Protein AF-J4C8A9-F1 (afdb_monomer_lite)

Structure (mmCIF, N/CA/C/O backbone):
data_AF-J4C8A9-F1
#
_entry.id   AF-J4C8A9-F1
#
loop_
_atom_site.group_PDB
_atom_site.id
_atom_site.type_symbol
_atom_site.label_atom_id
_atom_site.label_alt_id
_atom_site.label_comp_id
_atom_site.label_asym_id
_atom_site.label_entity_id
_atom_site.label_seq_id
_atom_site.pdbx_PDB_ins_code
_atom_site.Cartn_x
_atom_site.Cartn_y
_atom_site.Cartn_z
_atom_site.occupancy
_atom_site.B_iso_or_equiv
_atom_site.auth_seq_id
_atom_site.auth_comp_id
_atom_site.auth_asym_id
_atom_site.auth_atom_id
_atom_site.pdbx_PDB_model_num
ATOM 1 N N . MET A 1 1 ? -42.794 -13.639 44.313 1.00 69.44 1 MET A N 1
ATOM 2 C CA . MET A 1 1 ? -42.493 -12.357 43.623 1.00 69.44 1 MET A CA 1
ATOM 3 C C . MET A 1 1 ? -41.017 -11.990 43.747 1.00 69.44 1 MET A C 1
ATOM 5 O O . MET A 1 1 ? -40.504 -11.858 44.857 1.00 69.44 1 MET A O 1
ATOM 9 N N . VAL A 1 2 ? -40.326 -11.856 42.613 1.00 76.56 2 VAL A N 1
ATOM 10 C CA . VAL A 1 2 ? -38.876 -11.596 42.534 1.00 76.56 2 VAL A CA 1
ATOM 11 C C . VAL A 1 2 ? -38.625 -10.086 42.538 1.00 76.56 2 VAL A C 1
ATOM 13 O O . VAL A 1 2 ? -39.189 -9.392 41.708 1.00 76.56 2 VAL A O 1
ATOM 16 N N . LYS A 1 3 ? -37.784 -9.552 43.432 1.00 82.88 3 LYS A N 1
ATOM 17 C CA . LYS A 1 3 ? -37.405 -8.119 43.435 1.00 82.88 3 LYS A CA 1
ATOM 18 C C . LYS A 1 3 ? -35.959 -7.930 42.999 1.00 82.88 3 LYS A C 1
ATOM 20 O O . LYS A 1 3 ? -35.091 -8.510 43.645 1.00 82.88 3 LYS A O 1
ATOM 25 N N . ILE A 1 4 ? -35.691 -7.169 41.944 1.00 84.62 4 ILE A N 1
ATOM 26 C CA . ILE A 1 4 ? -34.349 -6.832 41.437 1.00 84.62 4 ILE A CA 1
ATOM 27 C C . ILE A 1 4 ? -34.073 -5.358 41.739 1.00 84.62 4 ILE A C 1
ATOM 29 O O . ILE A 1 4 ? -34.963 -4.528 41.574 1.00 84.62 4 ILE A O 1
ATOM 33 N N . TYR A 1 5 ? -32.855 -5.034 42.169 1.00 84.88 5 TYR A N 1
ATOM 34 C CA . TYR A 1 5 ? -32.436 -3.662 42.461 1.00 84.88 5 TYR A CA 1
ATOM 35 C C . TYR A 1 5 ? -31.320 -3.253 41.503 1.00 84.88 5 TYR A C 1
ATOM 37 O O . TYR A 1 5 ? -30.302 -3.931 41.436 1.00 84.88 5 TYR A O 1
ATOM 45 N N . LEU A 1 6 ? -31.515 -2.154 40.775 1.00 84.50 6 LEU A N 1
ATOM 46 C CA . LEU A 1 6 ? -30.564 -1.671 39.773 1.00 84.50 6 LEU A CA 1
ATOM 47 C C . LEU A 1 6 ? -29.413 -0.855 40.372 1.00 84.50 6 LEU A C 1
ATOM 49 O O . LEU A 1 6 ? -28.403 -0.670 39.708 1.00 84.50 6 LEU A O 1
ATOM 53 N N . ALA A 1 7 ? -29.557 -0.330 41.590 1.00 74.44 7 ALA A N 1
ATOM 54 C CA . ALA A 1 7 ? -28.542 0.517 42.202 1.00 74.44 7 ALA A CA 1
ATOM 55 C C . ALA A 1 7 ? -27.252 -0.255 42.514 1.00 74.44 7 ALA A C 1
ATOM 57 O O . ALA A 1 7 ? -27.268 -1.314 43.150 1.00 74.44 7 ALA A O 1
ATOM 58 N N . SER A 1 8 ? -26.131 0.347 42.127 1.00 71.06 8 SER A N 1
ATOM 59 C CA . SER A 1 8 ? -24.795 -0.035 42.566 1.00 71.06 8 SER A CA 1
ATOM 60 C C . SER A 1 8 ? -24.481 0.534 43.954 1.00 71.06 8 SER A C 1
ATOM 62 O O . SER A 1 8 ? -25.064 1.532 44.384 1.00 71.06 8 SER A O 1
ATOM 64 N N . THR A 1 9 ? -23.507 -0.072 44.638 1.00 74.69 9 THR A N 1
ATOM 65 C CA . THR A 1 9 ? -22.776 0.582 45.735 1.00 74.69 9 THR A CA 1
ATOM 66 C C . THR A 1 9 ? -21.400 0.980 45.192 1.00 74.69 9 THR A C 1
ATOM 68 O O . THR A 1 9 ? -20.518 0.117 45.138 1.00 74.69 9 THR A O 1
ATOM 71 N N . PRO A 1 10 ? -21.203 2.237 44.735 1.00 71.31 10 PRO A N 1
ATOM 72 C CA . PRO A 1 10 ? -19.979 2.640 44.047 1.00 71.31 10 PRO A CA 1
ATOM 73 C C . PRO A 1 10 ? -18.722 2.298 44.849 1.00 71.31 10 PRO A C 1
ATOM 75 O O . PRO A 1 10 ? -18.642 2.575 46.046 1.00 71.31 10 PRO A O 1
ATOM 78 N N . GLY A 1 11 ? -17.740 1.682 44.191 1.00 69.44 11 GLY A N 1
ATOM 79 C CA . GLY A 1 11 ? -16.479 1.269 44.820 1.00 69.44 11 GLY A CA 1
ATOM 80 C C . GLY A 1 11 ? -16.517 -0.026 45.648 1.00 69.44 11 GLY A C 1
ATOM 81 O O . GLY A 1 11 ? -15.453 -0.499 46.045 1.00 69.44 11 GLY A O 1
ATOM 82 N N . ALA A 1 12 ? -17.680 -0.649 45.872 1.00 78.38 12 ALA A N 1
ATOM 83 C CA . ALA A 1 12 ? -17.761 -1.951 46.538 1.00 78.38 12 ALA A CA 1
ATOM 84 C C . ALA A 1 12 ? -17.505 -3.108 45.552 1.00 78.38 12 ALA A C 1
ATOM 86 O O . ALA A 1 12 ? -18.106 -3.164 44.473 1.00 78.38 12 ALA A O 1
ATOM 87 N N . SER A 1 13 ? -16.634 -4.051 45.931 1.00 81.50 13 SER A N 1
ATOM 88 C CA . SER A 1 13 ? -16.395 -5.303 45.191 1.00 81.50 13 SER A CA 1
ATOM 89 C C . SER A 1 13 ? -17.484 -6.349 45.438 1.00 81.50 13 SER A C 1
ATOM 91 O O . SER A 1 13 ? -17.756 -7.173 44.569 1.00 81.50 13 SER A O 1
ATOM 93 N N . SER A 1 14 ? -18.134 -6.295 46.600 1.00 85.38 14 SER A N 1
ATOM 94 C CA . SER A 1 14 ? -19.357 -7.034 46.900 1.00 85.38 14 SER A CA 1
ATOM 95 C C . SER A 1 14 ? -20.173 -6.318 47.973 1.00 85.38 14 SER A C 1
ATOM 97 O O . SER A 1 14 ? -19.628 -5.521 48.741 1.00 85.38 14 SER A O 1
ATOM 99 N N . TYR A 1 15 ? -21.479 -6.564 48.007 1.00 82.06 15 TYR A N 1
ATOM 100 C CA . TYR A 1 15 ? -22.372 -6.066 49.052 1.00 82.06 15 TYR A CA 1
ATOM 101 C C . TYR A 1 15 ? -23.654 -6.901 49.123 1.00 82.06 15 TYR A C 1
ATOM 103 O O . TYR A 1 15 ? -23.969 -7.667 48.215 1.00 82.06 15 TYR A O 1
ATOM 111 N N . ILE A 1 16 ? -24.405 -6.752 50.216 1.00 81.19 16 ILE A N 1
ATOM 112 C CA . ILE A 1 16 ? -25.657 -7.481 50.443 1.00 81.19 16 ILE A CA 1
ATOM 113 C C . ILE A 1 16 ? -26.828 -6.497 50.409 1.00 81.19 16 ILE A C 1
ATOM 115 O O . ILE A 1 16 ? -26.814 -5.493 51.120 1.00 81.19 16 ILE A O 1
ATOM 119 N N . ILE A 1 17 ? -27.859 -6.799 49.614 1.00 74.75 17 ILE A N 1
ATOM 120 C CA . ILE A 1 17 ? -29.152 -6.095 49.643 1.00 74.75 17 ILE A CA 1
ATOM 121 C C . ILE A 1 17 ? -30.265 -7.121 49.853 1.00 74.75 17 ILE A C 1
ATOM 123 O O . ILE A 1 17 ? -30.515 -7.976 49.003 1.00 74.75 17 ILE A O 1
ATOM 127 N N . GLY A 1 18 ? -30.962 -7.030 50.989 1.00 75.44 18 GLY A N 1
ATOM 128 C CA . GLY A 1 18 ? -31.960 -8.028 51.377 1.00 75.44 18 GLY A CA 1
ATOM 129 C C . GLY A 1 18 ? -31.333 -9.425 51.467 1.00 75.44 18 GLY A C 1
ATOM 130 O O . GLY A 1 18 ? -30.379 -9.619 52.212 1.00 75.44 18 GLY A O 1
ATOM 131 N N . ASN A 1 19 ? -31.839 -10.373 50.671 1.00 72.19 19 ASN A N 1
ATOM 132 C CA . ASN A 1 19 ? -31.337 -11.757 50.597 1.00 72.19 19 ASN A CA 1
ATOM 133 C C . ASN A 1 19 ? -30.425 -12.003 49.375 1.00 72.19 19 ASN A C 1
ATOM 135 O O . ASN A 1 19 ? -30.317 -13.132 48.895 1.00 72.19 19 ASN A O 1
ATOM 139 N N . GLN A 1 20 ? -29.834 -10.949 48.807 1.00 75.56 20 GLN A N 1
ATOM 140 C CA . GLN A 1 20 ? -28.970 -11.036 47.627 1.00 75.56 20 GLN A CA 1
ATOM 141 C C . GLN A 1 20 ? -27.527 -10.751 48.015 1.00 75.56 20 GLN A C 1
ATOM 143 O O . GLN A 1 20 ? -27.256 -9.705 48.604 1.00 75.56 20 GLN A O 1
ATOM 148 N N . ASN A 1 21 ? -26.618 -11.650 47.645 1.00 83.75 21 ASN A N 1
ATOM 149 C CA . ASN A 1 21 ? -25.189 -11.369 47.616 1.00 83.75 21 ASN A CA 1
ATOM 150 C C . ASN A 1 21 ? -24.837 -10.831 46.226 1.00 83.75 21 ASN A C 1
ATOM 152 O O . ASN A 1 21 ? -25.094 -11.500 45.227 1.00 83.75 21 ASN A O 1
ATOM 156 N N . ILE A 1 22 ? -24.298 -9.621 46.161 1.00 86.31 22 ILE A N 1
ATOM 157 C CA . ILE A 1 22 ? -24.012 -8.927 44.911 1.00 86.31 22 ILE A CA 1
ATOM 158 C C . ILE A 1 22 ? -22.501 -8.823 44.752 1.00 86.31 22 ILE A C 1
ATOM 160 O O . ILE A 1 22 ? -21.831 -8.278 45.624 1.00 86.31 22 ILE A O 1
ATOM 164 N N . GLU A 1 23 ? -21.969 -9.318 43.637 1.00 89.94 23 GLU A N 1
ATOM 165 C CA . GLU A 1 23 ? -20.529 -9.381 43.363 1.00 89.94 23 GLU A CA 1
ATOM 166 C C . GLU A 1 23 ? -20.177 -8.623 42.082 1.00 89.94 23 GLU A C 1
ATOM 168 O O . GLU A 1 23 ? -20.818 -8.796 41.045 1.00 89.94 23 GLU A O 1
ATOM 173 N N . LYS A 1 24 ? -19.146 -7.776 42.143 1.00 91.31 24 LYS A N 1
ATOM 174 C CA . LYS A 1 24 ? -18.639 -7.028 40.988 1.00 91.31 24 LYS A CA 1
ATOM 175 C C . LYS A 1 24 ? -17.738 -7.920 40.141 1.00 91.31 24 LYS A C 1
ATOM 177 O O . LYS A 1 24 ? -16.798 -8.515 40.659 1.00 91.31 24 LYS A O 1
ATOM 182 N N . GLN A 1 25 ? -17.977 -7.954 38.837 1.00 92.56 25 GLN A N 1
ATOM 183 C CA . GLN A 1 25 ? -17.158 -8.690 37.877 1.00 92.56 25 GLN A CA 1
ATOM 184 C C . GLN A 1 25 ? -16.892 -7.840 36.638 1.00 92.56 25 GLN A C 1
ATOM 186 O O . GLN A 1 25 ? -17.783 -7.142 36.150 1.00 92.56 25 GLN A O 1
ATOM 191 N N . ASP A 1 26 ? -15.675 -7.921 36.109 1.00 91.75 26 ASP A N 1
ATOM 192 C CA . ASP A 1 26 ? -15.346 -7.313 34.823 1.00 91.75 26 ASP A CA 1
ATOM 193 C C . ASP A 1 26 ? -16.110 -7.992 33.684 1.00 91.75 26 ASP A C 1
ATOM 195 O O . ASP A 1 26 ? -16.385 -9.195 33.719 1.00 91.75 26 ASP A O 1
ATOM 199 N N . PHE A 1 27 ? -16.461 -7.214 32.662 1.00 92.00 27 PHE A N 1
ATOM 200 C CA . PHE A 1 27 ? -17.050 -7.775 31.457 1.00 92.00 27 PHE A CA 1
ATOM 201 C C . PHE A 1 27 ? -15.941 -8.378 30.573 1.00 92.00 27 PHE A C 1
ATOM 203 O O . PHE A 1 27 ? -14.988 -7.670 30.247 1.00 92.00 27 PHE A O 1
ATOM 210 N N . PRO A 1 28 ? -16.021 -9.665 30.181 1.00 86.62 28 PRO A N 1
ATOM 211 C CA . PRO A 1 28 ? -14.880 -10.380 29.605 1.00 86.62 28 PRO A CA 1
ATOM 212 C C . PRO A 1 28 ? -14.406 -9.842 28.252 1.00 86.62 28 PRO A C 1
ATOM 214 O O . PRO A 1 28 ? -13.224 -9.954 27.947 1.00 86.62 28 PRO A O 1
ATOM 217 N N . ILE A 1 29 ? -15.300 -9.259 27.448 1.00 89.12 29 ILE A N 1
ATOM 218 C CA . ILE A 1 29 ? -14.974 -8.843 26.074 1.00 89.12 29 ILE A CA 1
ATOM 219 C C . ILE A 1 29 ? -14.781 -7.328 25.905 1.00 89.12 29 ILE A C 1
ATOM 221 O O . ILE A 1 29 ? -14.380 -6.875 24.836 1.00 89.12 29 ILE A O 1
ATOM 225 N N . SER A 1 30 ? -15.037 -6.529 26.948 1.00 92.75 30 SER A N 1
ATOM 226 C CA . SER A 1 30 ? -14.724 -5.097 26.946 1.00 92.75 30 SER A CA 1
ATOM 227 C C . SER A 1 30 ? -14.330 -4.615 28.333 1.00 92.75 30 SER A C 1
ATOM 229 O O . SER A 1 30 ? -15.095 -4.698 29.293 1.00 92.75 30 SER A O 1
ATOM 231 N N . ASN A 1 31 ? -13.147 -4.013 28.417 1.00 92.12 31 ASN A N 1
ATOM 232 C CA . ASN A 1 31 ? -12.633 -3.418 29.646 1.00 92.12 31 ASN A CA 1
ATOM 233 C C . ASN A 1 31 ? -13.334 -2.092 30.028 1.00 92.12 31 ASN A C 1
ATOM 235 O O . ASN A 1 31 ? -12.994 -1.548 31.077 1.00 92.12 31 ASN A O 1
ATOM 239 N N . LEU A 1 32 ? -14.293 -1.588 29.232 1.00 93.44 32 LEU A N 1
ATOM 240 C CA . LEU A 1 32 ? -15.094 -0.387 29.523 1.00 93.44 32 LEU A CA 1
ATOM 241 C C . LEU A 1 32 ? -16.226 -0.659 30.523 1.00 93.44 32 LEU A C 1
ATOM 243 O O . LEU A 1 32 ? -16.618 0.231 31.286 1.00 93.44 32 LEU A O 1
ATOM 247 N N . PHE A 1 33 ? -16.739 -1.888 30.528 1.00 94.75 33 PHE A N 1
ATOM 248 C CA . PHE A 1 33 ? -17.919 -2.267 31.290 1.00 94.75 33 PHE A CA 1
ATOM 249 C C . PHE A 1 33 ? -17.581 -3.235 32.416 1.00 94.75 33 PHE A C 1
ATOM 251 O O . PHE A 1 33 ? -16.585 -3.961 32.397 1.00 94.75 33 PHE A O 1
ATOM 258 N N . PHE A 1 34 ? -18.447 -3.250 33.415 1.00 93.94 34 PHE A N 1
ATOM 259 C CA . PHE A 1 34 ? -18.472 -4.276 34.443 1.00 93.94 34 PHE A CA 1
ATOM 260 C C . PHE A 1 34 ? -19.927 -4.626 34.745 1.00 93.94 34 PHE A C 1
ATOM 262 O O . PHE A 1 34 ? -20.850 -3.911 34.341 1.00 93.94 34 PHE A O 1
ATOM 269 N N . ARG A 1 35 ? -20.134 -5.720 35.467 1.00 92.50 35 ARG A N 1
ATOM 270 C CA . ARG A 1 35 ? -21.447 -6.129 35.954 1.00 92.50 35 ARG A CA 1
ATOM 271 C C . ARG A 1 35 ? -21.439 -6.345 37.455 1.00 92.50 35 ARG A C 1
ATOM 273 O O . ARG A 1 35 ? -20.428 -6.751 38.025 1.00 92.50 35 ARG A O 1
ATOM 280 N N . TYR A 1 36 ? -22.588 -6.132 38.068 1.00 91.19 36 TYR A N 1
ATOM 281 C CA . TYR A 1 36 ? -22.921 -6.712 39.356 1.00 91.19 36 TYR A CA 1
ATOM 282 C C . TYR A 1 36 ? -23.723 -7.985 39.113 1.00 91.19 36 TYR A C 1
ATOM 284 O O . TYR A 1 36 ? -24.762 -7.944 38.456 1.00 91.19 36 TYR A O 1
ATOM 292 N N . GLN A 1 37 ? -23.221 -9.117 39.604 1.00 90.56 37 GLN A N 1
ATOM 293 C CA . GLN A 1 37 ? -23.933 -10.386 39.612 1.00 90.56 37 GLN A CA 1
ATOM 294 C C . GLN A 1 37 ? -24.684 -10.530 40.928 1.00 90.56 37 GLN A C 1
ATOM 296 O O . GLN A 1 37 ? -24.079 -10.524 41.996 1.00 90.56 37 GLN A O 1
ATOM 301 N N . HIS A 1 38 ? -26.000 -10.676 40.843 1.00 86.81 38 HIS A N 1
ATOM 302 C CA . HIS A 1 38 ? -26.870 -10.829 41.998 1.00 86.81 38 HIS A CA 1
ATOM 303 C C . HIS A 1 38 ? -27.128 -12.319 42.221 1.00 86.81 38 HIS A C 1
ATOM 305 O O . HIS A 1 38 ? -27.877 -12.966 41.486 1.00 86.81 38 HIS A O 1
ATOM 311 N N . ASN A 1 39 ? -26.490 -12.868 43.249 1.00 79.94 39 ASN A N 1
ATOM 312 C CA . ASN A 1 39 ? -26.642 -14.248 43.682 1.00 79.94 39 ASN A CA 1
ATOM 313 C C . ASN A 1 39 ? -27.683 -14.316 44.800 1.00 79.94 39 ASN A C 1
ATOM 315 O O . ASN A 1 39 ? -27.548 -13.677 45.846 1.00 79.94 39 ASN A O 1
ATOM 319 N N . ARG A 1 40 ? -28.737 -15.103 44.592 1.00 73.50 40 ARG A N 1
ATOM 320 C CA . ARG A 1 40 ? -29.840 -15.234 45.549 1.00 73.50 40 ARG A CA 1
ATOM 321 C C . ARG A 1 40 ? -29.714 -16.495 46.383 1.00 73.50 40 ARG A C 1
ATOM 323 O O . ARG A 1 40 ? -29.344 -17.551 45.877 1.00 73.50 40 ARG A O 1
ATOM 330 N N . THR A 1 41 ? -30.110 -16.399 47.648 1.00 58.59 41 THR A N 1
ATOM 331 C CA . THR A 1 41 ? -30.292 -17.555 48.527 1.00 58.59 41 THR A CA 1
ATOM 332 C C . THR A 1 41 ? -31.778 -17.949 48.570 1.00 58.59 41 THR A C 1
ATOM 334 O O . THR A 1 41 ? -32.602 -17.257 49.162 1.00 58.59 41 THR A O 1
ATOM 337 N N . GLY A 1 42 ? -32.139 -19.062 47.914 1.00 56.50 42 GLY A N 1
ATOM 338 C CA . GLY A 1 42 ? -33.482 -19.671 47.971 1.00 56.50 42 GLY A CA 1
ATOM 339 C C . GLY A 1 42 ? -34.212 -19.808 46.625 1.00 56.50 42 GLY A C 1
ATOM 340 O O . GLY A 1 42 ? -33.848 -19.179 45.635 1.00 56.50 42 GLY A O 1
ATOM 341 N N . TRP A 1 43 ? -35.250 -20.652 46.592 1.00 51.78 43 TRP A N 1
ATOM 342 C CA . TRP A 1 43 ? -36.109 -20.868 45.419 1.00 51.78 43 TRP A CA 1
ATOM 343 C C . TRP A 1 43 ? -37.051 -19.676 45.207 1.00 51.78 43 TRP A C 1
ATOM 345 O O . TRP A 1 43 ? -37.728 -19.247 46.142 1.00 51.78 43 TRP A O 1
ATOM 355 N N . LEU A 1 44 ? -37.115 -19.149 43.983 1.00 55.31 44 LEU A N 1
ATOM 356 C CA . LEU A 1 44 ? -38.030 -18.067 43.617 1.00 55.31 44 LEU A CA 1
ATOM 357 C C . LEU A 1 44 ? -39.302 -18.629 42.973 1.00 55.31 44 LEU A C 1
ATOM 359 O O . LEU A 1 44 ? -39.226 -19.442 42.055 1.00 55.31 44 LEU A O 1
ATOM 363 N N . SER A 1 45 ? -40.458 -18.184 43.473 1.00 56.00 45 SER A N 1
ATOM 364 C CA . SER A 1 45 ? -41.785 -18.551 42.962 1.00 56.00 45 SER A CA 1
ATOM 365 C C . SER A 1 45 ? -42.018 -18.073 41.523 1.00 56.00 45 SER A C 1
ATOM 367 O O . SER A 1 45 ? -41.384 -17.113 41.083 1.00 56.00 45 SER A O 1
ATOM 369 N N . ASN A 1 46 ? -42.979 -18.709 40.842 1.00 56.94 46 ASN A N 1
ATOM 370 C CA . ASN A 1 46 ? -43.436 -18.473 39.460 1.00 56.94 46 ASN A CA 1
ATOM 371 C C . ASN A 1 46 ? -44.102 -17.093 39.221 1.00 56.94 46 ASN A C 1
ATOM 373 O O . ASN A 1 46 ? -44.990 -16.974 38.385 1.00 56.94 46 ASN A O 1
ATOM 377 N N . ASP A 1 47 ? -43.735 -16.053 39.971 1.00 65.94 47 ASP A N 1
ATOM 378 C CA . ASP A 1 47 ? -44.417 -14.755 39.931 1.00 65.94 47 ASP A CA 1
ATOM 379 C C . ASP A 1 47 ? -43.603 -13.684 39.194 1.00 65.94 47 ASP A C 1
ATOM 381 O O . ASP A 1 47 ? -42.375 -13.746 39.129 1.00 65.94 47 ASP A O 1
ATOM 385 N N . ASN A 1 48 ? -44.300 -12.625 38.768 1.00 80.50 48 ASN A N 1
ATOM 386 C CA . ASN A 1 48 ? -43.746 -11.395 38.197 1.00 80.50 48 ASN A CA 1
ATOM 387 C C . ASN A 1 48 ? -42.474 -10.892 38.909 1.00 80.50 48 ASN A C 1
ATOM 389 O O . ASN A 1 48 ? -42.347 -10.935 40.142 1.00 80.50 48 ASN A O 1
ATOM 393 N N . ILE A 1 49 ? -41.562 -10.340 38.111 1.00 86.75 49 ILE A N 1
ATOM 394 C CA . ILE A 1 49 ? -40.323 -9.710 38.558 1.00 86.75 49 ILE A CA 1
ATOM 395 C C . ILE A 1 49 ? -40.574 -8.209 38.710 1.00 86.75 49 ILE A C 1
ATOM 397 O O . ILE A 1 49 ? -41.033 -7.550 37.787 1.00 86.75 49 ILE A O 1
ATOM 401 N N . GLN A 1 50 ? -40.256 -7.646 39.866 1.00 88.75 50 GLN A N 1
ATOM 402 C CA . GLN A 1 50 ? -40.294 -6.210 40.115 1.00 88.75 50 GLN A CA 1
ATOM 403 C C . GLN A 1 50 ? -38.876 -5.651 40.047 1.00 88.75 50 GLN A C 1
ATOM 405 O O . GLN A 1 50 ? -38.020 -6.032 40.848 1.00 88.75 50 GLN A O 1
ATOM 410 N N . VAL A 1 51 ? -38.627 -4.747 39.105 1.00 89.44 51 VAL A N 1
ATOM 411 C CA . VAL A 1 51 ? -37.337 -4.076 38.931 1.00 89.44 51 VAL A CA 1
ATOM 412 C C . VAL A 1 51 ? -37.412 -2.689 39.560 1.00 89.44 51 VAL A C 1
ATOM 414 O O . VAL A 1 51 ? -38.188 -1.837 39.126 1.00 89.44 51 VAL A O 1
ATOM 417 N N . TYR A 1 52 ? -36.605 -2.472 40.592 1.00 86.94 52 TYR A N 1
ATOM 418 C CA . TYR A 1 52 ? -36.508 -1.229 41.348 1.00 86.94 52 TYR A CA 1
ATOM 419 C C . TYR A 1 52 ? -35.225 -0.486 40.992 1.00 86.94 52 TYR A C 1
ATOM 421 O O . TYR A 1 52 ? -34.159 -1.090 40.899 1.00 86.94 52 TYR A O 1
ATOM 429 N N . GLU A 1 53 ? -35.297 0.841 40.900 1.00 81.50 53 GLU A N 1
ATOM 430 C CA . GLU A 1 53 ? -34.109 1.684 40.705 1.00 81.50 53 GLU A CA 1
ATOM 431 C C . GLU A 1 53 ? -33.124 1.542 41.874 1.00 81.50 53 GLU A C 1
ATOM 433 O O . GLU A 1 53 ? -31.931 1.346 41.677 1.00 81.50 53 GLU A O 1
ATOM 438 N N . LYS A 1 54 ? -33.633 1.586 43.109 1.00 77.50 54 LYS A N 1
ATOM 439 C CA . LYS A 1 54 ? -32.859 1.470 44.351 1.00 77.50 54 LYS A CA 1
ATOM 440 C C . LYS A 1 54 ? -33.670 0.774 45.434 1.00 77.50 54 LYS A C 1
ATOM 442 O O . LYS A 1 54 ? -34.897 0.703 45.349 1.00 77.50 54 LYS A O 1
ATOM 447 N N . TYR A 1 55 ? -32.996 0.293 46.476 1.00 73.00 55 TYR A N 1
ATOM 448 C CA . TYR A 1 55 ? -33.679 -0.285 47.630 1.00 73.00 55 TYR A CA 1
ATOM 449 C C . TYR A 1 55 ? -34.554 0.772 48.320 1.00 73.00 55 TYR A C 1
ATOM 451 O O . TYR A 1 55 ? -34.055 1.767 48.844 1.00 73.00 55 TYR A O 1
ATOM 459 N N . SER A 1 56 ? -35.871 0.573 48.292 1.00 67.62 56 SER A N 1
ATOM 460 C CA . SER A 1 56 ? -36.847 1.429 48.963 1.00 67.62 56 SER A CA 1
ATOM 461 C C . SER A 1 56 ? -38.072 0.615 49.366 1.00 67.62 56 SER A C 1
ATOM 463 O O . SER A 1 56 ? -38.512 -0.266 48.628 1.00 67.62 56 SER A O 1
ATOM 465 N N . TRP A 1 57 ? -38.642 0.943 50.524 1.00 58.06 57 TRP A N 1
ATOM 466 C CA . TRP A 1 57 ? -39.869 0.332 51.040 1.00 58.06 57 TRP A CA 1
ATOM 467 C C . TRP A 1 57 ? -41.135 0.798 50.295 1.00 58.06 57 TRP A C 1
ATOM 469 O O . TRP A 1 57 ? -42.165 0.139 50.391 1.00 58.06 57 TRP A O 1
ATOM 479 N N . SER A 1 58 ? -41.056 1.895 49.531 1.00 64.12 58 SER A N 1
ATOM 480 C CA . SER A 1 58 ? -42.181 2.520 48.808 1.00 64.12 58 SER A CA 1
ATOM 481 C C . SER A 1 58 ? -41.820 2.992 47.389 1.00 64.12 58 SER A C 1
ATOM 483 O O . SER A 1 58 ? -42.473 3.874 46.836 1.00 64.12 58 SER A O 1
ATOM 485 N N . GLY A 1 59 ? -40.747 2.452 46.800 1.00 69.44 59 GLY A N 1
ATOM 486 C CA . GLY A 1 59 ? -40.265 2.881 45.483 1.00 69.44 59 GLY A CA 1
ATOM 487 C C . GLY A 1 59 ? -41.149 2.409 44.325 1.00 69.44 59 GLY A C 1
ATOM 488 O O . GLY A 1 59 ? -41.658 1.290 44.355 1.00 69.44 59 GLY A O 1
ATOM 489 N N . SER A 1 60 ? -41.277 3.241 43.288 1.00 79.75 60 SER A N 1
ATOM 490 C CA . SER A 1 60 ? -41.838 2.842 41.993 1.00 79.75 60 SER A CA 1
ATOM 491 C C . SER A 1 60 ? -40.966 1.764 41.338 1.00 79.75 60 SER A C 1
ATOM 493 O O . SER A 1 60 ? -39.740 1.783 41.469 1.00 79.75 60 SER A O 1
ATOM 495 N N . PHE A 1 61 ? -41.598 0.827 40.636 1.00 88.88 61 PHE A N 1
ATOM 496 C CA . PHE A 1 61 ? -40.934 -0.297 39.976 1.00 88.88 61 PHE A CA 1
ATOM 497 C C . PHE A 1 61 ? -41.544 -0.569 38.603 1.00 88.88 61 PHE A C 1
ATOM 499 O O . PHE A 1 61 ? -42.680 -0.181 38.326 1.00 88.88 61 PHE A O 1
ATOM 506 N N . VAL A 1 62 ? -40.780 -1.263 37.766 1.00 90.69 62 VAL A N 1
ATOM 507 C CA . VAL A 1 62 ? -41.276 -1.890 36.535 1.00 90.69 62 VAL A CA 1
ATOM 508 C C . VAL A 1 62 ? -41.656 -3.328 36.862 1.00 90.69 62 VAL A C 1
ATOM 510 O O . VAL A 1 62 ? -40.896 -4.024 37.539 1.00 90.69 62 VAL A O 1
ATOM 513 N N . THR A 1 63 ? -42.820 -3.781 36.401 1.00 90.94 63 THR A N 1
ATOM 514 C CA . THR A 1 63 ? -43.222 -5.188 36.542 1.00 90.94 63 THR A CA 1
ATOM 515 C C . THR A 1 63 ? -42.901 -5.936 35.256 1.00 90.94 63 THR A C 1
ATOM 517 O O . THR A 1 63 ? -43.504 -5.658 34.228 1.00 90.94 63 THR A O 1
ATOM 520 N N . LEU A 1 64 ? -41.985 -6.900 35.302 1.00 90.38 64 LEU A N 1
ATOM 521 C CA . LEU A 1 64 ? -41.763 -7.849 34.215 1.00 90.38 64 LEU A CA 1
ATOM 522 C C . LEU A 1 64 ? -42.604 -9.096 34.480 1.00 90.38 64 LEU A C 1
ATOM 524 O O . LEU A 1 64 ? -42.392 -9.816 35.462 1.00 90.38 64 LEU A O 1
ATOM 528 N N . LYS A 1 65 ? -43.600 -9.322 33.634 1.00 89.00 65 LYS A N 1
ATOM 529 C CA . LYS A 1 65 ? -44.546 -10.422 33.751 1.00 89.00 65 LYS A CA 1
ATOM 530 C C . LYS A 1 65 ? -43.999 -11.645 33.024 1.00 89.00 65 LYS A C 1
ATOM 532 O O . LYS A 1 65 ? -43.621 -11.570 31.856 1.00 89.00 65 LYS A O 1
ATOM 537 N N . ALA A 1 66 ? -43.955 -12.772 33.726 1.00 83.75 66 ALA A N 1
ATOM 538 C CA . ALA A 1 66 ? -43.667 -14.057 33.109 1.00 83.75 66 ALA A CA 1
ATOM 539 C C . ALA A 1 66 ? -44.924 -14.518 32.359 1.00 83.75 66 ALA A C 1
ATOM 541 O O . ALA A 1 66 ? -45.934 -14.851 32.977 1.00 83.75 66 ALA A O 1
ATOM 542 N N . THR A 1 67 ? -44.886 -14.454 31.031 1.00 79.56 67 THR A N 1
ATOM 543 C CA . THR A 1 67 ? -45.968 -14.885 30.137 1.00 79.56 67 THR A CA 1
ATOM 544 C C . THR A 1 67 ? -45.443 -15.899 29.122 1.00 79.56 67 THR A C 1
ATOM 546 O O . THR A 1 67 ? -44.231 -16.071 28.967 1.00 79.56 67 THR A O 1
ATOM 549 N N . GLY A 1 68 ? -46.365 -16.614 28.472 1.00 82.44 68 GLY A N 1
ATOM 550 C CA . GLY A 1 68 ? -46.060 -17.555 27.394 1.00 82.44 68 GLY A CA 1
ATOM 551 C C . GLY A 1 68 ? -45.053 -18.637 27.795 1.00 82.44 68 GLY A C 1
ATOM 552 O O . GLY A 1 68 ? -45.264 -19.340 28.782 1.00 82.44 68 GLY A O 1
ATOM 553 N N . VAL A 1 69 ? -43.960 -18.788 27.043 1.00 83.81 69 VAL A N 1
ATOM 554 C CA . VAL A 1 69 ? -42.930 -19.817 27.287 1.00 83.81 69 VAL A CA 1
ATOM 555 C C . VAL A 1 69 ? -42.122 -19.576 28.563 1.00 83.81 69 VAL A C 1
ATOM 557 O O . VAL A 1 69 ? -41.417 -20.479 29.007 1.00 83.81 69 VAL A O 1
ATOM 560 N N . TYR A 1 70 ? -42.217 -18.381 29.152 1.00 84.25 70 TYR A N 1
ATOM 561 C CA . TYR A 1 70 ? -41.579 -18.034 30.422 1.00 84.25 70 TYR A CA 1
ATOM 562 C C . TYR A 1 70 ? -42.499 -18.266 31.627 1.00 84.25 70 TYR A C 1
ATOM 564 O O . TYR A 1 70 ? -42.036 -18.155 32.765 1.00 84.25 70 TYR A O 1
ATOM 572 N N . ASP A 1 71 ? -43.772 -18.616 31.409 1.00 80.88 71 ASP A N 1
ATOM 573 C CA . ASP A 1 71 ? -44.670 -19.013 32.493 1.00 80.88 71 ASP A CA 1
ATOM 574 C C . ASP A 1 71 ? -44.137 -20.281 33.188 1.00 80.88 71 ASP A C 1
ATOM 576 O O . ASP A 1 71 ? -43.769 -21.271 32.553 1.00 80.88 71 ASP A O 1
ATOM 580 N N . GLY A 1 72 ? -44.033 -20.235 34.516 1.00 75.56 72 GLY A N 1
ATOM 581 C CA . GLY A 1 72 ? -43.477 -21.324 35.322 1.00 75.56 72 GLY A CA 1
ATOM 582 C C . GLY A 1 72 ? -41.947 -21.469 35.320 1.00 75.56 72 GLY A C 1
ATOM 583 O O . GLY A 1 72 ? -41.445 -22.425 35.917 1.00 75.56 72 GLY A O 1
ATOM 584 N N . TYR A 1 73 ? -41.194 -20.553 34.697 1.00 78.69 73 TYR A N 1
ATOM 585 C CA . TYR A 1 73 ? -39.729 -20.509 34.808 1.00 78.69 73 TYR A CA 1
ATOM 586 C C . TYR A 1 73 ? -39.260 -19.709 36.025 1.00 78.69 73 TYR A C 1
ATOM 588 O O . TYR A 1 73 ? -39.854 -18.701 36.404 1.00 78.69 73 TYR A O 1
ATOM 596 N N . SER A 1 74 ? -38.141 -20.134 36.616 1.00 80.06 74 SER A N 1
ATOM 597 C CA . SER A 1 74 ? -37.515 -19.435 37.741 1.00 80.06 74 SER A CA 1
ATOM 598 C C . SER A 1 74 ? -36.325 -18.597 37.279 1.00 80.06 74 SER A C 1
ATOM 600 O O . SER A 1 74 ? -35.576 -18.993 36.386 1.00 80.06 74 SER A O 1
ATOM 602 N N . VAL A 1 75 ? -36.104 -17.455 37.932 1.00 83.62 75 VAL A N 1
ATOM 603 C CA . VAL A 1 75 ? -34.873 -16.668 37.767 1.00 83.62 75 VAL A CA 1
ATOM 604 C C . VAL A 1 75 ? -33.739 -17.349 38.536 1.00 83.62 75 VAL A C 1
ATOM 606 O O . VAL A 1 75 ? -33.846 -17.570 39.741 1.00 83.62 75 VAL A O 1
ATOM 609 N N . LYS A 1 76 ? -32.649 -17.673 37.837 1.00 84.19 76 LYS A N 1
ATOM 610 C CA . LYS A 1 76 ? -31.427 -18.270 38.391 1.00 84.19 76 LYS A CA 1
ATOM 611 C C . LYS A 1 76 ? -30.560 -17.226 39.089 1.00 84.19 76 LYS A C 1
ATOM 613 O O . LYS A 1 76 ? -30.120 -17.439 40.212 1.00 84.19 76 LYS A O 1
ATOM 618 N N . HIS A 1 77 ? -30.259 -16.154 38.367 1.00 86.50 77 HIS A N 1
ATOM 619 C CA . HIS A 1 77 ? -29.474 -15.000 38.799 1.00 86.50 77 HIS A CA 1
ATOM 620 C C . HIS A 1 77 ? -29.692 -13.866 37.795 1.00 86.50 77 HIS A C 1
ATOM 622 O O . HIS A 1 77 ? -30.259 -14.069 36.714 1.00 86.50 77 HIS A O 1
ATOM 628 N N . GLU A 1 78 ? -29.206 -12.682 38.137 1.00 89.75 78 GLU A N 1
ATOM 629 C CA . GLU A 1 78 ? -29.313 -11.507 37.290 1.00 89.75 78 GLU A CA 1
ATOM 630 C C . GLU A 1 78 ? -28.012 -10.705 37.278 1.00 89.75 78 GLU A C 1
ATOM 632 O O . GLU A 1 78 ? -27.258 -10.688 38.255 1.00 89.75 78 GLU A O 1
ATOM 637 N N . HIS A 1 79 ? -27.743 -10.055 36.148 1.00 92.12 79 HIS A N 1
ATOM 638 C CA . HIS A 1 79 ? -26.599 -9.171 35.968 1.00 92.12 79 HIS A CA 1
ATOM 639 C C . HIS A 1 79 ? -27.079 -7.754 35.683 1.00 92.12 79 HIS A C 1
ATOM 641 O O . HIS A 1 79 ? -27.874 -7.550 34.768 1.00 92.12 79 HIS A O 1
ATOM 647 N N . VAL A 1 80 ? -26.549 -6.769 36.402 1.00 92.44 80 VAL A N 1
ATOM 648 C CA . VAL A 1 80 ? -26.748 -5.351 36.078 1.00 92.44 80 VAL A CA 1
ATOM 649 C C . VAL A 1 80 ? -25.422 -4.781 35.603 1.00 92.44 80 VAL A C 1
ATOM 651 O O . VAL A 1 80 ? -24.421 -4.859 36.313 1.00 92.44 80 VAL A O 1
ATOM 654 N N . TYR A 1 81 ? -25.404 -4.248 34.388 1.00 93.94 81 TYR A N 1
ATOM 655 C CA . TYR A 1 81 ? -24.195 -3.768 33.733 1.00 93.94 81 TYR A CA 1
ATOM 656 C C . TYR A 1 81 ? -24.049 -2.255 33.837 1.00 93.94 81 TYR A C 1
ATOM 658 O O . TYR A 1 81 ? -25.030 -1.517 33.764 1.00 93.94 81 TYR A O 1
ATOM 666 N N . PHE A 1 82 ? -22.805 -1.800 33.956 1.00 92.94 82 PHE A N 1
ATOM 667 C CA . PHE A 1 82 ? -22.447 -0.401 34.161 1.00 92.94 82 PHE A CA 1
ATOM 668 C C . PHE A 1 82 ? -21.194 -0.040 33.372 1.00 92.94 82 PHE A C 1
ATOM 670 O O . PHE A 1 82 ? -20.334 -0.885 33.106 1.00 92.94 82 PHE A O 1
ATOM 677 N N . ASN A 1 83 ? -21.044 1.251 33.080 1.00 92.75 83 ASN A N 1
ATOM 678 C CA . ASN A 1 83 ? -19.766 1.813 32.661 1.00 92.75 83 ASN A CA 1
ATOM 679 C C . ASN A 1 83 ? -18.839 1.967 33.884 1.00 92.75 83 ASN A C 1
ATOM 681 O O . ASN A 1 83 ? -19.247 2.534 34.901 1.00 92.75 83 ASN A O 1
ATOM 685 N N . LYS A 1 84 ? -17.576 1.526 33.786 1.00 90.31 84 LYS A N 1
ATOM 686 C CA . LYS A 1 84 ? -16.582 1.605 34.881 1.00 90.31 84 LYS A CA 1
ATOM 687 C C . LYS A 1 84 ? -16.318 3.016 35.407 1.00 90.31 84 LYS A C 1
ATOM 689 O O . LYS A 1 84 ? -15.902 3.175 36.549 1.00 90.31 84 LYS A O 1
ATOM 694 N N . TYR A 1 85 ? -16.543 4.038 34.592 1.00 88.38 85 TYR A N 1
ATOM 695 C CA . TYR A 1 85 ? -16.312 5.438 34.944 1.00 88.38 85 TYR A CA 1
ATOM 696 C C . TYR A 1 85 ? -17.602 6.204 35.230 1.00 88.38 85 TYR A C 1
ATOM 698 O O . TYR A 1 85 ? -17.537 7.391 35.551 1.00 88.38 85 TYR A O 1
ATOM 706 N N . ASN A 1 86 ? -18.755 5.530 35.169 1.00 86.50 86 ASN A N 1
ATOM 707 C CA . ASN A 1 86 ? -20.047 6.068 35.575 1.00 86.50 86 ASN A CA 1
ATOM 708 C C . ASN A 1 86 ? -20.907 4.997 36.272 1.00 86.50 86 ASN A C 1
ATOM 710 O O . ASN A 1 86 ? -21.970 4.613 35.790 1.00 86.50 86 ASN A O 1
ATOM 714 N N . GLU A 1 87 ? -20.444 4.522 37.433 1.00 81.88 87 GLU A N 1
ATOM 715 C CA . GLU A 1 87 ? -21.087 3.422 38.175 1.00 81.88 87 GLU A CA 1
ATOM 716 C C . GLU A 1 87 ? -22.498 3.763 38.687 1.00 81.88 87 GLU A C 1
ATOM 718 O O . GLU A 1 87 ? -23.230 2.869 39.096 1.00 81.88 87 GLU A O 1
ATOM 723 N N . GLY A 1 88 ? -22.888 5.042 38.686 1.00 80.62 88 GLY A N 1
ATOM 724 C CA . GLY A 1 88 ? -24.194 5.495 39.171 1.00 80.62 88 GLY A CA 1
ATOM 725 C C . GLY A 1 88 ? -25.346 5.309 38.181 1.00 80.62 88 GLY A C 1
ATOM 726 O O . GLY A 1 88 ? -26.498 5.461 38.581 1.00 80.62 88 GLY A O 1
ATOM 727 N N . VAL A 1 89 ? -25.061 4.999 36.910 1.00 86.62 89 VAL A N 1
ATOM 728 C CA . VAL A 1 89 ? -26.085 4.830 35.869 1.00 86.62 89 VAL A CA 1
ATOM 729 C C . VAL A 1 89 ? -26.025 3.400 35.329 1.00 86.62 89 VAL A C 1
ATOM 731 O O . VAL A 1 89 ? -25.069 3.060 34.628 1.00 86.62 89 VAL A O 1
ATOM 734 N N . PRO A 1 90 ? -27.011 2.548 35.655 1.00 90.62 90 PRO A N 1
ATOM 735 C CA . PRO A 1 90 ? -27.073 1.200 35.115 1.00 90.62 90 PRO A CA 1
ATOM 736 C C . PRO A 1 90 ? -27.471 1.258 33.633 1.00 90.62 90 PRO A C 1
ATOM 738 O O . PRO A 1 90 ? -28.294 2.078 33.229 1.00 90.62 90 PRO A O 1
ATOM 741 N N . LEU A 1 91 ? -26.878 0.384 32.825 1.00 93.50 91 LEU A N 1
ATOM 742 C CA . LEU A 1 91 ? -27.060 0.345 31.371 1.00 93.50 91 LEU A CA 1
ATOM 743 C C . LEU A 1 91 ? -28.093 -0.703 30.961 1.00 93.50 91 LEU A C 1
ATOM 745 O O . LEU A 1 91 ? -29.068 -0.412 30.275 1.00 93.50 91 LEU A O 1
ATOM 749 N N . VAL A 1 92 ? -27.875 -1.943 31.397 1.00 94.88 92 VAL A N 1
ATOM 750 C CA . VAL A 1 92 ? -28.678 -3.096 30.990 1.00 94.88 92 VAL A CA 1
ATOM 751 C C . VAL A 1 92 ? -28.826 -4.061 32.163 1.00 94.88 92 VAL A C 1
ATOM 753 O O . VAL A 1 92 ? -27.865 -4.314 32.893 1.00 94.88 92 VAL A O 1
ATOM 756 N N . LEU A 1 93 ? -30.025 -4.622 32.317 1.00 94.00 93 LEU A N 1
ATOM 757 C CA . LEU A 1 93 ? -30.328 -5.740 33.211 1.00 94.00 93 LEU A CA 1
ATOM 758 C C . LEU A 1 93 ? -30.453 -7.029 32.389 1.00 94.00 93 LEU A C 1
ATOM 760 O O . LEU A 1 93 ? -31.285 -7.087 31.492 1.00 94.00 93 LEU A O 1
ATOM 764 N N . VAL A 1 94 ? -29.691 -8.070 32.720 1.00 93.81 94 VAL A N 1
ATOM 765 C CA . VAL A 1 94 ? -29.807 -9.4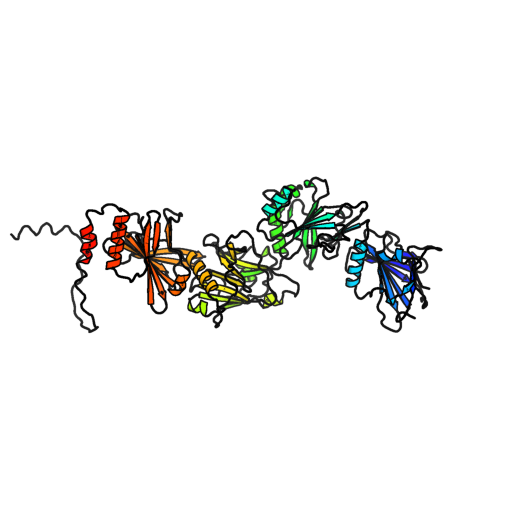12 32.125 1.00 93.81 94 VAL A CA 1
ATOM 766 C C . VAL A 1 94 ? -30.388 -10.377 33.148 1.00 93.81 94 VAL A C 1
ATOM 768 O O . VAL A 1 94 ? -29.935 -10.426 34.292 1.00 93.81 94 VAL A O 1
ATOM 771 N N . ILE A 1 95 ? -31.373 -11.164 32.725 1.00 90.88 95 ILE A N 1
ATOM 772 C CA . ILE A 1 95 ? -32.100 -12.121 33.554 1.00 90.88 95 ILE A CA 1
ATOM 773 C C . ILE A 1 95 ? -31.820 -13.525 33.027 1.00 90.88 95 ILE A C 1
ATOM 775 O O . ILE A 1 95 ? -32.114 -13.839 31.869 1.00 90.88 95 ILE A O 1
ATOM 779 N N . PHE A 1 96 ? -31.258 -14.369 33.893 1.00 89.50 96 PHE A N 1
ATOM 780 C CA . PHE A 1 96 ? -30.958 -15.758 33.575 1.00 89.50 96 PHE A CA 1
ATOM 781 C C . PHE A 1 96 ? -32.034 -16.671 34.144 1.00 89.50 96 PHE A C 1
ATOM 783 O O . PHE A 1 96 ? -32.356 -16.577 35.329 1.00 89.50 96 PHE A O 1
ATOM 790 N N . PHE A 1 97 ? -32.554 -17.586 33.330 1.00 86.94 97 PHE A N 1
ATOM 791 C CA . PHE A 1 97 ? -33.649 -18.478 33.723 1.00 86.94 97 PHE A CA 1
ATOM 792 C C . PHE A 1 97 ? -33.179 -19.925 33.939 1.00 86.94 97 PHE A C 1
ATOM 794 O O . PHE A 1 97 ? -32.196 -20.378 33.352 1.00 86.94 97 PHE A O 1
ATOM 801 N N . THR A 1 98 ? -33.896 -20.667 34.786 1.00 81.50 98 THR A N 1
ATOM 802 C CA . THR A 1 98 ? -33.762 -22.121 34.992 1.00 81.50 98 THR A CA 1
ATOM 803 C C . THR A 1 98 ? -35.131 -22.800 34.949 1.00 81.50 98 THR A C 1
ATOM 805 O O . THR A 1 98 ? -36.122 -22.240 35.413 1.00 81.50 98 THR A O 1
ATOM 808 N N . GLY A 1 99 ? -35.202 -24.022 34.404 1.00 72.62 99 GLY A N 1
ATOM 809 C CA . GLY A 1 99 ? -36.459 -24.772 34.284 1.00 72.62 99 GLY A CA 1
ATOM 810 C C . GLY A 1 99 ? -36.354 -26.029 33.411 1.00 72.62 99 GLY A C 1
ATOM 811 O O . GLY A 1 99 ? -35.263 -26.409 32.993 1.00 72.62 99 GLY A O 1
ATOM 812 N N . ARG A 1 100 ? -37.494 -26.690 33.142 1.00 60.78 100 ARG A N 1
ATOM 813 C CA . ARG A 1 100 ? -37.587 -27.989 32.427 1.00 60.78 100 ARG A CA 1
ATOM 814 C C . ARG A 1 100 ? -37.420 -27.912 30.893 1.00 60.78 100 ARG A C 1
ATOM 816 O O . ARG A 1 100 ? -37.605 -28.921 30.221 1.00 60.78 100 ARG A O 1
ATOM 823 N N . GLY A 1 101 ? -37.032 -26.765 30.337 1.00 66.62 101 GLY A N 1
ATOM 824 C CA . GLY A 1 101 ? -36.765 -26.579 28.903 1.00 66.62 101 GLY A CA 1
ATOM 825 C C . GLY A 1 101 ? -35.794 -25.423 28.629 1.00 66.62 101 GLY A C 1
ATOM 826 O O . GLY A 1 101 ? -35.506 -24.642 29.534 1.00 66.62 101 GLY A O 1
ATOM 827 N N . ASN A 1 102 ? -35.320 -25.288 27.388 1.00 73.75 102 ASN A N 1
ATOM 828 C CA . ASN A 1 102 ? -34.348 -24.264 26.982 1.00 73.75 102 ASN A CA 1
ATOM 829 C C . ASN A 1 102 ? -35.036 -22.952 26.564 1.00 73.75 102 ASN A C 1
ATOM 831 O O . ASN A 1 102 ? -35.193 -22.690 25.372 1.00 73.75 102 ASN A O 1
ATOM 835 N N . VAL A 1 103 ? -35.436 -22.120 27.529 1.00 85.31 103 VAL A N 1
ATOM 836 C CA . VAL A 1 103 ? -35.771 -20.714 27.229 1.00 85.31 103 VAL A CA 1
ATOM 837 C C . VAL A 1 103 ? -34.496 -19.891 27.111 1.00 85.31 103 VAL A C 1
ATOM 839 O O . VAL A 1 103 ? -33.487 -20.184 27.757 1.00 85.31 103 VAL A O 1
ATOM 842 N N . LYS A 1 104 ? -34.534 -18.849 26.283 1.00 90.44 104 LYS A N 1
ATOM 843 C CA . LYS A 1 104 ? -33.412 -17.920 26.157 1.00 90.44 104 LYS A CA 1
ATOM 844 C C . LYS A 1 104 ? -33.384 -16.972 27.349 1.00 90.44 104 LYS A C 1
ATOM 846 O O . LYS A 1 104 ? -34.433 -16.543 27.829 1.00 90.44 104 LYS A O 1
ATOM 851 N N . ASN A 1 105 ? -32.185 -16.616 27.793 1.00 92.38 105 ASN A N 1
ATOM 852 C CA . ASN A 1 105 ? -32.013 -15.509 28.728 1.00 92.38 105 ASN A CA 1
ATOM 853 C C . ASN A 1 105 ? -32.430 -14.207 28.041 1.00 92.38 105 ASN A C 1
ATOM 855 O O . ASN A 1 105 ? -32.371 -14.103 26.815 1.00 92.38 105 ASN A O 1
ATOM 859 N N . LYS A 1 106 ? -32.859 -13.227 28.827 1.00 93.06 106 LYS A N 1
ATOM 860 C CA . LYS A 1 106 ? -33.386 -11.962 28.311 1.00 93.06 106 LYS A CA 1
ATOM 861 C C . LYS A 1 106 ? -32.612 -10.796 28.891 1.00 93.06 106 LYS A C 1
ATOM 863 O O . LYS A 1 106 ? -32.141 -10.884 30.027 1.00 93.06 106 LYS A O 1
ATOM 868 N N . PHE A 1 107 ? -32.513 -9.701 28.152 1.00 93.94 107 PHE A N 1
ATOM 869 C CA . PHE A 1 107 ? -32.000 -8.453 28.692 1.00 93.94 107 PHE A CA 1
ATOM 870 C C . PHE A 1 107 ? -32.935 -7.276 28.432 1.00 93.94 107 PHE A C 1
ATOM 872 O O . PHE A 1 107 ? -33.743 -7.265 27.508 1.00 93.94 107 PHE A O 1
ATOM 879 N N . TYR A 1 108 ? -32.824 -6.288 29.309 1.00 92.50 108 TYR A N 1
ATOM 880 C CA . TYR A 1 108 ? -33.676 -5.118 29.371 1.00 92.50 108 TYR A CA 1
ATOM 881 C C . TYR A 1 108 ? -32.820 -3.852 29.420 1.00 92.50 108 TYR A C 1
ATOM 883 O O . TYR A 1 108 ? -32.002 -3.676 30.329 1.00 92.50 108 TYR A O 1
ATOM 891 N N . ARG A 1 109 ? -33.012 -2.980 28.426 1.00 92.94 109 ARG A N 1
ATOM 892 C CA . ARG A 1 109 ? -32.323 -1.690 28.281 1.00 92.94 109 ARG A CA 1
ATOM 893 C C . ARG A 1 109 ? -32.898 -0.654 29.235 1.00 92.94 109 ARG A C 1
ATOM 895 O O . ARG A 1 109 ? -34.111 -0.452 29.286 1.00 92.94 109 ARG A O 1
ATOM 902 N N . LEU A 1 110 ? -32.035 0.023 29.983 1.00 90.06 110 LEU A N 1
ATOM 903 C CA . LEU A 1 110 ? -32.462 0.878 31.089 1.00 90.06 110 LEU A CA 1
ATOM 904 C C . LEU A 1 110 ? -32.749 2.325 30.681 1.00 90.06 110 LEU A C 1
ATOM 906 O O . LEU A 1 110 ? -33.383 3.049 31.446 1.00 90.06 110 LEU A O 1
ATOM 910 N N . ALA A 1 111 ? -32.429 2.729 29.453 1.00 86.00 111 ALA A N 1
ATOM 911 C CA . ALA A 1 111 ? -32.886 3.988 28.870 1.00 86.00 111 ALA A CA 1
ATOM 912 C C . ALA A 1 111 ? -34.421 4.085 28.808 1.00 86.00 111 ALA A C 1
ATOM 914 O O . ALA A 1 111 ? -34.952 5.190 28.893 1.00 86.00 111 ALA A O 1
ATOM 915 N N . GLY A 1 112 ? -35.121 2.946 28.691 1.00 82.06 112 GLY A N 1
ATOM 916 C CA . GLY A 1 112 ? -36.588 2.848 28.731 1.00 82.06 112 GLY A CA 1
ATOM 917 C C . GLY A 1 112 ? -37.185 2.780 30.144 1.00 82.06 112 GLY A C 1
ATOM 918 O O . GLY A 1 112 ? -38.395 2.912 30.322 1.00 82.06 112 GLY A O 1
ATOM 919 N N . PHE A 1 113 ? -36.348 2.600 31.174 1.00 87.81 113 PHE A N 1
ATOM 920 C CA . PHE A 1 113 ? -36.812 2.298 32.529 1.00 87.81 113 PHE A CA 1
ATOM 921 C C . PHE A 1 113 ? -37.738 3.367 33.096 1.00 87.81 113 PHE A C 1
ATOM 923 O O . PHE A 1 113 ? -38.750 3.032 33.705 1.00 87.81 113 PHE A O 1
ATOM 930 N N . LYS A 1 114 ? -37.424 4.648 32.875 1.00 86.38 114 LYS A N 1
ATOM 931 C CA . LYS A 1 114 ? -38.240 5.751 33.395 1.00 86.38 114 LYS A CA 1
ATOM 932 C C . LYS A 1 114 ? -39.625 5.809 32.750 1.00 86.38 114 LYS A C 1
ATOM 934 O O . LYS A 1 114 ? -40.576 6.147 33.446 1.00 86.38 114 LYS A O 1
ATOM 939 N N . GLN A 1 115 ? -39.742 5.488 31.461 1.00 88.25 115 GLN A N 1
ATOM 940 C CA . GLN A 1 115 ? -41.027 5.428 30.758 1.00 88.25 115 GLN A CA 1
ATOM 941 C C . GLN A 1 115 ? -41.863 4.223 31.212 1.00 88.25 115 GLN A C 1
ATOM 943 O O . GLN A 1 115 ? -43.089 4.295 31.250 1.00 88.25 115 GLN A O 1
ATOM 948 N N . ASP A 1 116 ? -41.200 3.134 31.598 1.00 89.38 116 ASP A N 1
ATOM 949 C CA . ASP A 1 116 ? -41.852 1.891 32.012 1.00 89.38 116 ASP A CA 1
ATOM 950 C C . ASP A 1 116 ? -42.243 1.867 33.503 1.00 89.38 116 ASP A C 1
ATOM 952 O O . ASP A 1 116 ? -42.903 0.929 33.956 1.00 89.38 116 ASP A O 1
ATOM 956 N N . LEU A 1 117 ? -41.858 2.876 34.295 1.00 88.88 117 LEU A N 1
ATOM 957 C CA . LEU A 1 117 ? -42.181 2.949 35.724 1.00 88.88 117 LEU A CA 1
ATOM 958 C C . LEU A 1 117 ? -43.695 2.890 35.969 1.00 88.88 117 LEU A C 1
ATOM 960 O O . LEU A 1 117 ? -44.459 3.692 35.439 1.00 88.88 117 LEU A O 1
ATOM 964 N N . GLY A 1 118 ? -44.125 1.960 36.827 1.00 85.38 118 GLY A N 1
ATOM 965 C CA . GLY A 1 118 ? -45.541 1.727 37.126 1.00 85.38 118 GLY A CA 1
ATOM 966 C C . GLY A 1 118 ? -46.284 0.905 36.065 1.00 85.38 118 GLY A C 1
ATOM 967 O O . GLY A 1 118 ? -47.418 0.499 36.314 1.00 85.38 118 GLY A O 1
ATOM 968 N N . ASN A 1 119 ? -45.644 0.604 34.932 1.00 87.69 119 ASN A N 1
ATOM 969 C CA . ASN A 1 119 ? -46.193 -0.234 33.873 1.00 87.69 119 ASN A CA 1
ATOM 970 C C . ASN A 1 119 ? -45.746 -1.699 34.016 1.00 87.69 119 ASN A C 1
ATOM 972 O O . ASN A 1 119 ? -44.848 -2.053 34.793 1.00 87.69 119 ASN A O 1
ATOM 976 N N . THR A 1 120 ? -46.418 -2.567 33.259 1.00 89.12 120 THR A N 1
ATOM 977 C CA . THR A 1 120 ? -46.075 -3.987 33.126 1.00 89.12 120 THR A CA 1
ATOM 978 C C . THR A 1 120 ? -45.538 -4.255 31.724 1.00 89.12 120 THR A C 1
ATOM 980 O O . THR A 1 120 ? -46.129 -3.781 30.758 1.00 89.12 120 THR A O 1
ATOM 983 N N . LYS A 1 121 ? -44.445 -5.014 31.625 1.00 90.75 121 LYS A N 1
ATOM 984 C CA . LYS A 1 121 ? -43.870 -5.520 30.373 1.00 90.75 121 LYS A CA 1
ATOM 985 C C . LYS A 1 121 ? -43.806 -7.034 30.391 1.00 90.75 121 LYS A C 1
ATOM 987 O O . LYS A 1 121 ? -43.487 -7.619 31.427 1.00 90.75 121 LYS A O 1
ATOM 992 N N . ASP A 1 122 ? -44.058 -7.657 29.253 1.00 90.75 122 ASP A N 1
ATOM 993 C CA . ASP A 1 122 ? -43.951 -9.104 29.128 1.00 90.75 122 ASP A CA 1
ATOM 994 C C . ASP A 1 122 ? -42.490 -9.504 28.875 1.00 90.75 122 ASP A C 1
ATOM 996 O O . ASP A 1 122 ? -41.779 -8.883 28.086 1.00 90.75 122 ASP A O 1
ATOM 1000 N N . ILE A 1 123 ? -42.011 -10.547 29.563 1.00 90.00 123 ILE A N 1
ATOM 1001 C CA . ILE A 1 123 ? -40.616 -11.014 29.435 1.00 90.00 123 ILE A CA 1
ATOM 1002 C C . ILE A 1 123 ? -40.301 -11.466 28.000 1.00 90.00 123 ILE A C 1
ATOM 1004 O O . ILE A 1 123 ? -39.167 -11.319 27.545 1.00 90.00 123 ILE A O 1
ATOM 1008 N N . GLU A 1 124 ? -41.289 -11.992 27.273 1.00 89.00 124 GLU A N 1
ATOM 1009 C CA . GLU A 1 124 ? -41.128 -12.408 25.876 1.00 89.00 124 GLU A CA 1
ATOM 1010 C C . GLU A 1 124 ? -40.744 -11.254 24.944 1.00 89.00 124 GLU A C 1
ATOM 1012 O O . GLU A 1 124 ? -39.987 -11.478 23.999 1.00 89.00 124 GLU A O 1
ATOM 1017 N N . GLU A 1 125 ? -41.203 -10.035 25.250 1.00 90.06 125 GLU A N 1
ATOM 1018 C CA . GLU A 1 125 ? -40.948 -8.814 24.475 1.00 90.06 125 GLU A CA 1
ATOM 1019 C C . GLU A 1 125 ? -39.544 -8.238 24.706 1.00 90.06 125 GLU A C 1
ATOM 1021 O O . GLU A 1 125 ? -39.113 -7.332 23.992 1.00 90.06 125 GLU A O 1
ATOM 1026 N N . LEU A 1 126 ? -38.818 -8.744 25.708 1.00 91.69 126 LEU A N 1
ATOM 1027 C CA . LEU A 1 126 ? -37.439 -8.350 25.971 1.00 91.69 126 LEU A CA 1
ATOM 1028 C C . LEU A 1 126 ? -36.483 -8.932 24.923 1.00 91.69 126 LEU A C 1
ATOM 1030 O O . LEU A 1 126 ? -36.746 -9.974 24.315 1.00 91.69 126 LEU A O 1
ATOM 1034 N N . GLU A 1 127 ? -35.327 -8.295 24.754 1.00 92.94 127 GLU A N 1
ATOM 1035 C CA . GLU A 1 127 ? -34.303 -8.755 23.818 1.00 92.94 127 GLU A CA 1
ATOM 1036 C C . GLU A 1 127 ? -33.648 -10.057 24.305 1.00 92.94 127 GLU A C 1
ATOM 1038 O O . GLU A 1 127 ? -33.441 -10.276 25.502 1.00 92.94 127 GLU A O 1
ATOM 1043 N N . ASP A 1 128 ? -33.331 -10.945 23.363 1.00 93.12 128 ASP A N 1
ATOM 1044 C CA . ASP A 1 128 ? -32.669 -12.215 23.655 1.00 93.12 128 ASP A CA 1
ATOM 1045 C C . ASP A 1 128 ? -31.194 -11.989 24.000 1.00 93.12 128 ASP A C 1
ATOM 1047 O O . ASP A 1 128 ? -30.432 -11.461 23.196 1.00 93.12 128 ASP A O 1
ATOM 1051 N N . TYR A 1 129 ? -30.752 -12.497 25.149 1.00 91.44 129 TYR A N 1
ATOM 1052 C CA . TYR A 1 129 ? -29.331 -12.644 25.438 1.00 91.44 129 TYR A CA 1
ATOM 1053 C C . TYR A 1 129 ? -28.829 -13.958 24.825 1.00 91.44 129 TYR A C 1
ATOM 1055 O O . TYR A 1 129 ? -29.079 -15.048 25.352 1.00 91.44 129 TYR A O 1
ATOM 1063 N N . THR A 1 130 ? -28.131 -13.853 23.693 1.00 87.00 130 THR A N 1
ATOM 1064 C CA . THR A 1 130 ? -27.570 -15.007 22.970 1.00 87.00 130 THR A CA 1
ATOM 1065 C C . THR A 1 130 ? -26.068 -15.165 23.173 1.00 87.00 130 THR A C 1
ATOM 1067 O O . THR A 1 130 ? -25.589 -16.285 23.331 1.00 87.00 130 THR A O 1
ATOM 1070 N N . THR A 1 131 ? -25.325 -14.056 23.152 1.00 88.00 131 THR A N 1
ATOM 1071 C CA . THR A 1 131 ? -23.860 -14.008 23.247 1.00 88.00 131 THR A CA 1
ATOM 1072 C C . THR A 1 131 ? -23.420 -12.714 23.931 1.00 88.00 131 THR A C 1
ATOM 1074 O O . THR A 1 131 ? -24.158 -11.725 23.939 1.00 88.00 131 THR A O 1
ATOM 1077 N N . ASP A 1 132 ? -22.194 -12.688 24.460 1.00 88.75 132 ASP A N 1
ATOM 1078 C CA . ASP A 1 132 ? -21.614 -11.452 24.997 1.00 88.75 132 ASP A CA 1
ATOM 1079 C C . ASP A 1 132 ? -21.465 -10.365 23.914 1.00 88.75 132 ASP A C 1
ATOM 1081 O O . ASP A 1 132 ? -21.613 -9.188 24.217 1.00 88.75 132 ASP A O 1
ATOM 1085 N N . GLU A 1 133 ? -21.256 -10.725 22.643 1.00 88.25 133 GLU A N 1
ATOM 1086 C CA . GLU A 1 133 ? -21.160 -9.764 21.527 1.00 88.25 133 GLU A CA 1
ATOM 1087 C C . GLU A 1 133 ? -22.471 -9.002 21.280 1.00 88.25 133 GLU A C 1
ATOM 1089 O O . GLU A 1 133 ? -22.468 -7.778 21.116 1.00 88.25 133 GLU A O 1
ATOM 1094 N N . ASN A 1 134 ? -23.606 -9.713 21.298 1.00 88.00 134 ASN A N 1
ATOM 1095 C CA . ASN A 1 134 ? -24.924 -9.087 21.202 1.00 88.00 134 ASN A CA 1
ATOM 1096 C C . ASN A 1 134 ? -25.138 -8.109 22.373 1.00 88.00 134 ASN A C 1
ATOM 1098 O O . ASN A 1 134 ? -25.566 -6.971 22.176 1.00 88.00 134 ASN A O 1
ATOM 1102 N N . MET A 1 135 ? -24.724 -8.522 23.571 1.00 90.88 135 MET A N 1
ATOM 1103 C CA . MET A 1 135 ? -24.787 -7.698 24.772 1.00 90.88 135 MET A CA 1
ATOM 1104 C C . MET A 1 135 ? -23.884 -6.457 24.690 1.00 90.88 135 MET A C 1
ATOM 1106 O O . MET A 1 135 ? -24.297 -5.375 25.097 1.00 90.88 135 MET A O 1
ATOM 1110 N N . LEU A 1 136 ? -22.664 -6.572 24.156 1.00 92.94 136 LEU A N 1
ATOM 1111 C CA . LEU A 1 136 ? -21.734 -5.444 24.027 1.00 92.94 136 LEU A CA 1
ATOM 1112 C C . LEU A 1 136 ? -22.293 -4.340 23.128 1.00 92.94 136 LEU A C 1
ATOM 1114 O O . LEU A 1 136 ? -22.157 -3.163 23.456 1.00 92.94 136 LEU A O 1
ATOM 1118 N N . THR A 1 137 ? -22.977 -4.717 22.047 1.00 91.12 137 THR A N 1
ATOM 1119 C CA . THR A 1 137 ? -23.664 -3.755 21.174 1.00 91.12 137 THR A CA 1
ATOM 1120 C C . THR A 1 137 ? -24.715 -2.972 21.963 1.00 91.12 137 THR A C 1
ATOM 1122 O O . THR A 1 137 ? -24.694 -1.741 21.967 1.00 91.12 137 THR A O 1
ATOM 1125 N N . ALA A 1 138 ? -25.563 -3.670 22.728 1.00 92.56 138 ALA A N 1
ATOM 1126 C CA . ALA A 1 138 ? -26.571 -3.026 23.564 1.00 92.56 138 ALA A CA 1
ATOM 1127 C C . ALA A 1 138 ? -25.959 -2.119 24.647 1.00 92.56 138 ALA A C 1
ATOM 1129 O O . ALA A 1 138 ? -26.462 -1.024 24.902 1.00 92.56 138 ALA A O 1
ATOM 1130 N N . LEU A 1 139 ? -24.851 -2.545 25.262 1.00 94.88 139 LEU A N 1
ATOM 1131 C CA . LEU A 1 139 ? -24.130 -1.757 26.264 1.00 94.88 139 LEU A CA 1
ATOM 1132 C C . LEU A 1 139 ? -23.551 -0.466 25.690 1.00 94.88 139 LEU A C 1
ATOM 1134 O O . LEU A 1 139 ? -23.659 0.572 26.340 1.00 94.88 139 LEU A O 1
ATOM 1138 N N . LEU A 1 140 ? -22.951 -0.514 24.498 1.00 93.25 140 LEU A N 1
ATOM 1139 C CA . LEU A 1 140 ? -22.415 0.670 23.823 1.00 93.25 140 LEU A CA 1
ATOM 1140 C C . LEU A 1 140 ? -23.536 1.652 23.461 1.00 93.25 140 LEU A C 1
ATOM 1142 O O . LEU A 1 140 ? -23.425 2.835 23.766 1.00 93.25 140 LEU A O 1
ATOM 1146 N N . GLU A 1 141 ? -24.649 1.167 22.910 1.00 91.75 141 GLU A N 1
ATOM 1147 C CA . GLU A 1 141 ? -25.803 2.009 22.566 1.00 91.75 141 GLU A CA 1
ATOM 1148 C C . GLU A 1 141 ? -26.427 2.692 23.793 1.00 91.75 141 GLU A C 1
ATOM 1150 O O . GLU A 1 141 ? -26.783 3.869 23.740 1.00 91.75 141 GLU A O 1
ATOM 1155 N N . GLU A 1 142 ? -26.564 1.975 24.912 1.00 93.19 142 GLU A N 1
ATOM 1156 C CA . GLU A 1 142 ? -27.062 2.553 26.166 1.00 93.19 142 GLU A CA 1
ATOM 1157 C C . GLU A 1 142 ? -26.053 3.531 26.779 1.00 93.19 142 GLU A C 1
ATOM 1159 O O . GLU A 1 142 ? -26.431 4.584 27.294 1.00 93.19 142 GLU A O 1
ATOM 1164 N N . ASN A 1 143 ? -24.760 3.222 26.686 1.00 93.75 143 ASN A N 1
ATOM 1165 C CA . ASN A 1 143 ? -23.683 4.087 27.152 1.00 93.75 143 ASN A CA 1
ATOM 1166 C C . ASN A 1 143 ? -23.638 5.415 26.388 1.00 93.75 143 ASN A C 1
ATOM 1168 O O . ASN A 1 143 ? -23.473 6.475 26.993 1.00 93.75 143 ASN A O 1
ATOM 1172 N N . ASP A 1 144 ? -23.853 5.375 25.077 1.00 91.56 144 ASP A N 1
ATOM 1173 C CA . ASP A 1 144 ? -23.852 6.555 24.218 1.00 91.56 144 ASP A CA 1
ATOM 1174 C C . ASP A 1 144 ? -24.997 7.524 24.555 1.00 91.56 144 ASP A C 1
ATOM 1176 O O . ASP A 1 144 ? -24.888 8.719 24.275 1.00 91.56 144 ASP A O 1
ATOM 1180 N N . LYS A 1 145 ? -26.058 7.064 25.234 1.00 89.31 145 LYS A N 1
ATOM 1181 C CA . LYS A 1 145 ? -27.166 7.909 25.721 1.00 89.31 145 LYS A CA 1
ATOM 1182 C C . LYS A 1 145 ? -26.838 8.664 27.011 1.00 89.31 145 LYS A C 1
ATOM 1184 O O . LYS A 1 145 ? -27.531 9.619 27.349 1.00 89.31 145 LYS A O 1
ATOM 1189 N N . ILE A 1 146 ? -25.788 8.284 27.739 1.00 88.06 146 ILE A N 1
ATOM 1190 C CA . ILE A 1 146 ? -25.430 8.927 29.009 1.00 88.06 146 ILE A CA 1
ATOM 1191 C C . ILE A 1 146 ? -24.861 10.332 28.754 1.00 88.06 146 ILE A C 1
ATOM 1193 O O . ILE A 1 146 ? -23.886 10.500 28.028 1.00 88.06 146 ILE A O 1
ATOM 1197 N N . GLU A 1 147 ? -25.423 11.360 29.390 1.00 85.81 147 GLU A N 1
ATOM 1198 C CA . GLU A 1 147 ? -24.996 12.761 29.203 1.00 85.81 147 GLU A CA 1
ATOM 1199 C C . GLU A 1 147 ? -23.679 13.119 29.914 1.00 85.81 147 GLU A C 1
ATOM 1201 O O . GLU A 1 147 ? -22.938 13.992 29.463 1.00 85.81 147 GLU A O 1
ATOM 1206 N N . THR A 1 148 ? -23.371 12.449 31.027 1.00 87.31 148 THR A N 1
ATOM 1207 C CA . THR A 1 148 ? -22.201 12.747 31.871 1.00 87.31 148 THR A CA 1
ATOM 1208 C C . THR A 1 148 ? -20.895 12.133 31.361 1.00 87.31 148 THR A C 1
ATOM 1210 O O . THR A 1 148 ? -19.822 12.484 31.859 1.00 87.31 148 THR A O 1
ATOM 1213 N N . ILE A 1 149 ? -20.963 11.251 30.357 1.00 89.31 149 ILE A N 1
ATOM 1214 C CA . ILE A 1 149 ? -19.811 10.566 29.766 1.00 89.31 149 ILE A CA 1
ATOM 1215 C C . ILE A 1 149 ? -19.784 10.711 28.243 1.00 89.31 149 ILE A C 1
ATOM 1217 O O . ILE A 1 149 ? -20.808 10.660 27.558 1.00 89.31 149 ILE A O 1
ATOM 1221 N N . LEU A 1 150 ? -18.578 10.868 27.708 1.00 92.12 150 LEU A N 1
ATOM 1222 C CA . LEU A 1 150 ? -18.296 10.768 26.283 1.00 92.12 150 LEU A CA 1
ATOM 1223 C C . LEU A 1 150 ? -17.344 9.621 26.005 1.00 92.12 150 LEU A C 1
ATOM 1225 O O . LEU A 1 150 ? -16.321 9.488 26.678 1.00 92.12 150 LEU A O 1
ATOM 1229 N N . THR A 1 151 ? -17.663 8.840 24.977 1.00 93.81 151 THR A N 1
ATOM 1230 C CA . THR A 1 151 ? -16.844 7.712 24.541 1.00 93.81 151 THR A CA 1
ATOM 1231 C C . THR A 1 151 ? -16.356 7.979 23.127 1.00 93.81 151 THR A C 1
ATOM 1233 O O . THR A 1 151 ? -17.121 7.918 22.171 1.00 93.81 151 THR A O 1
ATOM 1236 N N . TYR A 1 152 ? -15.076 8.309 22.993 1.00 94.81 152 TYR A N 1
ATOM 1237 C CA . TYR A 1 152 ? -14.410 8.503 21.713 1.00 94.81 152 TYR A CA 1
ATOM 1238 C C . TYR A 1 152 ? -13.975 7.154 21.152 1.00 94.81 152 TYR A C 1
ATOM 1240 O O . TYR A 1 152 ? -13.154 6.480 21.769 1.00 94.81 152 TYR A O 1
ATOM 1248 N N . ASN A 1 153 ? -14.474 6.771 19.979 1.00 95.06 153 ASN A N 1
ATOM 1249 C CA . ASN A 1 153 ? -14.003 5.588 19.270 1.00 95.06 153 ASN A CA 1
ATOM 1250 C C . ASN A 1 153 ? -12.996 6.012 18.200 1.00 95.06 153 ASN A C 1
ATOM 1252 O O . ASN A 1 153 ? -13.371 6.525 17.146 1.00 95.06 153 ASN A O 1
ATOM 1256 N N . ILE A 1 154 ? -11.714 5.807 18.491 1.00 95.44 154 ILE A N 1
ATOM 1257 C CA . ILE A 1 154 ? -10.609 6.266 17.639 1.00 95.44 154 ILE A CA 1
ATOM 1258 C C . ILE A 1 154 ? -10.413 5.401 16.393 1.00 95.44 154 ILE A C 1
ATOM 1260 O O . ILE A 1 154 ? -9.634 5.761 15.524 1.00 95.44 154 ILE A O 1
ATOM 1264 N N . GLY A 1 155 ? -11.076 4.244 16.312 1.00 93.81 155 GLY A N 1
ATOM 1265 C CA . GLY A 1 155 ? -11.010 3.364 15.144 1.00 93.81 155 GLY A CA 1
ATOM 1266 C C . GLY A 1 155 ? -11.999 3.736 14.038 1.00 93.81 155 GLY A C 1
ATOM 1267 O O . GLY A 1 155 ? -11.999 3.091 12.993 1.00 93.81 155 GLY A O 1
ATOM 1268 N N . LEU A 1 156 ? -12.869 4.728 14.263 1.00 93.06 156 LEU A N 1
ATOM 1269 C CA . LEU A 1 156 ? -13.885 5.124 13.291 1.00 93.06 156 LEU A CA 1
ATOM 1270 C C . LEU A 1 156 ? -13.293 5.987 12.175 1.00 93.06 156 LEU A C 1
ATOM 1272 O O . LEU A 1 156 ? -12.584 6.955 12.429 1.00 93.06 156 LEU A O 1
ATOM 1276 N N . THR A 1 157 ? -13.662 5.652 10.939 1.00 90.12 157 THR A N 1
ATOM 1277 C CA . THR A 1 157 ? -13.388 6.445 9.726 1.00 90.12 157 THR A CA 1
ATOM 1278 C C . THR A 1 157 ? -14.673 6.965 9.065 1.00 90.12 157 THR A C 1
ATOM 1280 O O . THR A 1 157 ? -14.615 7.776 8.146 1.00 90.12 157 THR A O 1
ATOM 1283 N N . GLU A 1 158 ? -15.833 6.547 9.576 1.00 87.94 158 GLU A N 1
ATOM 1284 C CA . GLU A 1 158 ? -17.176 7.020 9.233 1.00 87.94 158 GLU A CA 1
ATOM 1285 C C . GLU A 1 158 ? -18.001 7.043 10.534 1.00 87.94 158 GLU A C 1
ATOM 1287 O O . GLU A 1 158 ? -17.779 6.227 11.436 1.00 87.94 158 GLU A O 1
ATOM 1292 N N . GLY A 1 159 ? -18.891 8.023 10.676 1.00 81.56 159 GLY A N 1
ATOM 1293 C CA . GLY A 1 159 ? -19.774 8.169 11.830 1.00 81.56 159 GLY A CA 1
ATOM 1294 C C . GLY A 1 159 ? -20.955 7.196 11.794 1.00 81.56 159 GLY A C 1
ATOM 1295 O O . GLY A 1 159 ? -21.257 6.584 10.773 1.00 81.56 159 GLY A O 1
ATOM 1296 N N . THR A 1 160 ? -21.643 7.070 12.928 1.00 80.06 160 THR A N 1
ATOM 1297 C CA . THR A 1 160 ? -22.833 6.218 13.103 1.00 80.06 160 THR A CA 1
ATOM 1298 C C . THR A 1 160 ? -24.140 7.009 13.214 1.00 80.06 160 THR A C 1
ATOM 1300 O O . THR A 1 160 ? -25.209 6.413 13.312 1.00 80.06 160 THR A O 1
ATOM 1303 N N . GLY A 1 161 ? -24.066 8.342 13.233 1.00 73.38 161 GLY A N 1
ATOM 1304 C CA . GLY A 1 161 ? -25.221 9.237 13.202 1.00 73.38 161 GLY A CA 1
ATOM 1305 C C . GLY A 1 161 ? -25.886 9.304 11.825 1.00 73.38 161 GLY A C 1
ATOM 1306 O O . GLY A 1 161 ? -25.389 8.735 10.855 1.00 73.38 161 GLY A O 1
ATOM 1307 N N . GLU A 1 162 ? -26.998 10.036 11.740 1.00 74.94 162 GLU A N 1
ATOM 1308 C CA . GLU A 1 162 ? -27.806 10.169 10.514 1.00 74.94 162 GLU A CA 1
ATOM 1309 C C . GLU A 1 162 ? -26.987 10.712 9.336 1.00 74.94 162 GLU A C 1
ATOM 1311 O O . GLU A 1 162 ? -27.011 10.138 8.248 1.00 74.94 162 GLU A O 1
ATOM 1316 N N . ASP A 1 163 ? -26.175 11.739 9.591 1.00 77.75 163 ASP A N 1
ATOM 1317 C CA . ASP A 1 163 ? -25.299 12.366 8.595 1.00 77.75 163 ASP A CA 1
ATOM 1318 C C . ASP A 1 163 ? -23.965 11.624 8.401 1.00 77.75 163 ASP A C 1
ATOM 1320 O O . ASP A 1 163 ? -23.119 12.039 7.609 1.00 77.75 163 ASP A O 1
ATOM 1324 N N . LYS A 1 164 ? -23.753 10.518 9.130 1.00 85.00 164 LYS A N 1
ATOM 1325 C CA . LYS A 1 164 ? -22.528 9.701 9.117 1.00 85.00 164 LYS A CA 1
ATOM 1326 C C . LYS A 1 164 ? -21.216 10.453 9.378 1.00 85.00 164 LYS A C 1
ATOM 1328 O O . LYS A 1 164 ? -20.130 9.933 9.126 1.00 85.00 164 LYS A O 1
ATOM 1333 N N . ASP A 1 165 ? -21.287 11.646 9.947 1.00 89.62 165 ASP A N 1
ATOM 1334 C CA . ASP A 1 165 ? -20.143 12.443 10.395 1.00 89.62 165 ASP A CA 1
ATOM 1335 C C . ASP A 1 165 ? -20.151 12.644 11.920 1.00 89.62 165 ASP A C 1
ATOM 1337 O O . ASP A 1 165 ? -19.317 13.357 12.472 1.00 89.62 165 ASP A O 1
ATOM 1341 N N . THR A 1 166 ? -21.075 11.996 12.631 1.00 92.69 166 THR A N 1
ATOM 1342 C CA . THR A 1 166 ? -21.159 12.023 14.093 1.00 92.69 166 THR A CA 1
ATOM 1343 C C . THR A 1 166 ? -21.324 10.626 14.680 1.00 92.69 166 THR A C 1
ATOM 1345 O O . THR A 1 166 ? -21.716 9.688 13.991 1.00 92.69 166 THR A O 1
ATOM 1348 N N . TYR A 1 167 ? -20.999 10.457 15.960 1.00 93.31 167 TYR A N 1
ATOM 1349 C CA . TYR A 1 167 ? -21.213 9.215 16.714 1.00 93.31 167 TYR A CA 1
ATOM 1350 C C . TYR A 1 167 ? -21.393 9.512 18.212 1.00 93.31 167 TYR A C 1
ATOM 1352 O O . TYR A 1 167 ? -21.416 10.680 18.622 1.00 93.31 167 TYR A O 1
ATOM 1360 N N . ASN A 1 168 ? -21.550 8.463 19.035 1.00 91.56 168 ASN A N 1
ATOM 1361 C CA . ASN A 1 168 ? -21.807 8.572 20.475 1.00 91.56 168 ASN A CA 1
ATOM 1362 C C . ASN A 1 168 ? -23.060 9.431 20.736 1.00 91.56 168 ASN A C 1
ATOM 1364 O O . ASN A 1 168 ? -23.003 10.458 21.409 1.00 91.56 168 ASN A O 1
ATOM 1368 N N . GLY A 1 169 ? -24.177 9.063 20.094 1.00 87.06 169 GLY A N 1
ATOM 1369 C CA . GLY A 1 169 ? -25.449 9.793 20.175 1.00 87.06 169 GLY A CA 1
ATOM 1370 C C . GLY A 1 169 ? -25.392 11.213 19.600 1.00 87.06 169 GLY A C 1
ATOM 1371 O O . GLY A 1 169 ? -25.910 12.132 20.221 1.00 87.06 169 GLY A O 1
ATOM 1372 N N . GLN A 1 170 ? -24.710 11.403 18.463 1.00 89.50 170 GLN A N 1
ATOM 1373 C CA . GLN A 1 170 ? -24.479 12.706 17.811 1.00 89.50 170 GLN A CA 1
ATOM 1374 C C . GLN A 1 170 ? -23.670 13.719 18.650 1.00 89.50 170 GLN A C 1
ATOM 1376 O O . GLN A 1 170 ? -23.597 14.898 18.316 1.00 89.50 170 GLN A O 1
ATOM 1381 N N . LYS A 1 171 ? -23.023 13.283 19.740 1.00 91.06 171 LYS A N 1
ATOM 1382 C CA . LYS A 1 171 ? -22.263 14.173 20.638 1.00 91.06 171 LYS A CA 1
ATOM 1383 C C . LYS A 1 171 ? -20.821 14.409 20.191 1.00 91.06 171 LYS A C 1
ATOM 1385 O O . LYS A 1 171 ? -20.172 15.326 20.698 1.00 91.06 171 LYS A O 1
ATOM 1390 N N . ILE A 1 172 ? -20.292 13.581 19.291 1.00 92.81 172 ILE A N 1
ATOM 1391 C CA . ILE A 1 172 ? -18.924 13.707 18.782 1.00 92.81 172 ILE A CA 1
ATOM 1392 C C . ILE A 1 172 ? -18.964 13.789 17.263 1.00 92.81 172 ILE A C 1
ATOM 1394 O O . ILE A 1 172 ? -19.511 12.899 16.618 1.00 92.81 172 ILE A O 1
ATOM 1398 N N . LYS A 1 173 ? -18.350 14.837 16.711 1.00 93.44 173 LYS A N 1
ATOM 1399 C CA . LYS A 1 173 ? -18.137 15.015 15.277 1.00 93.44 173 LYS A CA 1
ATOM 1400 C C . LYS A 1 173 ? -16.842 14.338 14.847 1.00 93.44 173 LYS A C 1
ATOM 1402 O O . LYS A 1 173 ? -15.799 14.550 15.464 1.00 93.44 173 LYS A O 1
ATOM 1407 N N . LEU A 1 174 ? -16.929 13.555 13.783 1.00 94.12 174 LEU A N 1
ATOM 1408 C CA . LEU A 1 174 ? -15.842 12.939 13.046 1.00 94.12 174 LEU A CA 1
ATOM 1409 C C . LEU A 1 174 ? -15.656 13.714 11.741 1.00 94.12 174 LEU A C 1
ATOM 1411 O O . LEU A 1 174 ? -16.580 13.834 10.946 1.00 94.12 174 LEU A O 1
ATOM 1415 N N . THR A 1 175 ? -14.470 14.261 11.508 1.00 91.50 175 THR A N 1
ATOM 1416 C CA . THR A 1 175 ? -14.169 14.988 10.268 1.00 91.50 175 THR A CA 1
ATOM 1417 C C . THR A 1 175 ? -12.948 14.378 9.608 1.00 91.50 175 THR A C 1
ATOM 1419 O O . THR A 1 175 ? -11.866 14.359 10.196 1.00 91.50 175 THR A O 1
ATOM 1422 N N . LYS A 1 176 ? -13.113 13.887 8.378 1.00 91.00 176 LYS A N 1
ATOM 1423 C CA . LYS A 1 176 ? -11.983 13.509 7.532 1.00 91.00 176 LYS A CA 1
ATOM 1424 C C . LYS A 1 176 ? -11.264 14.777 7.097 1.00 91.00 176 LYS A C 1
ATOM 1426 O O . LYS A 1 176 ? -11.886 15.656 6.507 1.00 91.00 176 LYS A O 1
ATOM 1431 N N . LEU A 1 177 ? -9.968 14.861 7.364 1.00 86.69 177 LEU A N 1
ATOM 1432 C CA . LEU A 1 177 ? -9.165 15.959 6.856 1.00 86.69 177 LEU A CA 1
ATOM 1433 C C . LEU A 1 177 ? -8.933 15.725 5.357 1.00 86.69 177 LEU A C 1
ATOM 1435 O O . LEU A 1 177 ? -8.301 14.745 4.958 1.00 86.69 177 LEU A O 1
ATOM 1439 N N . THR A 1 178 ? -9.511 16.583 4.524 1.00 79.06 178 THR A N 1
ATOM 1440 C CA . THR A 1 178 ? -9.372 16.555 3.061 1.00 79.06 178 THR A CA 1
ATOM 1441 C C . THR A 1 178 ? -8.672 17.815 2.579 1.00 79.06 178 THR A C 1
ATOM 1443 O O . THR A 1 178 ? -8.618 18.805 3.303 1.00 79.06 178 THR A O 1
ATOM 1446 N N . SER A 1 179 ? -8.170 17.800 1.343 1.00 61.56 179 SER A N 1
ATOM 1447 C CA . SER A 1 179 ? -7.631 18.988 0.678 1.00 61.56 179 SER A CA 1
ATOM 1448 C C . SER A 1 179 ? -8.589 20.176 0.845 1.00 61.56 179 SER A C 1
ATOM 1450 O O . SER A 1 179 ? -9.747 20.067 0.440 1.00 61.56 179 SER A O 1
ATOM 1452 N N . ASN A 1 180 ? -8.079 21.286 1.392 1.00 56.12 180 ASN A N 1
ATOM 1453 C CA . ASN A 1 180 ? -8.741 22.588 1.573 1.00 56.12 180 ASN A CA 1
ATOM 1454 C C . ASN A 1 180 ? -9.563 22.807 2.877 1.00 56.12 180 ASN A C 1
ATOM 1456 O O . ASN A 1 180 ? -10.785 22.938 2.825 1.00 56.12 180 ASN A O 1
ATOM 1460 N N . PRO A 1 181 ? -8.916 22.922 4.055 1.00 61.47 181 PRO A N 1
ATOM 1461 C CA . PRO A 1 181 ? -9.531 23.531 5.230 1.00 61.47 181 PRO A CA 1
ATOM 1462 C C . PRO A 1 181 ? -9.560 25.054 5.046 1.00 61.47 181 PRO A C 1
ATOM 1464 O O . PRO A 1 181 ? -8.515 25.675 4.842 1.00 61.47 181 PRO A O 1
ATOM 1467 N N . GLU A 1 182 ? -10.747 25.661 5.098 1.00 57.75 182 GLU A N 1
ATOM 1468 C CA . GLU A 1 182 ? -10.921 27.092 4.801 1.00 57.75 182 GLU A CA 1
ATOM 1469 C C . GLU A 1 182 ? -10.198 28.004 5.823 1.00 57.75 182 GLU A C 1
ATOM 1471 O O . GLU A 1 182 ? -9.679 29.047 5.426 1.00 57.75 182 GLU A O 1
ATOM 1476 N N . ASP A 1 183 ? -9.998 27.553 7.076 1.00 61.94 183 ASP A N 1
ATOM 1477 C CA . ASP A 1 183 ? -9.646 28.445 8.200 1.00 61.94 183 ASP A CA 1
ATOM 1478 C C . ASP A 1 183 ? -8.472 28.008 9.124 1.00 61.94 183 ASP A C 1
ATOM 1480 O O . ASP A 1 183 ? -8.272 28.623 10.171 1.00 61.94 183 ASP A O 1
ATOM 1484 N N . ASP A 1 184 ? -7.671 26.980 8.795 1.00 74.75 184 ASP A N 1
ATOM 1485 C CA . ASP A 1 184 ? -6.564 26.507 9.666 1.00 74.75 184 ASP A CA 1
ATOM 1486 C C . ASP A 1 184 ? -5.242 26.305 8.889 1.00 74.75 184 ASP A C 1
ATOM 1488 O O . ASP A 1 184 ? -5.072 25.327 8.158 1.00 74.75 184 ASP A O 1
ATOM 1492 N N . GLU A 1 185 ? -4.297 27.245 9.038 1.00 76.81 185 GLU A N 1
ATOM 1493 C CA . GLU A 1 185 ? -2.980 27.223 8.369 1.00 76.81 185 GLU A CA 1
ATOM 1494 C C . GLU A 1 185 ? -2.104 26.023 8.768 1.00 76.81 185 GLU A C 1
ATOM 1496 O O . GLU A 1 185 ? -1.360 25.497 7.933 1.00 76.81 185 GLU A O 1
ATOM 1501 N N . ASP A 1 186 ? -2.220 25.528 10.003 1.00 76.25 186 ASP A N 1
ATOM 1502 C CA . ASP A 1 186 ? -1.469 24.344 10.429 1.00 76.25 186 ASP A CA 1
ATOM 1503 C C . ASP A 1 186 ? -2.020 23.095 9.732 1.00 76.25 186 ASP A C 1
ATOM 1505 O O . ASP A 1 186 ? -1.246 22.262 9.257 1.00 76.25 186 ASP A O 1
ATOM 1509 N N . GLN A 1 187 ? -3.347 22.990 9.590 1.00 81.25 187 GLN A N 1
ATOM 1510 C CA . GLN A 1 187 ? -3.977 21.909 8.822 1.00 81.25 187 GLN A CA 1
ATOM 1511 C C . GLN A 1 187 ? -3.656 21.990 7.329 1.00 81.25 187 GLN A C 1
ATOM 1513 O O . GLN A 1 187 ? -3.458 20.951 6.701 1.00 81.25 187 GLN A O 1
ATOM 1518 N N . LYS A 1 188 ? -3.572 23.195 6.747 1.00 83.06 188 LYS A N 1
ATOM 1519 C CA . LYS A 1 188 ? -3.119 23.370 5.356 1.00 83.06 188 LYS A CA 1
ATOM 1520 C C . LYS A 1 188 ? -1.685 22.881 5.180 1.00 83.06 188 LYS A C 1
ATOM 1522 O O . LYS A 1 188 ? -1.409 22.142 4.237 1.00 83.06 188 LYS A O 1
ATOM 1527 N N . SER A 1 189 ? -0.796 23.253 6.100 1.00 85.50 189 SER A N 1
ATOM 1528 C CA . SER A 1 189 ? 0.608 22.829 6.086 1.00 85.50 189 SER A CA 1
ATOM 1529 C C . SER A 1 189 ? 0.736 21.313 6.248 1.00 85.50 189 SER A C 1
ATOM 1531 O O . SER A 1 189 ? 1.475 20.679 5.498 1.00 85.50 189 SER A O 1
ATOM 1533 N N . LEU A 1 190 ? -0.050 20.720 7.153 1.00 86.81 190 LEU A N 1
ATOM 1534 C CA . LEU A 1 190 ? -0.139 19.272 7.331 1.00 86.81 190 LEU A CA 1
ATOM 1535 C C . LEU A 1 190 ? -0.622 18.585 6.047 1.00 86.81 190 LEU A C 1
ATOM 1537 O O . LEU A 1 190 ? 0.023 17.673 5.553 1.00 86.81 190 LEU A O 1
ATOM 1541 N N . LEU A 1 191 ? -1.723 19.037 5.449 1.00 86.62 191 LEU A N 1
ATOM 1542 C CA . LEU A 1 191 ? -2.245 18.435 4.218 1.00 86.62 191 LEU A CA 1
ATOM 1543 C C . LEU A 1 191 ? -1.280 18.549 3.040 1.00 86.62 191 LEU A C 1
ATOM 1545 O O . LEU A 1 191 ? -1.203 17.625 2.239 1.00 86.62 191 LEU A O 1
ATOM 1549 N N . LYS A 1 192 ? -0.547 19.661 2.946 1.00 87.75 192 LYS A N 1
ATOM 1550 C CA . LYS A 1 192 ? 0.484 19.860 1.927 1.00 87.75 192 LYS A CA 1
ATOM 1551 C C . LYS A 1 192 ? 1.659 18.902 2.124 1.00 87.75 192 LYS A C 1
ATOM 1553 O O . LYS A 1 192 ? 2.121 18.315 1.155 1.00 87.75 192 LYS A O 1
ATOM 1558 N N . ALA A 1 193 ? 2.123 18.721 3.361 1.00 87.12 193 ALA A N 1
ATOM 1559 C CA . ALA A 1 193 ? 3.194 17.774 3.669 1.00 87.12 193 ALA A CA 1
ATOM 1560 C C . ALA A 1 193 ? 2.804 16.325 3.333 1.00 87.12 193 ALA A C 1
ATOM 1562 O O . ALA A 1 193 ? 3.645 15.535 2.924 1.00 87.12 193 ALA A O 1
ATOM 1563 N N . PHE A 1 194 ? 1.519 15.994 3.463 1.00 87.44 194 PHE A N 1
ATOM 1564 C CA . PHE A 1 194 ? 0.967 14.667 3.198 1.00 87.44 194 PHE A CA 1
ATOM 1565 C C . PHE A 1 194 ? 0.396 14.530 1.775 1.00 87.44 194 PHE A C 1
ATOM 1567 O O . PHE A 1 194 ? -0.230 13.515 1.450 1.00 87.44 194 PHE A O 1
ATOM 1574 N N . GLU A 1 195 ? 0.565 15.543 0.919 1.00 85.62 195 GLU A N 1
ATOM 1575 C CA . GLU A 1 195 ? 0.058 15.517 -0.449 1.00 85.62 195 GLU A CA 1
ATOM 1576 C C . GLU A 1 195 ? 0.751 14.397 -1.233 1.00 85.62 195 GLU A C 1
ATOM 1578 O O . GLU A 1 195 ? 1.972 14.361 -1.367 1.00 85.62 195 GLU A O 1
ATOM 1583 N N . GLY A 1 196 ? -0.045 13.464 -1.756 1.00 81.56 196 GLY A N 1
ATOM 1584 C CA . GLY A 1 196 ? 0.467 12.325 -2.512 1.00 81.56 196 GLY A CA 1
ATOM 1585 C C . GLY A 1 196 ? 0.874 11.110 -1.677 1.00 81.56 196 GLY A C 1
ATOM 1586 O O . GLY A 1 196 ? 1.160 10.065 -2.261 1.00 81.56 196 GLY A O 1
ATOM 1587 N N . ASP A 1 197 ? 0.847 11.194 -0.345 1.00 86.75 197 ASP A N 1
ATOM 1588 C CA . ASP A 1 197 ? 1.018 10.038 0.536 1.00 86.75 197 ASP A CA 1
ATOM 1589 C C . ASP A 1 197 ? -0.282 9.222 0.675 1.00 86.75 197 ASP A C 1
ATOM 1591 O O . ASP A 1 197 ? -1.373 9.598 0.238 1.00 86.75 197 ASP A O 1
ATOM 1595 N N . VAL A 1 198 ? -0.157 8.052 1.299 1.00 86.00 198 VAL A N 1
ATOM 1596 C CA . VAL A 1 198 ? -1.240 7.065 1.414 1.00 86.00 198 VAL A CA 1
ATOM 1597 C C . VAL A 1 198 ? -2.034 7.147 2.729 1.00 86.00 198 VAL A C 1
ATOM 1599 O O . VAL A 1 198 ? -2.988 6.391 2.937 1.00 86.00 198 VAL A O 1
ATOM 1602 N N . PHE A 1 199 ? -1.635 8.047 3.630 1.00 91.25 199 PHE A N 1
ATOM 1603 C CA . PHE A 1 199 ? -2.208 8.178 4.969 1.00 91.25 199 PHE A CA 1
ATOM 1604 C C . PHE A 1 199 ? -3.551 8.908 4.959 1.00 91.25 199 PHE A C 1
ATOM 1606 O O . PHE A 1 199 ? -3.811 9.785 4.137 1.00 91.25 199 PHE A O 1
ATOM 1613 N N . ARG A 1 200 ? -4.419 8.556 5.911 1.00 91.25 200 ARG A N 1
ATOM 1614 C CA . ARG A 1 200 ? -5.721 9.212 6.104 1.00 91.25 200 ARG A CA 1
ATOM 1615 C C . ARG A 1 200 ? -5.771 9.821 7.493 1.00 91.25 200 ARG A C 1
ATOM 1617 O O . ARG A 1 200 ? -5.374 9.174 8.454 1.00 91.25 200 ARG A O 1
ATOM 1624 N N . ILE A 1 201 ? -6.278 11.041 7.601 1.00 93.19 201 ILE A N 1
ATOM 1625 C CA . ILE A 1 201 ? -6.297 11.780 8.862 1.00 93.19 201 ILE A CA 1
ATOM 1626 C C . ILE A 1 201 ? -7.749 12.086 9.218 1.00 93.19 201 ILE A C 1
ATOM 1628 O O . ILE A 1 201 ? -8.498 12.611 8.392 1.00 93.19 201 ILE A O 1
ATOM 1632 N N . TYR A 1 202 ? -8.146 11.747 10.441 1.00 93.44 202 TYR A N 1
ATOM 1633 C CA . TYR A 1 202 ? -9.482 12.021 10.962 1.00 93.44 202 TYR A CA 1
ATOM 1634 C C . TYR A 1 202 ? -9.388 12.786 12.270 1.00 93.44 202 TYR A C 1
ATOM 1636 O O . TYR A 1 202 ? -8.550 12.487 13.119 1.00 93.44 202 TYR A O 1
ATOM 1644 N N . THR A 1 203 ? -10.271 13.763 12.440 1.00 93.31 203 THR A N 1
ATOM 1645 C CA . THR A 1 203 ? -10.388 14.525 13.679 1.00 93.31 203 THR A CA 1
ATOM 1646 C C . THR A 1 203 ? -11.677 14.179 14.408 1.00 93.31 203 THR A C 1
ATOM 1648 O O . THR A 1 203 ? -12.726 14.010 13.784 1.00 93.31 203 THR A O 1
ATOM 1651 N N . HIS A 1 204 ? -11.603 14.058 15.735 1.00 94.06 204 HIS A N 1
ATOM 1652 C CA . HIS A 1 204 ? -12.748 13.759 16.594 1.00 94.06 204 HIS A CA 1
ATOM 1653 C C . HIS A 1 204 ? -12.923 14.912 17.583 1.00 94.06 204 HIS A C 1
ATOM 1655 O O . HIS A 1 204 ? -12.017 15.207 18.365 1.00 94.06 204 HIS A O 1
ATOM 1661 N N . LYS A 1 205 ? -14.088 15.564 17.561 1.00 92.06 205 LYS A N 1
ATOM 1662 C CA . LYS A 1 205 ? -14.372 16.751 18.379 1.00 92.06 205 LYS A CA 1
ATOM 1663 C C . LYS A 1 205 ? -15.750 16.658 19.026 1.00 92.06 205 LYS A C 1
ATOM 1665 O O . LYS A 1 205 ? -16.751 16.506 18.330 1.00 92.06 205 LYS A O 1
ATOM 1670 N N . SER A 1 206 ? -15.821 16.787 20.351 1.00 91.31 206 SER A N 1
ATOM 1671 C CA . SER A 1 206 ? -17.103 16.906 21.061 1.00 91.31 206 SER A CA 1
ATOM 1672 C C . SER A 1 206 ? -17.881 18.151 20.619 1.00 91.31 206 SER A C 1
ATOM 1674 O O . SER A 1 206 ? -17.300 19.234 20.507 1.00 91.31 206 SER A O 1
ATOM 1676 N N . LEU A 1 207 ? -19.195 18.024 20.445 1.00 88.06 207 LEU A N 1
ATOM 1677 C CA . LEU A 1 207 ? -20.094 19.113 20.061 1.00 88.06 207 LEU A CA 1
ATOM 1678 C C . LEU A 1 207 ? -20.767 19.732 21.295 1.00 88.06 207 LEU A C 1
ATOM 1680 O O . LEU A 1 207 ? -21.657 19.112 21.855 1.00 88.06 207 LEU A O 1
ATOM 1684 N N . ASN A 1 208 ? -20.342 20.940 21.706 1.00 63.34 208 ASN A N 1
ATOM 1685 C CA . ASN A 1 208 ? -20.956 21.822 22.726 1.00 63.34 208 ASN A CA 1
ATOM 1686 C C . ASN A 1 208 ? -21.895 21.135 23.738 1.00 63.34 208 ASN A C 1
ATOM 1688 O O . ASN A 1 208 ? -23.120 21.233 23.646 1.00 63.34 208 ASN A O 1
ATOM 1692 N N . LEU A 1 209 ? -21.310 20.494 24.751 1.00 62.00 209 LEU A N 1
ATOM 1693 C CA . LEU A 1 209 ? -22.059 19.768 25.774 1.00 62.00 209 LEU A CA 1
ATOM 1694 C C . LEU A 1 209 ? -22.045 20.541 27.093 1.00 62.00 209 LEU A C 1
ATOM 1696 O O . LEU A 1 209 ? -20.994 20.971 27.559 1.00 62.00 209 LEU A O 1
ATOM 1700 N N . ARG A 1 210 ? -23.214 20.690 27.724 1.00 60.94 210 ARG A N 1
ATOM 1701 C CA . ARG A 1 210 ? -23.361 21.413 29.000 1.00 60.94 210 ARG A CA 1
ATOM 1702 C C . ARG A 1 210 ? -22.887 20.617 30.231 1.00 60.94 210 ARG A C 1
ATOM 1704 O O . ARG A 1 210 ? -22.904 21.175 31.325 1.00 60.94 210 ARG A O 1
ATOM 1711 N N . SER A 1 211 ? -22.523 19.332 30.102 1.00 62.81 211 SER A N 1
ATOM 1712 C CA . SER A 1 211 ? -22.550 18.399 31.254 1.00 62.81 211 SER A CA 1
ATOM 1713 C C . SER A 1 211 ? -21.568 17.198 31.335 1.00 62.81 211 SER A C 1
ATOM 1715 O O . SER A 1 211 ? -21.590 16.552 32.386 1.00 62.81 211 SER A O 1
ATOM 1717 N N . PRO A 1 212 ? -20.696 16.843 30.363 1.00 76.38 212 PRO A N 1
ATOM 1718 C CA . PRO A 1 212 ? -19.808 15.692 30.536 1.00 76.38 212 PRO A CA 1
ATOM 1719 C C . PRO A 1 212 ? -18.640 16.006 31.468 1.00 76.38 212 PRO A C 1
ATOM 1721 O O . PRO A 1 212 ? -17.889 16.961 31.261 1.00 76.38 212 PRO A O 1
ATOM 1724 N N . ASN A 1 213 ? -18.443 15.151 32.467 1.00 81.00 213 ASN A N 1
ATOM 1725 C CA . ASN A 1 213 ? -17.283 15.192 33.359 1.00 81.00 213 ASN A CA 1
ATOM 1726 C C . ASN A 1 213 ? -16.381 13.955 33.209 1.00 81.00 213 ASN A C 1
ATOM 1728 O O . ASN A 1 213 ? -15.314 13.895 33.825 1.00 81.00 213 ASN A O 1
ATOM 1732 N N . LYS A 1 214 ? -16.790 12.982 32.382 1.00 88.88 214 LYS A N 1
ATOM 1733 C CA . LYS A 1 214 ? -16.040 11.766 32.058 1.00 88.88 214 LYS A CA 1
ATOM 1734 C C . LYS A 1 214 ? -15.816 11.653 30.555 1.00 88.88 214 LYS A C 1
ATOM 1736 O O . LYS A 1 214 ? -16.726 11.849 29.757 1.00 88.88 214 LYS A O 1
ATOM 1741 N N . TYR A 1 215 ? -14.596 11.279 30.189 1.00 91.44 215 TYR A N 1
ATOM 1742 C CA . TYR A 1 215 ? -14.163 11.103 28.806 1.00 91.44 215 TYR A CA 1
ATOM 1743 C C . TYR A 1 215 ? -13.393 9.791 28.730 1.00 91.44 215 TYR A C 1
ATOM 1745 O O . TYR A 1 215 ? -12.453 9.591 29.504 1.00 91.44 215 TYR A O 1
ATOM 1753 N N . CYS A 1 216 ? -13.834 8.893 27.857 1.00 93.69 216 CYS A N 1
ATOM 1754 C CA . CYS A 1 216 ? -13.246 7.582 27.616 1.00 93.69 216 CYS A CA 1
ATOM 1755 C C . CYS A 1 216 ? -12.815 7.490 26.156 1.00 93.69 216 CYS A C 1
ATOM 1757 O O . CYS A 1 216 ? -13.513 7.979 25.273 1.00 93.69 216 CYS A O 1
ATOM 1759 N N . TYR A 1 217 ? -11.686 6.837 25.909 1.00 95.38 217 TYR A N 1
ATOM 1760 C CA . TYR A 1 217 ? -11.120 6.651 24.577 1.00 95.38 217 TYR A CA 1
ATOM 1761 C C . TYR A 1 217 ? -11.028 5.155 24.325 1.00 95.38 217 TYR A C 1
ATOM 1763 O O . TYR A 1 217 ? -10.435 4.443 25.139 1.00 95.38 217 TYR A O 1
ATOM 1771 N N . ILE A 1 218 ? -11.653 4.682 23.251 1.00 95.19 218 ILE A N 1
ATOM 1772 C CA . ILE A 1 218 ? -11.761 3.265 22.924 1.00 95.19 218 ILE A CA 1
ATOM 1773 C C . ILE A 1 218 ? -11.274 2.969 21.510 1.00 95.19 218 ILE A C 1
ATOM 1775 O O . ILE A 1 218 ? -11.458 3.765 20.593 1.00 95.19 218 ILE A O 1
ATOM 1779 N N . TYR A 1 219 ? -10.714 1.780 21.335 1.00 94.25 219 TYR A N 1
ATOM 1780 C CA . TYR A 1 219 ? -10.344 1.174 20.065 1.00 94.25 219 TYR A CA 1
ATOM 1781 C C . TYR A 1 219 ? -10.732 -0.303 20.107 1.00 94.25 219 TYR A C 1
ATOM 1783 O O . TYR A 1 219 ? -10.572 -0.948 21.140 1.00 94.25 219 TYR A O 1
ATOM 1791 N N . LYS A 1 220 ? -11.317 -0.827 19.021 1.00 91.38 220 LYS A N 1
ATOM 1792 C CA . LYS A 1 220 ? -11.889 -2.189 18.989 1.00 91.38 220 LYS A CA 1
ATOM 1793 C C . LYS A 1 220 ? -12.804 -2.474 20.197 1.00 91.38 220 LYS A C 1
ATOM 1795 O O . LYS A 1 220 ? -12.770 -3.550 20.778 1.00 91.38 220 LYS A O 1
ATOM 1800 N N . GLN A 1 221 ? -13.621 -1.481 20.570 1.00 91.31 221 GLN A N 1
ATOM 1801 C CA . GLN A 1 221 ? -14.602 -1.556 21.667 1.00 91.31 221 GLN A CA 1
ATOM 1802 C C . GLN A 1 221 ? -13.989 -1.743 23.072 1.00 91.31 221 GLN A C 1
ATOM 1804 O O . GLN A 1 221 ? -14.691 -2.079 24.027 1.00 91.31 221 GLN A O 1
ATOM 1809 N N . GLN A 1 222 ? -12.691 -1.471 23.220 1.00 91.88 222 GLN A N 1
ATOM 1810 C CA . GLN A 1 222 ? -11.959 -1.509 24.484 1.00 91.88 222 GLN A CA 1
ATOM 1811 C C . GLN A 1 222 ? -11.295 -0.159 24.744 1.00 91.88 222 GLN A C 1
ATOM 1813 O O . GLN A 1 222 ? -10.840 0.497 23.814 1.00 91.88 222 GLN A O 1
ATOM 1818 N N . LEU A 1 223 ? -11.217 0.261 26.003 1.00 94.00 223 LEU A N 1
ATOM 1819 C CA . LEU A 1 223 ? -10.371 1.367 26.442 1.00 94.00 223 LEU A CA 1
ATOM 1820 C C . LEU A 1 223 ? -8.942 1.174 25.955 1.00 94.00 223 LEU A C 1
ATOM 1822 O O . LEU A 1 223 ? -8.425 0.056 25.998 1.00 94.00 223 LEU A O 1
ATOM 1826 N N . LEU A 1 224 ? -8.297 2.280 25.585 1.00 95.81 224 LEU A N 1
ATOM 1827 C CA . LEU A 1 224 ? -6.877 2.270 25.248 1.00 95.81 224 LEU A CA 1
ATOM 1828 C C . LEU A 1 224 ? -6.066 1.735 26.435 1.00 95.81 224 LEU A C 1
ATOM 1830 O O . LEU A 1 224 ? -6.195 2.235 27.560 1.00 95.81 224 LEU A O 1
ATOM 1834 N N . ILE A 1 225 ? -5.242 0.725 26.166 1.00 94.94 225 ILE A N 1
ATOM 1835 C CA . ILE A 1 225 ? -4.368 0.076 27.144 1.00 94.94 225 ILE A CA 1
ATOM 1836 C C . ILE A 1 225 ? -2.895 0.388 26.879 1.00 94.94 225 ILE A C 1
ATOM 1838 O O . ILE A 1 225 ? -2.510 0.635 25.738 1.00 94.94 225 ILE A O 1
ATOM 1842 N N . ASP A 1 226 ? -2.090 0.374 27.938 1.00 95.12 226 ASP A N 1
ATOM 1843 C CA . ASP A 1 226 ? -0.632 0.489 27.890 1.00 95.12 226 ASP A CA 1
ATOM 1844 C C . ASP A 1 226 ? 0.056 -0.877 27.692 1.00 95.12 226 ASP A C 1
ATOM 1846 O O . ASP A 1 226 ? -0.591 -1.922 27.599 1.00 95.12 226 ASP A O 1
ATOM 1850 N N . GLU A 1 227 ? 1.391 -0.877 27.666 1.00 92.88 227 GLU A N 1
ATOM 1851 C CA . GLU A 1 227 ? 2.227 -2.086 27.562 1.00 92.88 227 GLU A CA 1
ATOM 1852 C C . GLU A 1 227 ? 1.943 -3.132 28.660 1.00 92.88 227 GLU A C 1
ATOM 1854 O O . GLU A 1 227 ? 2.165 -4.326 28.467 1.00 92.88 227 GLU A O 1
ATOM 1859 N N . LYS A 1 228 ? 1.425 -2.701 29.820 1.00 93.38 228 LYS A N 1
ATOM 1860 C CA . LYS A 1 228 ? 1.071 -3.563 30.961 1.00 93.38 228 LYS A CA 1
ATOM 1861 C C . LYS A 1 228 ? -0.364 -4.071 30.855 1.00 93.38 228 LYS A C 1
ATOM 1863 O O . LYS A 1 228 ? -0.889 -4.650 31.812 1.00 93.38 228 LYS A O 1
ATOM 1868 N N . LYS A 1 229 ? -1.003 -3.846 29.703 1.00 90.94 229 LYS A N 1
ATOM 1869 C CA . LYS A 1 229 ? -2.396 -4.177 29.403 1.00 90.94 229 LYS A CA 1
ATOM 1870 C C . LYS A 1 229 ? -3.373 -3.503 30.368 1.00 90.94 229 LYS A C 1
ATOM 1872 O O . LYS A 1 229 ? -4.439 -4.043 30.660 1.00 90.94 229 LYS A O 1
ATOM 1877 N N . GLN A 1 230 ? -3.009 -2.331 30.892 1.00 91.81 230 GLN A N 1
ATOM 1878 C CA . GLN A 1 230 ? -3.843 -1.548 31.799 1.00 91.81 230 GLN A CA 1
ATOM 1879 C C . GLN A 1 230 ? -4.427 -0.327 31.087 1.00 91.81 230 GLN A C 1
ATOM 1881 O O . GLN A 1 230 ? -3.748 0.269 30.255 1.00 91.81 230 GLN A O 1
ATOM 1886 N N . PRO A 1 231 ? -5.660 0.105 31.419 1.00 92.38 231 PRO A N 1
ATOM 1887 C CA . PRO A 1 231 ? -6.225 1.324 30.853 1.00 92.38 231 PRO A CA 1
ATOM 1888 C C . PRO A 1 231 ? -5.340 2.550 31.105 1.00 92.38 231 PRO A C 1
ATOM 1890 O O . PRO A 1 231 ? -4.886 2.777 32.230 1.00 92.38 231 PRO A O 1
ATOM 1893 N N . ILE A 1 232 ? -5.168 3.387 30.084 1.00 93.94 232 ILE A N 1
ATOM 1894 C CA . ILE A 1 232 ? -4.349 4.605 30.141 1.00 93.94 232 ILE A CA 1
ATOM 1895 C C . ILE A 1 232 ? -5.089 5.697 30.934 1.00 93.94 232 ILE A C 1
ATOM 1897 O O . ILE A 1 232 ? -5.847 6.512 30.405 1.00 93.94 232 ILE A O 1
ATOM 1901 N N . ARG A 1 233 ? -4.909 5.689 32.261 1.00 88.38 233 ARG A N 1
ATOM 1902 C CA . ARG A 1 233 ? -5.735 6.471 33.204 1.00 88.38 233 ARG A CA 1
ATOM 1903 C C . ARG A 1 233 ? -5.592 7.988 33.081 1.00 88.38 233 ARG A C 1
ATOM 1905 O O . ARG A 1 233 ? -6.542 8.696 33.394 1.00 88.38 233 ARG A O 1
ATOM 1912 N N . ASN A 1 234 ? -4.437 8.491 32.651 1.00 87.88 234 ASN A N 1
ATOM 1913 C CA . ASN A 1 234 ? -4.176 9.930 32.494 1.00 87.88 234 ASN A CA 1
ATOM 1914 C C . ASN A 1 234 ? -5.006 10.573 31.371 1.00 87.88 234 ASN A C 1
ATOM 1916 O O . ASN A 1 234 ? -5.252 11.777 31.423 1.00 87.88 234 ASN A O 1
ATOM 1920 N N . LEU A 1 235 ? -5.470 9.794 30.389 1.00 90.31 235 LEU A N 1
ATOM 1921 C CA . LEU A 1 235 ? -6.367 10.296 29.346 1.00 90.31 235 LEU A CA 1
ATOM 1922 C C . LEU A 1 235 ? -7.803 10.463 29.859 1.00 90.31 235 LEU A C 1
ATOM 1924 O O . LEU A 1 235 ? -8.534 11.344 29.412 1.00 90.31 235 LEU A O 1
ATOM 1928 N N . ILE A 1 236 ? -8.203 9.654 30.838 1.00 85.88 236 ILE A N 1
ATOM 1929 C CA . ILE A 1 236 ? -9.572 9.612 31.349 1.00 85.88 236 ILE A CA 1
ATOM 1930 C C . ILE A 1 236 ? -9.911 10.920 32.072 1.00 85.88 236 ILE A C 1
ATOM 1932 O O . ILE A 1 236 ? -9.095 11.475 32.806 1.00 85.88 236 ILE A O 1
ATOM 1936 N N . ASN A 1 237 ? -11.151 11.387 31.909 1.00 84.31 237 ASN A N 1
ATOM 1937 C CA . ASN A 1 237 ? -11.685 12.641 32.477 1.00 84.31 237 ASN A CA 1
ATOM 1938 C C . ASN A 1 237 ? -11.151 13.938 31.847 1.00 84.31 237 ASN A C 1
ATOM 1940 O O . ASN A 1 237 ? -11.582 15.014 32.254 1.00 84.31 237 ASN A O 1
ATOM 1944 N N . ASN A 1 238 ? -10.272 13.864 30.851 1.00 86.81 238 ASN A N 1
ATOM 1945 C CA . ASN A 1 238 ? -9.820 15.034 30.106 1.00 86.81 238 ASN A CA 1
ATOM 1946 C C . ASN A 1 238 ? -10.499 15.059 28.735 1.00 86.81 238 ASN A C 1
ATOM 1948 O O . ASN A 1 238 ? -10.464 14.059 28.017 1.00 86.81 238 ASN A O 1
ATOM 1952 N N . ASN A 1 239 ? -11.108 16.191 28.371 1.00 89.06 239 ASN A N 1
ATOM 1953 C CA . ASN A 1 239 ? -11.661 16.378 27.032 1.00 89.06 239 ASN A CA 1
ATOM 1954 C C . ASN A 1 239 ? -10.543 16.769 26.063 1.00 89.06 239 ASN A C 1
ATOM 1956 O O . ASN A 1 239 ? -9.936 17.832 26.224 1.00 89.06 239 ASN A O 1
ATOM 1960 N N . TYR A 1 240 ? -10.295 15.928 25.067 1.00 91.88 240 TYR A N 1
ATOM 1961 C CA . TYR A 1 240 ? -9.332 16.191 24.008 1.00 91.88 240 TYR A CA 1
ATOM 1962 C C . TYR A 1 240 ? -10.039 16.286 22.657 1.00 91.88 240 TYR A C 1
ATOM 1964 O O . TYR A 1 240 ? -11.015 15.586 22.394 1.00 91.88 240 TYR A O 1
ATOM 1972 N N . ILE A 1 241 ? -9.500 17.132 21.788 1.00 92.25 241 ILE A N 1
ATOM 1973 C CA . ILE A 1 241 ? -9.687 17.036 20.346 1.00 92.25 241 ILE A CA 1
ATOM 1974 C C . ILE A 1 241 ? -8.660 16.021 19.856 1.00 92.25 241 ILE A C 1
ATOM 1976 O O . ILE A 1 241 ? -7.475 16.144 20.173 1.00 92.25 241 ILE A O 1
ATOM 1980 N N . LEU A 1 242 ? -9.120 15.009 19.128 1.00 95.06 242 LEU A N 1
ATOM 1981 C CA . LEU A 1 242 ? -8.248 13.954 18.623 1.00 95.06 242 LEU A CA 1
ATOM 1982 C C . LEU A 1 242 ? -7.909 14.207 17.165 1.00 95.06 242 LEU A C 1
ATOM 1984 O O . LEU A 1 242 ? -8.821 14.498 16.395 1.00 95.06 242 LEU A O 1
ATOM 1988 N N . THR A 1 243 ? -6.651 13.993 16.792 1.00 94.56 243 THR A N 1
ATOM 1989 C CA . THR A 1 243 ? -6.238 13.778 15.399 1.00 94.56 243 THR A CA 1
ATOM 1990 C C . THR A 1 243 ? -5.678 12.368 15.299 1.00 94.56 243 THR A C 1
ATOM 1992 O O . THR A 1 243 ? -4.703 12.034 15.970 1.00 94.56 243 THR A O 1
ATOM 1995 N N . VAL A 1 244 ? -6.309 11.520 14.495 1.00 96.94 244 VAL A N 1
ATOM 1996 C CA . VAL A 1 244 ? -5.927 10.119 14.321 1.00 96.94 244 VAL A CA 1
ATOM 1997 C C . VAL A 1 244 ? -5.382 9.928 12.913 1.00 96.94 244 VAL A C 1
ATOM 1999 O O . VAL A 1 244 ? -6.060 10.221 11.924 1.00 96.94 244 VAL A O 1
ATOM 2002 N N . TYR A 1 245 ? -4.155 9.425 12.834 1.00 96.25 245 TYR A N 1
ATOM 2003 C CA . TYR A 1 245 ? -3.452 9.129 11.592 1.00 96.25 245 TYR A CA 1
ATOM 2004 C C . TYR A 1 245 ? -3.609 7.644 11.284 1.00 96.25 245 TYR A C 1
ATOM 2006 O O . TYR A 1 245 ? -3.195 6.799 12.076 1.00 96.25 245 TYR A O 1
ATOM 2014 N N . PHE A 1 246 ? -4.206 7.316 10.146 1.00 94.25 246 PHE A N 1
ATOM 2015 C CA . PHE A 1 246 ? -4.497 5.950 9.727 1.00 94.25 246 PHE A CA 1
ATOM 2016 C C . PHE A 1 246 ? -3.591 5.497 8.589 1.00 94.25 246 PHE A C 1
ATOM 2018 O O . PHE A 1 246 ? -3.274 6.262 7.673 1.00 94.25 246 PHE A O 1
ATOM 2025 N N . SER A 1 247 ? -3.256 4.211 8.623 1.00 91.38 247 SER A N 1
ATOM 2026 C CA . SER A 1 247 ? -2.630 3.495 7.518 1.00 91.38 247 SER A CA 1
ATOM 2027 C C . SER A 1 247 ? -3.569 3.316 6.323 1.00 91.38 247 SER A C 1
ATOM 2029 O O . SER A 1 247 ? -4.789 3.510 6.400 1.00 91.38 247 SER A O 1
ATOM 2031 N N . VAL A 1 248 ? -2.998 2.813 5.228 1.00 83.12 248 VAL A N 1
ATOM 2032 C CA . VAL A 1 248 ? -3.732 2.352 4.037 1.00 83.12 248 VAL A CA 1
ATOM 2033 C C . VAL A 1 248 ? -4.824 1.333 4.348 1.00 83.12 248 VAL A C 1
ATOM 2035 O O . VAL A 1 248 ? -5.873 1.334 3.696 1.00 83.12 248 VAL A O 1
ATOM 2038 N N . VAL A 1 249 ? -4.607 0.516 5.380 1.00 84.81 249 VAL A N 1
ATOM 2039 C CA . VAL A 1 249 ? -5.483 -0.579 5.813 1.00 84.81 249 VAL A CA 1
ATOM 2040 C C . VAL A 1 249 ? -6.470 -0.179 6.914 1.00 84.81 249 VAL A C 1
ATOM 2042 O O . VAL A 1 249 ? -7.015 -1.042 7.593 1.00 84.81 249 VAL A O 1
ATOM 2045 N N . ASN A 1 250 ? -6.719 1.123 7.102 1.00 87.69 250 ASN A N 1
ATOM 2046 C CA . ASN A 1 250 ? -7.626 1.652 8.132 1.00 87.69 250 ASN A CA 1
ATOM 2047 C C . ASN A 1 250 ? -7.242 1.235 9.564 1.00 87.69 250 ASN A C 1
ATOM 2049 O O . ASN A 1 250 ? -8.099 1.142 10.442 1.00 87.69 250 ASN A O 1
ATOM 2053 N N . LYS A 1 251 ? -5.946 1.028 9.819 1.00 91.38 251 LYS A N 1
ATOM 2054 C CA . LYS A 1 251 ? -5.416 0.821 11.169 1.00 91.38 251 LYS A CA 1
ATOM 2055 C C . LYS A 1 251 ? -4.910 2.166 11.708 1.00 91.38 251 LYS A C 1
ATOM 2057 O O . LYS A 1 251 ? -4.122 2.812 11.013 1.00 91.38 251 LYS A O 1
ATOM 2062 N N . PRO A 1 252 ? -5.352 2.624 12.891 1.00 95.56 252 PRO A N 1
ATOM 2063 C CA . PRO A 1 252 ? -4.825 3.847 13.481 1.00 95.56 252 PRO A CA 1
ATOM 2064 C C . PRO A 1 252 ? -3.363 3.622 13.891 1.00 95.56 252 PRO A C 1
ATOM 2066 O O . PRO A 1 252 ? -3.034 2.615 14.513 1.00 95.56 252 PRO A O 1
ATOM 2069 N N . LEU A 1 253 ? -2.485 4.541 13.504 1.00 95.81 253 LEU A N 1
ATOM 2070 C CA . LEU A 1 253 ? -1.040 4.472 13.726 1.00 95.81 253 LEU A CA 1
ATOM 2071 C C . LEU A 1 253 ? -0.620 5.383 14.873 1.00 95.81 253 LEU A C 1
ATOM 2073 O O . LEU A 1 253 ? 0.043 4.935 15.805 1.00 95.81 253 LEU A O 1
ATOM 2077 N N . ILE A 1 254 ? -1.026 6.653 14.801 1.00 97.12 254 ILE A N 1
ATOM 2078 C CA . ILE A 1 254 ? -0.720 7.692 15.786 1.00 97.12 254 ILE A CA 1
ATOM 2079 C C . ILE A 1 254 ? -2.014 8.409 16.165 1.00 97.12 254 ILE A C 1
ATOM 2081 O O . ILE A 1 254 ? -2.878 8.639 15.317 1.00 97.12 254 ILE A O 1
ATOM 2085 N N . ILE A 1 255 ? -2.125 8.784 17.436 1.00 97.31 255 ILE A N 1
ATOM 2086 C CA . ILE A 1 255 ? -3.170 9.658 17.958 1.00 97.31 255 ILE A CA 1
ATOM 2087 C C . ILE A 1 255 ? -2.503 10.869 18.596 1.00 97.31 255 ILE A C 1
ATOM 2089 O O . ILE A 1 255 ? -1.663 10.732 19.486 1.00 97.31 255 ILE A O 1
ATOM 2093 N N . GLU A 1 256 ? -2.933 12.046 18.179 1.00 95.62 256 GLU A N 1
ATOM 2094 C CA . GLU A 1 256 ? -2.674 13.306 18.854 1.00 95.62 256 GLU A CA 1
ATOM 2095 C C . GLU A 1 256 ? -3.873 13.661 19.736 1.00 95.62 256 GLU A C 1
ATOM 2097 O O . GLU A 1 256 ? -5.013 13.692 19.272 1.00 95.62 256 GLU A O 1
ATOM 2102 N N . PHE A 1 257 ? -3.609 13.955 21.004 1.00 94.94 257 PHE A N 1
ATOM 2103 C CA . PHE A 1 257 ? -4.579 14.449 21.973 1.00 94.94 257 PHE A CA 1
ATOM 2104 C C . PHE A 1 257 ? -4.284 15.921 22.258 1.00 94.94 257 PHE A C 1
ATOM 2106 O O . PHE A 1 257 ? -3.327 16.237 22.972 1.00 94.94 257 PHE A O 1
ATOM 2113 N N . SER A 1 258 ? -5.120 16.821 21.739 1.00 91.56 258 SER A N 1
ATOM 2114 C CA . SER A 1 258 ? -4.990 18.266 21.949 1.00 91.56 258 SER A CA 1
ATOM 2115 C C . SER A 1 258 ? -6.069 18.790 22.891 1.00 91.56 258 SER A C 1
ATOM 2117 O O . SER A 1 258 ? -7.249 18.480 22.718 1.00 91.56 258 SER A O 1
ATOM 2119 N N . LYS A 1 259 ? -5.708 19.562 23.926 1.00 86.88 259 LYS A N 1
ATOM 2120 C CA . LYS A 1 259 ? -6.726 20.176 24.794 1.00 86.88 259 LYS A CA 1
ATOM 2121 C C . LYS A 1 259 ? -7.291 21.413 24.107 1.00 86.88 259 LYS A C 1
ATOM 2123 O O . LYS A 1 259 ? -6.575 22.232 23.536 1.00 86.88 259 LYS A O 1
ATOM 2128 N N . GLN A 1 260 ? -8.604 21.576 24.186 1.00 74.69 260 GLN A N 1
ATOM 2129 C CA . GLN A 1 260 ? -9.257 22.733 23.589 1.00 74.69 260 GLN A CA 1
ATOM 2130 C C . GLN A 1 260 ? -8.772 24.030 24.259 1.00 74.69 260 GLN A C 1
ATOM 2132 O O . GLN A 1 260 ? -8.870 24.177 25.475 1.00 74.69 260 GLN A O 1
ATOM 2137 N N . GLY A 1 261 ? -8.253 24.968 23.461 1.00 71.31 261 GLY A N 1
ATOM 2138 C CA . GLY A 1 261 ? -7.763 26.264 23.943 1.00 71.31 261 GLY A CA 1
ATOM 2139 C C . GLY A 1 261 ? -6.398 26.232 24.643 1.00 71.31 261 GLY A C 1
ATOM 2140 O O . GLY A 1 261 ? -5.994 27.257 25.186 1.00 71.31 261 GLY A O 1
ATOM 2141 N N . SER A 1 262 ? -5.687 25.097 24.647 1.00 73.69 262 SER A N 1
ATOM 2142 C CA . SER A 1 262 ? -4.302 25.025 25.129 1.00 73.69 262 SER A CA 1
ATOM 2143 C C . SER A 1 262 ? -3.292 25.227 24.005 1.00 73.69 262 SER A C 1
ATOM 2145 O O . SER A 1 262 ? -3.579 24.940 22.845 1.00 73.69 262 SER A O 1
ATOM 2147 N N . ASP A 1 263 ? -2.070 25.612 24.373 1.00 78.25 263 ASP A N 1
ATOM 2148 C CA . ASP A 1 263 ? -0.920 25.550 23.472 1.00 78.25 263 ASP A CA 1
ATOM 2149 C C . ASP A 1 263 ? -0.687 24.100 22.997 1.00 78.25 263 ASP A C 1
ATOM 2151 O O . ASP A 1 263 ? -0.680 23.160 23.807 1.00 78.25 263 ASP A O 1
ATOM 2155 N N . LYS A 1 264 ? -0.472 23.930 21.685 1.00 80.38 264 LYS A N 1
ATOM 2156 C CA . LYS A 1 264 ? -0.179 22.644 21.040 1.00 80.38 264 LYS A CA 1
ATOM 2157 C C . LYS A 1 264 ? 1.099 21.991 21.574 1.00 80.38 264 LYS A C 1
ATOM 2159 O O . LYS A 1 264 ? 1.232 20.773 21.515 1.00 80.38 264 LYS A O 1
ATOM 2164 N N . LYS A 1 265 ? 1.995 22.756 22.210 1.00 78.75 265 LYS A N 1
ATOM 2165 C CA . LYS A 1 265 ? 3.164 22.220 22.939 1.00 78.75 265 LYS A CA 1
ATOM 2166 C C . LYS A 1 265 ? 2.801 21.221 24.040 1.00 78.75 265 LYS A C 1
ATOM 2168 O O . LYS A 1 265 ? 3.641 20.421 24.432 1.00 78.75 265 LYS A O 1
ATOM 2173 N N . SER A 1 266 ? 1.566 21.266 24.543 1.00 82.75 266 SER A N 1
ATOM 2174 C CA . SER A 1 266 ? 1.063 20.339 25.564 1.00 82.75 266 SER A CA 1
ATOM 2175 C C . SER A 1 266 ? 0.328 19.119 24.995 1.00 82.75 266 SER A C 1
ATOM 2177 O O . SER A 1 266 ? -0.205 18.315 25.769 1.00 82.75 266 SER A O 1
ATOM 2179 N N . ASN A 1 267 ? 0.281 18.975 23.664 1.00 91.19 267 ASN A N 1
ATOM 2180 C CA . ASN A 1 267 ? -0.372 17.849 23.008 1.00 91.19 267 ASN A CA 1
ATOM 2181 C C . ASN A 1 267 ? 0.336 16.540 23.368 1.00 91.19 267 ASN A C 1
ATOM 2183 O O . ASN A 1 267 ? 1.565 16.460 23.428 1.00 91.19 267 ASN A O 1
ATOM 2187 N N . LEU A 1 268 ? -0.457 15.498 23.609 1.00 93.50 268 LEU A N 1
ATOM 2188 C CA . LEU A 1 268 ? 0.063 14.161 23.878 1.00 93.50 268 LEU A CA 1
ATOM 2189 C C . LEU A 1 268 ? -0.018 13.334 22.603 1.00 93.50 268 LEU A C 1
ATOM 2191 O O . LEU A 1 268 ? -1.049 13.334 21.937 1.00 93.50 268 LEU A O 1
ATOM 2195 N N . TYR A 1 269 ? 1.034 12.579 22.315 1.00 95.56 269 TYR A N 1
ATOM 2196 C CA . TYR A 1 269 ? 1.077 11.684 21.168 1.00 95.56 269 TYR A CA 1
ATOM 2197 C C . TYR A 1 269 ? 1.204 10.246 21.640 1.00 95.56 269 TYR A C 1
ATOM 2199 O O . TYR A 1 269 ? 2.041 9.946 22.492 1.00 95.56 269 TYR A O 1
ATOM 2207 N N . TYR A 1 270 ? 0.383 9.366 21.081 1.00 96.50 270 TYR A N 1
ATOM 2208 C CA . TYR A 1 270 ? 0.455 7.928 21.309 1.00 96.50 270 TYR A CA 1
ATOM 2209 C C . TYR A 1 270 ? 0.550 7.209 19.976 1.00 96.50 270 TYR A C 1
ATOM 2211 O O . TYR A 1 270 ? -0.099 7.618 19.016 1.00 96.50 270 TYR A O 1
ATOM 2219 N N . TYR A 1 271 ? 1.321 6.131 19.925 1.00 96.00 271 TYR A N 1
ATOM 2220 C CA . TYR A 1 271 ? 1.426 5.278 18.750 1.00 96.00 271 TYR A CA 1
ATOM 2221 C C . TYR A 1 271 ? 1.048 3.837 19.081 1.00 96.00 271 TYR A C 1
ATOM 2223 O O . TYR A 1 271 ? 1.203 3.383 20.219 1.00 96.00 271 TYR A O 1
ATOM 2231 N N . LEU A 1 272 ? 0.507 3.139 18.086 1.00 94.56 272 LEU A N 1
ATOM 2232 C CA . LEU A 1 272 ? 0.051 1.762 18.224 1.00 94.56 272 LEU A CA 1
ATOM 2233 C C . LEU A 1 272 ? 1.231 0.788 18.138 1.00 94.56 272 LEU A C 1
ATOM 2235 O O . LEU A 1 272 ? 2.019 0.837 17.192 1.00 94.56 272 LEU A O 1
ATOM 2239 N N . LYS A 1 273 ? 1.305 -0.142 19.090 1.00 92.44 273 LYS A N 1
ATOM 2240 C CA . LYS A 1 273 ? 2.219 -1.289 19.091 1.00 92.44 273 LYS A CA 1
ATOM 2241 C C . LYS A 1 273 ? 1.451 -2.590 19.237 1.00 92.44 273 LYS A C 1
ATOM 2243 O O . LYS A 1 273 ? 0.289 -2.603 19.631 1.00 92.44 273 LYS A O 1
ATOM 2248 N N . GLU A 1 274 ? 2.128 -3.679 18.913 1.00 89.50 274 GLU A N 1
ATOM 2249 C CA . GLU A 1 274 ? 1.628 -5.045 19.014 1.00 89.50 274 GLU A CA 1
ATOM 2250 C C . GLU A 1 274 ? 2.667 -5.853 19.802 1.00 89.50 274 GLU A C 1
ATOM 2252 O O . GLU A 1 274 ? 3.859 -5.768 19.500 1.00 89.50 274 GLU A O 1
ATOM 2257 N N . SER A 1 275 ? 2.242 -6.564 20.847 1.00 88.00 275 SER A N 1
ATOM 2258 C CA . SER A 1 275 ? 3.095 -7.506 21.582 1.00 88.00 275 SER A CA 1
ATOM 2259 C C . SER A 1 275 ? 3.205 -8.846 20.855 1.00 88.00 275 SER A C 1
ATOM 2261 O O . SER A 1 275 ? 2.430 -9.135 19.946 1.00 88.00 275 SER A O 1
ATOM 2263 N N . ASP A 1 276 ? 4.132 -9.700 21.296 1.00 84.69 276 ASP A N 1
ATOM 2264 C CA . ASP A 1 276 ? 4.383 -11.021 20.693 1.00 84.69 276 ASP A CA 1
ATOM 2265 C C . ASP A 1 276 ? 3.145 -11.937 20.663 1.00 84.69 276 ASP A C 1
ATOM 2267 O O . ASP A 1 276 ? 3.031 -12.811 19.808 1.00 84.69 276 ASP A O 1
ATOM 2271 N N . ASP A 1 277 ? 2.199 -11.731 21.582 1.00 87.81 277 ASP A N 1
ATOM 2272 C CA . ASP A 1 277 ? 0.927 -12.459 21.642 1.00 87.81 277 ASP A CA 1
ATOM 2273 C C . ASP A 1 277 ? -0.197 -11.835 20.790 1.00 87.81 277 ASP A C 1
ATOM 2275 O O . ASP A 1 277 ? -1.348 -12.262 20.874 1.00 87.81 277 ASP A O 1
ATOM 2279 N N . GLY A 1 278 ? 0.117 -10.808 19.995 1.00 85.88 278 GLY A N 1
ATOM 2280 C CA . GLY A 1 278 ? -0.828 -10.096 19.137 1.00 85.88 278 GLY A CA 1
ATOM 2281 C C . GLY A 1 278 ? -1.670 -9.032 19.849 1.00 85.88 278 GLY A C 1
ATOM 2282 O O . GLY A 1 278 ? -2.515 -8.406 19.207 1.00 85.88 278 GLY A O 1
ATOM 2283 N N . THR A 1 279 ? -1.470 -8.796 21.153 1.00 89.69 279 THR A N 1
ATOM 2284 C CA . THR A 1 279 ? -2.196 -7.733 21.868 1.00 89.69 279 THR A CA 1
ATOM 2285 C C . THR A 1 279 ? -1.739 -6.361 21.375 1.00 89.69 279 THR A C 1
ATOM 2287 O O . THR A 1 279 ? -0.561 -6.013 21.437 1.00 89.69 279 THR A O 1
ATOM 2290 N N . GLU A 1 280 ? -2.685 -5.545 20.922 1.00 93.25 280 GLU A N 1
ATOM 2291 C CA . GLU A 1 280 ? -2.420 -4.163 20.534 1.00 93.25 280 GLU A CA 1
ATOM 2292 C C . GLU A 1 280 ? -2.492 -3.230 21.749 1.00 93.25 280 GLU A C 1
ATOM 2294 O O . GLU A 1 280 ? -3.446 -3.279 22.527 1.00 93.25 280 GLU A O 1
ATOM 2299 N N . TYR A 1 281 ? -1.503 -2.353 21.897 1.00 95.06 281 TYR A N 1
ATOM 2300 C CA . TYR A 1 281 ? -1.424 -1.387 22.991 1.00 95.06 281 TYR A CA 1
ATOM 2301 C C . TYR A 1 281 ? -0.856 -0.047 22.519 1.00 95.06 281 TYR A C 1
ATOM 2303 O O . TYR A 1 281 ? -0.291 0.063 21.431 1.00 95.06 281 TYR A O 1
ATOM 2311 N N . TRP A 1 282 ? -1.018 0.990 23.337 1.00 95.94 282 TRP A N 1
ATOM 2312 C CA . TRP A 1 282 ? -0.650 2.360 22.995 1.00 95.94 282 TRP A CA 1
ATOM 2313 C C . TRP A 1 282 ? 0.517 2.835 23.845 1.00 95.94 282 TRP A C 1
ATOM 2315 O O . TRP A 1 282 ? 0.458 2.821 25.076 1.00 95.94 282 TRP A O 1
ATOM 2325 N N . GLU A 1 283 ? 1.566 3.302 23.181 1.00 95.12 283 GLU A N 1
ATOM 2326 C CA . GLU A 1 283 ? 2.752 3.842 23.832 1.00 95.12 283 GLU A CA 1
ATOM 2327 C C . GLU A 1 283 ? 2.835 5.349 23.594 1.00 95.12 283 GLU A C 1
ATOM 2329 O O . GLU A 1 283 ? 2.621 5.834 22.484 1.00 95.12 283 GLU A O 1
ATOM 2334 N N . GLN A 1 284 ? 3.109 6.109 24.653 1.00 94.56 284 GLN A N 1
ATOM 2335 C CA . GLN A 1 284 ? 3.241 7.557 24.552 1.00 94.56 284 GLN A CA 1
ATOM 2336 C C . GLN A 1 284 ? 4.588 7.917 23.912 1.00 94.56 284 GLN A C 1
ATOM 2338 O O . GLN A 1 284 ? 5.629 7.482 24.402 1.00 94.56 284 GLN A O 1
ATOM 2343 N N . ILE A 1 285 ? 4.581 8.774 22.890 1.00 93.94 285 ILE A N 1
ATOM 2344 C CA . ILE A 1 285 ? 5.802 9.368 22.333 1.00 93.94 285 ILE A CA 1
ATOM 2345 C C . ILE A 1 285 ? 6.391 10.324 23.375 1.00 93.94 285 ILE A C 1
ATOM 2347 O O . ILE A 1 285 ? 5.723 11.248 23.846 1.00 93.94 285 ILE A O 1
ATOM 2351 N N . LYS A 1 286 ? 7.646 10.078 23.746 1.00 90.31 286 LYS A N 1
ATOM 2352 C CA . LYS A 1 286 ? 8.426 10.854 24.715 1.00 90.31 286 LYS A CA 1
ATOM 2353 C C . LYS A 1 286 ? 9.832 11.083 24.161 1.00 90.31 286 LYS A C 1
ATOM 2355 O O . LYS A 1 286 ? 10.195 10.498 23.144 1.00 90.31 286 LYS A O 1
ATOM 2360 N N . GLN A 1 287 ? 10.614 11.915 24.845 1.00 87.75 287 GLN A N 1
ATOM 2361 C CA . GLN A 1 287 ? 12.038 12.088 24.562 1.00 87.75 287 GLN A CA 1
ATOM 2362 C C . GLN A 1 287 ? 12.761 10.729 24.554 1.00 87.75 287 GLN A C 1
ATOM 2364 O O . GLN A 1 287 ? 12.573 9.918 25.465 1.00 87.75 287 GLN A O 1
ATOM 2369 N N . GLY A 1 288 ? 13.590 10.502 23.537 1.00 85.25 288 GLY A N 1
ATOM 2370 C CA . GLY A 1 288 ? 14.287 9.242 23.289 1.00 85.25 288 GLY A CA 1
ATOM 2371 C C . GLY A 1 288 ? 14.149 8.772 21.841 1.00 85.25 288 GLY A C 1
ATOM 2372 O O . GLY A 1 288 ? 13.624 9.482 20.985 1.00 85.25 288 GLY A O 1
ATOM 2373 N N . SER A 1 289 ? 14.637 7.564 21.565 1.00 79.38 289 SER A N 1
ATOM 2374 C CA . SER A 1 289 ? 14.430 6.916 20.268 1.00 79.38 289 SER A CA 1
ATOM 2375 C C . SER A 1 289 ? 13.060 6.241 20.243 1.00 79.38 289 SER A C 1
ATOM 2377 O O . SER A 1 289 ? 12.767 5.388 21.082 1.00 79.38 289 SER A O 1
ATOM 2379 N N . VAL A 1 290 ? 12.225 6.624 19.278 1.00 82.06 290 VAL A N 1
ATOM 2380 C CA . VAL A 1 290 ? 10.919 6.013 19.019 1.00 82.06 290 VAL A CA 1
ATOM 2381 C C . VAL A 1 290 ? 10.968 5.393 17.632 1.00 82.06 290 VAL A C 1
ATOM 2383 O O . VAL A 1 290 ? 10.910 6.102 16.633 1.00 82.06 290 VAL A O 1
ATOM 2386 N N . LEU A 1 291 ? 11.083 4.062 17.573 1.00 79.44 291 LEU A N 1
ATOM 2387 C CA . LEU A 1 291 ? 11.172 3.306 16.314 1.00 79.44 291 LEU A CA 1
ATOM 2388 C C . LEU A 1 291 ? 12.247 3.867 15.365 1.00 79.44 291 LEU A C 1
ATOM 2390 O O . LEU A 1 291 ? 11.969 4.112 14.193 1.00 79.44 291 LEU A O 1
ATOM 2394 N N . ASP A 1 292 ? 13.449 4.095 15.903 1.00 77.44 292 ASP A N 1
ATOM 2395 C CA . ASP A 1 292 ? 14.624 4.614 15.185 1.00 77.44 292 ASP A CA 1
ATOM 2396 C C . ASP A 1 292 ? 14.518 6.090 14.753 1.00 77.44 292 ASP A C 1
ATOM 2398 O O . ASP A 1 292 ? 15.408 6.618 14.088 1.00 77.44 292 ASP A O 1
ATOM 2402 N N . VAL A 1 293 ? 13.465 6.792 15.190 1.00 82.00 293 VAL A N 1
ATOM 2403 C CA . VAL A 1 293 ? 13.330 8.245 15.055 1.00 82.00 293 VAL A CA 1
ATOM 2404 C C . VAL A 1 293 ? 13.688 8.918 16.377 1.00 82.00 293 VAL A C 1
ATOM 2406 O O . VAL A 1 293 ? 13.046 8.696 17.405 1.00 82.00 293 VAL A O 1
ATOM 2409 N N . GLU A 1 294 ? 14.720 9.761 16.355 1.00 85.38 294 GLU A N 1
ATOM 2410 C CA . GLU A 1 294 ? 15.184 10.479 17.543 1.00 85.38 294 GLU A CA 1
ATOM 2411 C C . GLU A 1 294 ? 14.301 11.689 17.883 1.00 85.38 294 GLU A C 1
ATOM 2413 O O . GLU A 1 294 ? 14.124 12.627 17.087 1.00 85.38 294 GLU A O 1
ATOM 2418 N N . ILE A 1 295 ? 13.805 11.681 19.122 1.00 86.12 295 ILE A N 1
ATOM 2419 C CA . ILE A 1 295 ? 13.092 12.780 19.762 1.00 86.12 295 ILE A CA 1
ATOM 2420 C C . ILE A 1 295 ? 14.003 13.390 20.836 1.00 86.12 295 ILE A C 1
ATOM 2422 O O . ILE A 1 295 ? 14.267 12.778 21.872 1.00 86.12 295 ILE A O 1
ATOM 2426 N N . THR A 1 296 ? 14.522 14.590 20.574 1.00 83.81 296 THR A N 1
ATOM 2427 C CA . THR A 1 296 ? 15.677 15.169 21.286 1.00 83.81 296 THR A CA 1
ATOM 2428 C C . THR A 1 296 ? 15.326 15.870 22.596 1.00 83.81 296 THR A C 1
ATOM 2430 O O . THR A 1 296 ? 16.151 15.906 23.507 1.00 83.81 296 THR A O 1
ATOM 2433 N N . ASP A 1 297 ? 14.111 16.398 22.720 1.00 82.38 297 ASP A N 1
ATOM 2434 C CA . ASP A 1 297 ? 13.563 17.029 23.925 1.00 82.38 297 ASP A CA 1
ATOM 2435 C C . ASP A 1 297 ? 12.075 16.676 24.149 1.00 82.38 297 ASP A C 1
ATOM 2437 O O . ASP A 1 297 ? 11.509 15.817 23.469 1.00 82.38 297 ASP A O 1
ATOM 2441 N N . ASP A 1 298 ? 11.449 17.310 25.140 1.00 80.94 298 ASP A N 1
ATOM 2442 C CA . ASP A 1 298 ? 10.048 17.124 25.526 1.00 80.94 298 ASP A CA 1
ATOM 2443 C C . ASP A 1 298 ? 9.048 17.950 24.695 1.00 80.94 298 ASP A C 1
ATOM 2445 O O . ASP A 1 298 ? 7.835 17.804 24.870 1.00 80.94 298 ASP A O 1
ATOM 2449 N N . LYS A 1 299 ? 9.511 18.763 23.736 1.00 87.44 299 LYS A N 1
ATOM 2450 C CA . LYS A 1 299 ? 8.659 19.547 22.830 1.00 87.44 299 LYS A CA 1
ATOM 2451 C C . LYS A 1 299 ? 8.219 18.713 21.631 1.00 87.44 299 LYS A C 1
ATOM 2453 O O . LYS A 1 299 ? 8.522 19.015 20.476 1.00 87.44 299 LYS A O 1
ATOM 2458 N N . ILE A 1 300 ? 7.468 17.653 21.920 1.00 91.00 300 ILE A N 1
ATOM 2459 C CA . ILE A 1 300 ? 7.075 16.631 20.940 1.00 91.00 300 ILE A CA 1
ATOM 2460 C C . ILE A 1 300 ? 6.378 17.244 19.719 1.00 91.00 300 ILE A C 1
ATOM 2462 O O . ILE A 1 300 ? 6.750 16.920 18.596 1.00 91.00 300 ILE A O 1
ATOM 2466 N N . TYR A 1 301 ? 5.425 18.164 19.927 1.00 90.25 301 TYR A N 1
ATOM 2467 C CA . TYR A 1 301 ? 4.740 18.867 18.834 1.00 90.25 301 TYR A CA 1
ATOM 2468 C C . TYR A 1 301 ? 5.741 19.548 17.891 1.00 90.25 301 TYR A C 1
ATOM 2470 O O . TYR A 1 301 ? 5.777 19.226 16.709 1.00 90.25 301 TYR A O 1
ATOM 2478 N N . GLU A 1 302 ? 6.602 20.427 18.423 1.00 89.81 302 GLU A N 1
ATOM 2479 C CA . GLU A 1 302 ? 7.557 21.210 17.622 1.00 89.81 302 GLU A CA 1
ATOM 2480 C C . GLU A 1 302 ? 8.486 20.301 16.808 1.00 89.81 302 GLU A C 1
ATOM 2482 O O . GLU A 1 302 ? 8.770 20.590 15.650 1.00 89.81 302 GLU A O 1
ATOM 2487 N N . GLN A 1 303 ? 8.921 19.176 17.380 1.00 90.88 303 GLN A N 1
ATOM 2488 C CA . GLN A 1 303 ? 9.764 18.220 16.668 1.00 90.88 303 GLN A CA 1
ATOM 2489 C C . GLN A 1 303 ? 9.013 17.461 15.572 1.00 90.88 303 GLN A C 1
ATOM 2491 O O . GLN A 1 303 ? 9.541 17.315 14.470 1.00 90.88 303 GLN A O 1
ATOM 2496 N N . LEU A 1 304 ? 7.802 16.974 15.850 1.00 91.38 304 LEU A N 1
ATOM 2497 C CA . LEU A 1 304 ? 7.016 16.223 14.870 1.00 91.38 304 LEU A CA 1
ATOM 2498 C C . LEU A 1 304 ? 6.560 17.095 13.695 1.00 91.38 304 LEU A C 1
ATOM 2500 O O . LEU A 1 304 ? 6.471 16.586 12.580 1.00 91.38 304 LEU A O 1
ATOM 2504 N N . THR A 1 305 ? 6.305 18.385 13.929 1.00 89.38 305 THR A N 1
ATOM 2505 C CA . THR A 1 305 ? 5.856 19.330 12.895 1.00 89.38 305 THR A CA 1
ATOM 2506 C C . THR A 1 305 ? 6.990 20.135 12.257 1.00 89.38 305 THR A C 1
ATOM 2508 O O . THR A 1 305 ? 6.745 20.882 11.312 1.00 89.38 305 THR A O 1
ATOM 2511 N N . SER A 1 306 ? 8.225 20.025 12.761 1.00 86.94 306 SER A N 1
ATOM 2512 C CA . SER A 1 306 ? 9.397 20.669 12.150 1.00 86.94 306 SER A CA 1
ATOM 2513 C C . SER A 1 306 ? 9.656 20.154 10.732 1.00 86.94 306 SER A C 1
ATOM 2515 O O . SER A 1 306 ? 9.276 19.029 10.403 1.00 86.94 306 SER A O 1
ATOM 2517 N N . ASN A 1 307 ? 10.317 20.981 9.913 1.00 87.88 307 ASN A N 1
ATOM 2518 C CA . ASN A 1 307 ? 10.704 20.661 8.534 1.00 87.88 307 ASN A CA 1
ATOM 2519 C C . ASN A 1 307 ? 9.547 20.053 7.726 1.00 87.88 307 ASN A C 1
ATOM 2521 O O . ASN A 1 307 ? 9.646 18.923 7.266 1.00 87.88 307 ASN A O 1
ATOM 2525 N N . ASP A 1 308 ? 8.424 20.769 7.623 1.00 87.62 308 ASP A N 1
ATOM 2526 C CA . ASP A 1 308 ? 7.247 20.312 6.874 1.00 87.62 308 ASP A CA 1
ATOM 2527 C C . ASP A 1 308 ? 6.795 18.889 7.264 1.00 87.62 308 ASP A C 1
ATOM 2529 O O . ASP A 1 308 ? 6.454 18.068 6.417 1.00 87.62 308 ASP A O 1
ATOM 2533 N N . TYR A 1 309 ? 6.774 18.598 8.570 1.00 92.31 309 TYR A N 1
ATOM 2534 C CA . TYR A 1 309 ? 6.321 17.322 9.138 1.00 92.31 309 TYR A CA 1
ATOM 2535 C C . TYR A 1 309 ? 7.162 16.088 8.751 1.00 92.31 309 TYR A C 1
ATOM 2537 O O . TYR A 1 309 ? 6.701 14.955 8.924 1.00 92.31 309 TYR A O 1
ATOM 2545 N N . GLU A 1 310 ? 8.405 16.258 8.285 1.00 89.81 310 GLU A N 1
ATOM 2546 C CA . GLU A 1 310 ? 9.285 15.152 7.868 1.00 89.81 310 GLU A CA 1
ATOM 2547 C C . GLU A 1 310 ? 9.422 14.049 8.932 1.00 89.81 310 GLU A C 1
ATOM 2549 O O . GLU A 1 310 ? 9.322 12.856 8.620 1.00 89.81 310 GLU A O 1
ATOM 2554 N N . LYS A 1 311 ? 9.605 14.424 10.208 1.00 91.31 311 LYS A N 1
ATOM 2555 C CA . LYS A 1 311 ? 9.715 13.448 11.306 1.00 91.31 311 LYS A CA 1
ATOM 2556 C C . LYS A 1 311 ? 8.419 12.663 11.496 1.00 91.31 311 LYS A C 1
ATOM 2558 O O . LYS A 1 311 ? 8.468 11.439 11.607 1.00 91.31 311 LYS A O 1
ATOM 2563 N N . LEU A 1 312 ? 7.268 13.340 11.513 1.00 93.56 312 LEU A N 1
ATOM 2564 C CA . LEU A 1 312 ? 5.963 12.687 11.643 1.00 93.56 312 LEU A CA 1
ATOM 2565 C C . LEU A 1 312 ? 5.706 11.715 10.484 1.00 93.56 312 LEU A C 1
ATOM 2567 O O . LEU A 1 312 ? 5.281 10.586 10.720 1.00 93.56 312 LEU A O 1
ATOM 2571 N N . LEU A 1 313 ? 6.010 12.121 9.249 1.00 92.31 313 LEU A N 1
ATOM 2572 C CA . LEU A 1 313 ? 5.898 11.263 8.069 1.00 92.31 313 LEU A CA 1
ATOM 2573 C C . LEU A 1 313 ? 6.801 10.029 8.168 1.00 92.31 313 LEU A C 1
ATOM 2575 O O . LEU A 1 313 ? 6.354 8.920 7.874 1.00 92.31 313 LEU A O 1
ATOM 2579 N N . SER A 1 314 ? 8.043 10.199 8.626 1.00 90.62 314 SER A N 1
ATOM 2580 C CA . SER A 1 314 ? 8.971 9.087 8.862 1.00 90.62 314 SER A CA 1
ATOM 2581 C C . SER A 1 314 ? 8.415 8.092 9.889 1.00 90.62 314 SER A C 1
ATOM 2583 O O . SER A 1 314 ? 8.313 6.898 9.606 1.00 90.62 314 SER A O 1
ATOM 2585 N N . LEU A 1 315 ? 7.935 8.585 11.038 1.00 92.62 315 LEU A N 1
ATOM 2586 C CA . LEU A 1 315 ? 7.278 7.770 12.067 1.00 92.62 315 LEU A CA 1
ATOM 2587 C C . LEU A 1 315 ? 6.069 7.005 11.515 1.00 92.62 315 LEU A C 1
ATOM 2589 O O . LEU A 1 315 ? 5.940 5.803 11.749 1.00 92.62 315 LEU A O 1
ATOM 2593 N N . LEU A 1 316 ? 5.196 7.673 10.757 1.00 93.75 316 LEU A N 1
ATOM 2594 C CA . LEU A 1 316 ? 4.015 7.047 10.160 1.00 93.75 316 LEU A CA 1
ATOM 2595 C C . LEU A 1 316 ? 4.381 5.967 9.141 1.00 93.75 316 LEU A C 1
ATOM 2597 O O . LEU A 1 316 ? 3.764 4.902 9.147 1.00 93.75 316 LEU A O 1
ATOM 2601 N N . ARG A 1 317 ? 5.399 6.194 8.303 1.00 90.75 317 ARG A N 1
ATOM 2602 C CA . ARG A 1 317 ? 5.908 5.194 7.350 1.00 90.75 317 ARG A CA 1
ATOM 2603 C C . ARG A 1 317 ? 6.479 3.979 8.077 1.00 90.75 317 ARG A C 1
ATOM 2605 O O . ARG A 1 317 ? 6.100 2.854 7.754 1.00 90.75 317 ARG A O 1
ATOM 2612 N N . THR A 1 318 ? 7.296 4.190 9.107 1.00 91.00 318 THR A N 1
ATOM 2613 C CA . THR A 1 318 ? 7.851 3.103 9.927 1.00 91.00 318 THR A CA 1
ATOM 2614 C C . THR A 1 318 ? 6.752 2.296 10.618 1.00 91.00 318 THR A C 1
ATOM 2616 O O . THR A 1 318 ? 6.751 1.066 10.554 1.00 91.00 318 THR A O 1
ATOM 2619 N N . LEU A 1 319 ? 5.774 2.967 11.233 1.00 92.25 319 LEU A N 1
ATOM 2620 C CA . LEU A 1 319 ? 4.629 2.309 11.868 1.00 92.25 319 LEU A CA 1
ATOM 2621 C C . LEU A 1 319 ? 3.802 1.512 10.862 1.00 92.25 319 LEU A C 1
ATOM 2623 O O . LEU A 1 319 ? 3.470 0.357 11.123 1.00 92.25 319 LEU A O 1
ATOM 2627 N N . ASN A 1 320 ? 3.514 2.100 9.700 1.00 91.69 320 ASN A N 1
ATOM 2628 C CA . ASN A 1 320 ? 2.772 1.442 8.633 1.00 91.69 320 ASN A CA 1
ATOM 2629 C C . ASN A 1 320 ? 3.465 0.157 8.164 1.00 91.69 320 ASN A C 1
ATOM 2631 O O . ASN A 1 320 ? 2.804 -0.872 8.020 1.00 91.69 320 ASN A O 1
ATOM 2635 N N . ASN A 1 321 ? 4.786 0.203 7.980 1.00 90.38 321 ASN A N 1
ATOM 2636 C CA . ASN A 1 321 ? 5.587 -0.947 7.562 1.00 90.38 321 ASN A CA 1
ATOM 2637 C C . ASN A 1 321 ? 5.600 -2.057 8.625 1.00 90.38 321 ASN A C 1
ATOM 2639 O O . ASN A 1 321 ? 5.502 -3.239 8.287 1.00 90.38 321 ASN A O 1
ATOM 2643 N N . LYS A 1 322 ? 5.652 -1.695 9.914 1.00 88.25 322 LYS A N 1
ATOM 2644 C CA . LYS A 1 322 ? 5.632 -2.657 11.029 1.00 88.25 322 LYS A CA 1
ATOM 2645 C C . LYS A 1 322 ? 4.240 -3.220 11.330 1.00 88.25 322 LYS A C 1
ATOM 2647 O O . LYS A 1 322 ? 4.141 -4.325 11.857 1.00 88.25 322 LYS A O 1
ATOM 2652 N N . CYS A 1 323 ? 3.158 -2.510 11.003 1.00 86.50 323 CYS A N 1
ATOM 2653 C CA . CYS A 1 323 ? 1.798 -2.973 11.294 1.00 86.50 323 CYS A CA 1
ATOM 2654 C C . CYS A 1 323 ? 1.105 -3.686 10.122 1.00 86.50 323 CYS A C 1
ATOM 2656 O O . CYS A 1 323 ? 0.122 -4.395 10.348 1.00 86.50 323 CYS A O 1
ATOM 2658 N N . THR A 1 324 ? 1.579 -3.489 8.889 1.00 88.94 324 THR A N 1
ATOM 2659 C CA . THR A 1 324 ? 0.942 -4.004 7.669 1.00 88.94 324 THR A CA 1
ATOM 2660 C C . THR A 1 324 ? 1.685 -5.235 7.168 1.00 88.94 324 THR A C 1
ATOM 2662 O O . THR A 1 324 ? 2.877 -5.168 6.867 1.00 88.94 324 THR A O 1
ATOM 2665 N N . LYS A 1 325 ? 0.981 -6.372 7.058 1.00 92.38 325 LYS A N 1
ATOM 2666 C CA . LYS A 1 325 ? 1.558 -7.586 6.462 1.00 92.38 325 LYS A CA 1
ATOM 2667 C C . LYS A 1 325 ? 2.053 -7.265 5.054 1.00 92.38 325 LYS A C 1
ATOM 2669 O O . LYS A 1 325 ? 1.327 -6.651 4.277 1.00 92.38 325 LYS A O 1
ATOM 2674 N N . THR A 1 326 ? 3.273 -7.674 4.736 1.00 95.06 326 THR A N 1
ATOM 2675 C CA . THR A 1 326 ? 3.933 -7.331 3.473 1.00 95.06 326 THR A CA 1
ATOM 2676 C C . THR A 1 326 ? 4.406 -8.592 2.759 1.00 95.06 326 THR A C 1
ATOM 2678 O O . THR A 1 326 ? 5.078 -9.428 3.365 1.00 95.06 326 THR A O 1
ATOM 2681 N N . ILE A 1 327 ? 4.086 -8.712 1.469 1.00 97.19 327 ILE A N 1
ATOM 2682 C CA . ILE A 1 327 ? 4.658 -9.722 0.571 1.00 97.19 327 ILE A CA 1
ATOM 2683 C C . ILE A 1 327 ? 5.640 -9.017 -0.360 1.00 97.19 327 ILE A C 1
ATOM 2685 O O . ILE A 1 327 ? 5.249 -8.130 -1.120 1.00 97.19 327 ILE A O 1
ATOM 2689 N N . PHE A 1 328 ? 6.907 -9.414 -0.308 1.00 98.19 328 PHE A N 1
ATOM 2690 C CA . PHE A 1 328 ? 7.942 -8.896 -1.194 1.00 98.19 328 PHE A CA 1
ATOM 2691 C C . PHE A 1 328 ? 8.078 -9.733 -2.465 1.00 98.19 328 PHE A C 1
ATOM 2693 O O . PHE A 1 328 ? 8.023 -10.964 -2.422 1.00 98.19 328 PHE A O 1
ATOM 2700 N N . PHE A 1 329 ? 8.308 -9.053 -3.586 1.00 98.31 329 PHE A N 1
ATOM 2701 C CA . PHE A 1 329 ? 8.614 -9.651 -4.881 1.00 98.31 329 PHE A CA 1
ATOM 2702 C C . PHE A 1 329 ? 9.938 -9.108 -5.416 1.00 98.31 329 PHE A C 1
ATOM 2704 O O . PHE A 1 329 ? 10.122 -7.891 -5.498 1.00 98.31 329 PHE A O 1
ATOM 2711 N N . MET A 1 330 ? 10.832 -10.014 -5.812 1.00 97.31 330 MET A N 1
ATOM 2712 C CA . MET A 1 330 ? 12.050 -9.690 -6.554 1.00 97.31 330 MET A CA 1
ATOM 2713 C C . MET A 1 330 ? 11.695 -9.555 -8.030 1.00 97.31 330 ME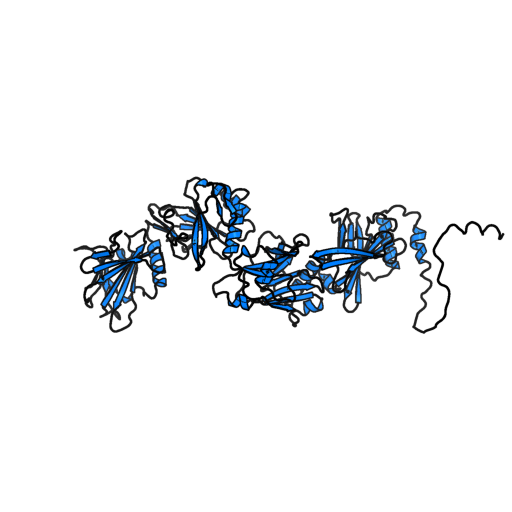T A C 1
ATOM 2715 O O . MET A 1 330 ? 11.383 -10.547 -8.688 1.00 97.31 330 MET A O 1
ATOM 2719 N N . LEU A 1 331 ? 11.688 -8.325 -8.546 1.00 96.31 331 LEU A N 1
ATOM 2720 C CA . LEU A 1 331 ? 11.232 -8.058 -9.912 1.00 96.31 331 LEU A CA 1
ATOM 2721 C C . LEU A 1 331 ? 12.146 -8.655 -10.985 1.00 96.31 331 LEU A C 1
ATOM 2723 O O . LEU A 1 331 ? 11.696 -8.846 -12.111 1.00 96.31 331 LEU A O 1
ATOM 2727 N N . ASP A 1 332 ? 13.405 -8.923 -10.651 1.00 93.56 332 ASP A N 1
ATOM 2728 C CA . ASP A 1 332 ? 14.434 -9.480 -11.528 1.00 93.56 332 ASP A CA 1
ATOM 2729 C C . ASP A 1 332 ? 14.523 -11.015 -11.488 1.00 93.56 332 ASP A C 1
ATOM 2731 O O . ASP A 1 332 ? 15.300 -11.602 -12.244 1.00 93.56 332 ASP A O 1
ATOM 2735 N N . ALA A 1 333 ? 13.734 -11.681 -10.638 1.00 95.44 333 ALA A N 1
ATOM 2736 C CA . ALA A 1 333 ? 13.708 -13.137 -10.571 1.00 95.44 333 ALA A CA 1
ATOM 2737 C C . ALA A 1 333 ? 13.039 -13.723 -11.826 1.00 95.44 333 ALA A C 1
ATOM 2739 O O . ALA A 1 333 ? 11.894 -13.405 -12.136 1.00 95.44 333 ALA A O 1
ATOM 2740 N N . GLN A 1 334 ? 13.758 -14.591 -12.549 1.00 93.88 334 GLN A N 1
ATOM 2741 C CA . GLN A 1 334 ? 13.284 -15.191 -13.809 1.00 93.88 334 GLN A CA 1
ATOM 2742 C C . GLN A 1 334 ? 13.250 -16.724 -13.813 1.00 93.88 334 GLN A C 1
ATOM 2744 O O . GLN A 1 334 ? 12.660 -17.311 -14.718 1.00 93.88 334 GLN A O 1
ATOM 2749 N N . LYS A 1 335 ? 13.932 -17.384 -12.870 1.00 92.31 335 LYS A N 1
ATOM 2750 C CA . LYS A 1 335 ? 14.131 -18.844 -12.889 1.00 92.31 335 LYS A CA 1
ATOM 2751 C C . LYS A 1 335 ? 14.084 -19.459 -11.502 1.00 92.31 335 LYS A C 1
ATOM 2753 O O . LYS A 1 335 ? 13.399 -20.452 -11.300 1.00 92.31 335 LYS A O 1
ATOM 2758 N N . ASP A 1 336 ? 14.837 -18.877 -10.577 1.00 94.75 336 ASP A N 1
ATOM 2759 C CA . ASP A 1 336 ? 14.990 -19.439 -9.244 1.00 94.75 336 ASP A CA 1
ATOM 2760 C C . ASP A 1 336 ? 13.838 -18.969 -8.341 1.00 94.75 336 ASP A C 1
ATOM 2762 O O . ASP A 1 336 ? 13.529 -17.768 -8.326 1.00 94.75 336 ASP A O 1
ATOM 2766 N N . PRO A 1 337 ? 13.184 -19.887 -7.606 1.00 97.19 337 PRO A N 1
ATOM 2767 C CA . PRO A 1 337 ? 12.275 -19.525 -6.529 1.00 97.19 337 PRO A CA 1
ATOM 2768 C C . PRO A 1 337 ? 12.979 -18.668 -5.478 1.00 97.19 337 PRO A C 1
ATOM 2770 O O . PRO A 1 337 ? 14.193 -18.757 -5.293 1.00 97.19 337 PRO A O 1
ATOM 2773 N N . TYR A 1 338 ? 12.210 -17.842 -4.777 1.00 97.81 338 TYR A N 1
ATOM 2774 C CA . TYR A 1 338 ? 12.752 -16.983 -3.730 1.00 97.81 338 TYR A CA 1
ATOM 2775 C C . TYR A 1 338 ? 11.770 -16.831 -2.571 1.00 97.81 338 TYR A C 1
ATOM 2777 O O . TYR A 1 338 ? 10.555 -16.735 -2.761 1.00 97.81 338 TYR A O 1
ATOM 2785 N N . GLY A 1 339 ? 12.299 -16.769 -1.355 1.00 96.56 339 GLY A N 1
ATOM 2786 C CA . GLY A 1 339 ? 11.535 -16.535 -0.138 1.00 96.56 339 GLY A CA 1
ATOM 2787 C C . GLY A 1 339 ? 12.258 -15.573 0.796 1.00 96.56 339 GLY A C 1
ATOM 2788 O O . GLY A 1 339 ? 13.038 -14.712 0.383 1.00 96.56 339 GLY A O 1
ATOM 2789 N N . LYS A 1 340 ? 11.987 -15.708 2.095 1.00 96.00 340 LYS A N 1
ATOM 2790 C CA . LYS A 1 340 ? 12.589 -14.877 3.147 1.00 96.00 340 LYS A CA 1
ATOM 2791 C C . LYS A 1 340 ? 14.121 -14.829 3.101 1.00 96.00 340 LYS A C 1
ATOM 2793 O O . LYS A 1 340 ? 14.680 -13.769 3.374 1.00 96.00 340 LYS A O 1
ATOM 2798 N N . SER A 1 341 ? 14.786 -15.942 2.789 1.00 95.12 341 SER A N 1
ATOM 2799 C CA . SER A 1 341 ? 16.253 -16.030 2.767 1.00 95.12 341 SER A CA 1
ATOM 2800 C C . SER A 1 341 ? 16.854 -15.177 1.651 1.00 95.12 341 SER A C 1
ATOM 2802 O O . SER A 1 341 ? 17.700 -14.325 1.914 1.00 95.12 341 SER A O 1
ATOM 2804 N N . GLU A 1 342 ? 16.373 -15.350 0.421 1.00 96.44 342 GLU A N 1
ATOM 2805 C CA . GLU A 1 342 ? 16.863 -14.647 -0.768 1.00 96.44 342 GLU A CA 1
ATOM 2806 C C . GLU A 1 342 ? 16.557 -13.151 -0.667 1.00 96.44 342 GLU A C 1
ATOM 2808 O O . GLU A 1 342 ? 17.431 -12.320 -0.912 1.00 96.44 342 GLU A O 1
ATOM 2813 N N . ILE A 1 343 ? 15.350 -12.800 -0.202 1.00 96.75 343 ILE A N 1
ATOM 2814 C CA . ILE A 1 343 ? 14.969 -11.407 0.062 1.00 96.75 343 ILE A CA 1
ATOM 2815 C C . ILE A 1 343 ? 15.879 -10.793 1.132 1.00 96.75 343 ILE A C 1
ATOM 2817 O O . ILE A 1 343 ? 16.339 -9.668 0.961 1.00 96.75 343 ILE A O 1
ATOM 2821 N N . GLY A 1 344 ? 16.174 -11.520 2.214 1.00 95.31 344 GLY A N 1
ATOM 2822 C CA . GLY A 1 344 ? 17.035 -11.032 3.291 1.00 95.31 344 GLY A CA 1
ATOM 2823 C C . GLY A 1 344 ? 18.494 -10.821 2.876 1.00 95.31 344 GLY A C 1
ATOM 2824 O O . GLY A 1 344 ? 19.158 -9.947 3.428 1.00 95.31 344 GLY A O 1
ATOM 2825 N N . LEU A 1 345 ? 18.992 -11.579 1.893 1.00 93.81 345 LEU A N 1
ATOM 2826 C CA . LEU A 1 345 ? 20.315 -11.361 1.294 1.00 93.81 345 LEU A CA 1
ATOM 2827 C C . LEU A 1 345 ? 20.324 -10.151 0.349 1.00 93.81 345 LEU A C 1
ATOM 2829 O O . LEU A 1 345 ? 21.303 -9.398 0.313 1.00 93.81 345 LEU A O 1
ATOM 2833 N N . ALA A 1 346 ? 19.237 -9.968 -0.399 1.00 93.69 346 ALA A N 1
ATOM 2834 C CA . ALA A 1 346 ? 19.084 -8.934 -1.414 1.00 93.69 346 ALA A CA 1
ATOM 2835 C C . ALA A 1 346 ? 18.761 -7.544 -0.834 1.00 93.69 346 ALA A C 1
ATOM 2837 O O . ALA A 1 346 ? 19.266 -6.536 -1.326 1.00 93.69 346 ALA A O 1
ATOM 2838 N N . PHE A 1 347 ? 17.931 -7.466 0.207 1.00 95.00 347 PHE A N 1
ATOM 2839 C CA . PHE A 1 347 ? 17.322 -6.221 0.678 1.00 95.00 347 PHE A CA 1
ATOM 2840 C C . PHE A 1 347 ? 17.424 -6.075 2.197 1.00 95.00 347 PHE A C 1
ATOM 2842 O O . PHE A 1 347 ? 16.542 -6.523 2.915 1.00 95.00 347 PHE A O 1
ATOM 2849 N N . ASP A 1 348 ? 18.462 -5.396 2.690 1.00 90.81 348 ASP A N 1
ATOM 2850 C CA . ASP A 1 348 ? 18.791 -5.323 4.128 1.00 90.81 348 ASP A CA 1
ATOM 2851 C C . ASP A 1 348 ? 17.682 -4.682 4.996 1.00 90.81 348 ASP A C 1
ATOM 2853 O O . ASP A 1 348 ? 17.506 -5.029 6.166 1.00 90.81 348 ASP A O 1
ATOM 2857 N N . GLU A 1 349 ? 16.882 -3.782 4.420 1.00 90.56 349 GLU A N 1
ATOM 2858 C CA . GLU A 1 349 ? 15.810 -3.067 5.125 1.00 90.56 349 GLU A CA 1
ATOM 2859 C C . GLU A 1 349 ? 14.532 -3.904 5.319 1.00 90.56 349 GLU A C 1
ATOM 2861 O O . GLU A 1 349 ? 13.569 -3.413 5.909 1.00 90.56 349 GLU A O 1
ATOM 2866 N N . TYR A 1 350 ? 14.493 -5.168 4.872 1.00 91.50 350 TYR A N 1
ATOM 2867 C CA . TYR A 1 350 ? 13.316 -6.039 5.019 1.00 91.50 350 TYR A CA 1
ATOM 2868 C C . TYR A 1 350 ? 12.835 -6.167 6.474 1.00 91.50 350 TYR A C 1
ATOM 2870 O O . TYR A 1 350 ? 11.642 -6.337 6.724 1.00 91.50 350 TYR A O 1
ATOM 2878 N N . SER A 1 351 ? 13.754 -6.050 7.438 1.00 89.69 351 SER A N 1
ATOM 2879 C CA . SER A 1 351 ? 13.478 -6.112 8.879 1.00 89.69 351 SER A CA 1
ATOM 2880 C C . SER A 1 351 ? 12.604 -4.959 9.393 1.00 89.69 351 SER A C 1
ATOM 2882 O O . SER A 1 351 ? 11.964 -5.090 10.436 1.00 89.69 351 SER A O 1
ATOM 2884 N N . ASN A 1 352 ? 12.501 -3.861 8.637 1.00 90.69 352 ASN A N 1
ATOM 2885 C CA . ASN A 1 352 ? 11.608 -2.742 8.940 1.00 90.69 352 ASN A CA 1
ATOM 2886 C C . ASN A 1 352 ? 10.137 -3.035 8.604 1.00 90.69 352 ASN A C 1
ATOM 2888 O O . ASN A 1 352 ? 9.266 -2.213 8.896 1.00 90.69 352 ASN A O 1
ATOM 2892 N N . TYR A 1 353 ? 9.849 -4.191 8.001 1.00 93.12 353 TYR A N 1
ATOM 2893 C CA . TYR A 1 353 ? 8.528 -4.571 7.515 1.00 93.12 353 TYR A CA 1
ATOM 2894 C C . TYR A 1 353 ? 8.015 -5.830 8.217 1.00 93.12 353 TYR A C 1
ATOM 2896 O O . TYR A 1 353 ? 8.772 -6.755 8.517 1.00 93.12 353 TYR A O 1
ATOM 2904 N N . LYS A 1 354 ? 6.693 -5.926 8.395 1.00 91.75 354 LYS A N 1
ATOM 2905 C CA . LYS A 1 354 ? 6.019 -7.170 8.807 1.00 91.75 354 LYS A CA 1
ATOM 2906 C C . LYS A 1 354 ? 5.915 -8.134 7.617 1.00 91.75 354 LYS A C 1
ATOM 2908 O O . LYS A 1 354 ? 4.835 -8.373 7.076 1.00 91.75 354 LYS A O 1
ATOM 2913 N N . MET A 1 355 ? 7.066 -8.637 7.168 1.00 94.69 355 MET A N 1
ATOM 2914 C CA . MET A 1 355 ? 7.186 -9.538 6.021 1.00 94.69 355 MET A CA 1
ATOM 2915 C C . MET A 1 355 ? 6.580 -10.917 6.315 1.00 94.69 355 MET A C 1
ATOM 2917 O O . MET A 1 355 ? 6.834 -11.494 7.371 1.00 94.69 355 MET A O 1
ATOM 2921 N N . ILE A 1 356 ? 5.830 -11.463 5.352 1.00 94.75 356 ILE A N 1
ATOM 2922 C CA . ILE A 1 356 ? 5.172 -12.779 5.459 1.00 94.75 356 ILE A CA 1
ATOM 2923 C C . ILE A 1 356 ? 5.601 -13.786 4.377 1.00 94.75 356 ILE A C 1
ATOM 2925 O O . ILE A 1 356 ? 4.916 -14.782 4.168 1.00 94.75 356 ILE A O 1
ATOM 2929 N N . ASN A 1 357 ? 6.738 -13.565 3.705 1.00 95.44 357 ASN A N 1
ATOM 2930 C CA . ASN A 1 357 ? 7.356 -14.494 2.740 1.00 95.44 357 ASN A CA 1
ATOM 2931 C C . ASN A 1 357 ? 7.938 -15.762 3.413 1.00 95.44 357 ASN A C 1
ATOM 2933 O O . ASN A 1 357 ? 9.114 -16.076 3.244 1.00 95.44 357 ASN A O 1
ATOM 2937 N N . ASN A 1 358 ? 7.144 -16.447 4.240 1.00 91.38 358 ASN A N 1
ATOM 2938 C CA . ASN A 1 358 ? 7.562 -17.652 4.963 1.00 91.38 358 ASN A CA 1
ATOM 2939 C C . ASN A 1 358 ? 7.729 -18.857 4.030 1.00 91.38 358 ASN A C 1
ATOM 2941 O O . ASN A 1 358 ? 8.597 -19.687 4.278 1.00 91.38 358 ASN A O 1
ATOM 2945 N N . ASP A 1 359 ? 6.923 -18.910 2.971 1.00 95.69 359 ASP A N 1
ATOM 2946 C CA . ASP A 1 359 ? 7.047 -19.870 1.878 1.00 95.69 359 ASP A CA 1
ATOM 2947 C C . ASP A 1 359 ? 7.713 -19.211 0.664 1.00 95.69 359 ASP A C 1
ATOM 2949 O O . ASP A 1 359 ? 7.721 -17.982 0.524 1.00 95.69 359 ASP A O 1
ATOM 2953 N N . GLU A 1 360 ? 8.257 -20.035 -0.226 1.00 96.12 360 GLU A N 1
ATOM 2954 C CA . GLU A 1 360 ? 8.858 -19.572 -1.474 1.00 96.12 360 GLU A CA 1
ATOM 2955 C C . GLU A 1 360 ? 7.794 -19.127 -2.483 1.00 96.12 360 GLU A C 1
ATOM 2957 O O . GLU A 1 360 ? 6.700 -19.690 -2.589 1.00 96.12 360 GLU A O 1
ATOM 2962 N N . ILE A 1 361 ? 8.149 -18.109 -3.260 1.00 98.38 361 ILE A N 1
ATOM 2963 C CA . ILE A 1 361 ? 7.454 -17.718 -4.479 1.00 98.38 361 ILE A CA 1
ATOM 2964 C C . ILE A 1 361 ? 8.128 -18.458 -5.628 1.00 98.38 361 ILE A C 1
ATOM 2966 O O . ILE A 1 361 ? 9.321 -18.273 -5.871 1.00 98.38 361 ILE A O 1
ATOM 2970 N N . THR A 1 362 ? 7.370 -19.291 -6.339 1.00 98.19 362 THR A N 1
ATOM 2971 C CA . THR A 1 362 ? 7.886 -20.010 -7.509 1.00 98.19 362 THR A CA 1
ATOM 2972 C C . THR A 1 362 ? 7.839 -19.117 -8.738 1.00 98.19 362 THR A C 1
ATOM 2974 O O . THR A 1 362 ? 6.922 -18.306 -8.892 1.00 98.19 362 THR A O 1
ATOM 2977 N N . VAL A 1 363 ? 8.821 -19.281 -9.620 1.00 97.94 363 VAL A N 1
ATOM 2978 C CA . VAL A 1 363 ? 9.034 -18.416 -10.780 1.00 97.94 363 VAL A CA 1
ATOM 2979 C C . VAL A 1 363 ? 9.109 -19.274 -12.035 1.00 97.94 363 VAL A C 1
ATOM 2981 O O . VAL A 1 363 ? 9.977 -20.136 -12.141 1.00 97.94 363 VAL A O 1
ATOM 2984 N N . GLU A 1 364 ? 8.208 -19.046 -12.990 1.00 97.19 364 GLU A N 1
ATOM 2985 C CA . GLU A 1 364 ? 8.146 -19.837 -14.223 1.00 97.19 364 GLU A CA 1
ATOM 2986 C C . GLU A 1 364 ? 7.897 -18.971 -15.460 1.00 97.19 364 GLU A C 1
ATOM 2988 O O . GLU A 1 364 ? 7.111 -18.024 -15.444 1.00 97.19 364 GLU A O 1
ATOM 2993 N N . GLU A 1 365 ? 8.540 -19.319 -16.577 1.00 96.19 365 GLU A N 1
ATOM 2994 C CA . GLU A 1 365 ? 8.271 -18.674 -17.862 1.00 96.19 365 GLU A CA 1
ATOM 2995 C C . GLU A 1 365 ? 6.928 -19.146 -18.429 1.00 96.19 365 GLU A C 1
ATOM 2997 O O . GLU A 1 365 ? 6.733 -20.326 -18.739 1.00 96.19 365 GLU A O 1
ATOM 3002 N N . LYS A 1 366 ? 6.007 -18.205 -18.634 1.00 94.12 366 LYS A N 1
ATOM 3003 C CA . LYS A 1 366 ? 4.687 -18.481 -19.197 1.00 94.12 366 LYS A CA 1
ATOM 3004 C C . LYS A 1 366 ? 4.765 -18.583 -20.720 1.00 94.12 366 LYS A C 1
ATOM 3006 O O . LYS A 1 366 ? 5.233 -17.662 -21.386 1.00 94.12 366 LYS A O 1
ATOM 3011 N N . LYS A 1 367 ? 4.270 -19.696 -21.274 1.00 91.12 367 LYS A N 1
ATOM 3012 C CA . LYS A 1 367 ? 4.311 -20.015 -22.722 1.00 91.12 367 LYS A CA 1
ATOM 3013 C C . LYS A 1 367 ? 2.962 -20.422 -23.318 1.00 91.12 367 LYS A C 1
ATOM 3015 O O . LYS A 1 367 ? 2.914 -20.935 -24.432 1.00 91.12 367 LYS A O 1
ATOM 3020 N N . ASP A 1 368 ? 1.877 -20.251 -22.568 1.00 90.00 368 ASP A N 1
ATOM 3021 C CA . ASP A 1 368 ? 0.539 -20.620 -23.031 1.00 90.00 368 ASP A CA 1
ATOM 3022 C C . ASP A 1 368 ? -0.028 -19.632 -24.070 1.00 90.00 368 ASP A C 1
ATOM 3024 O O . ASP A 1 368 ? 0.509 -18.544 -24.299 1.00 90.00 368 ASP A O 1
ATOM 3028 N N . ASP A 1 369 ? -1.138 -20.009 -24.712 1.00 87.38 369 ASP A N 1
ATOM 3029 C CA . ASP A 1 369 ? -1.764 -19.207 -25.771 1.00 87.38 369 ASP A CA 1
ATOM 3030 C C . ASP A 1 369 ? -2.179 -17.799 -25.304 1.00 87.38 369 ASP A C 1
ATOM 3032 O O . ASP A 1 369 ? -2.266 -16.883 -26.126 1.00 87.38 369 ASP A O 1
ATOM 3036 N N . ASN A 1 370 ? -2.363 -17.576 -23.995 1.00 87.94 370 ASN A N 1
ATOM 3037 C CA . ASN A 1 370 ? -2.753 -16.272 -23.459 1.00 87.94 370 ASN A CA 1
ATOM 3038 C C . ASN A 1 370 ? -1.605 -15.259 -23.452 1.00 87.94 370 ASN A C 1
ATOM 3040 O O . ASN A 1 370 ? -1.852 -14.087 -23.193 1.00 87.94 370 ASN A O 1
ATOM 3044 N N . VAL A 1 371 ? -0.360 -15.663 -23.712 1.00 90.12 371 VAL A N 1
ATOM 3045 C CA . VAL A 1 371 ? 0.787 -14.740 -23.823 1.00 90.12 371 VAL A CA 1
ATOM 3046 C C . VAL A 1 371 ? 1.435 -14.755 -25.203 1.00 90.12 371 VAL A C 1
ATOM 3048 O O . VAL A 1 371 ? 2.385 -14.012 -25.454 1.00 90.12 371 VAL A O 1
ATOM 3051 N N . LYS A 1 372 ? 0.878 -15.525 -26.141 1.00 88.19 372 LYS A N 1
ATOM 3052 C CA . LYS A 1 372 ? 1.458 -15.726 -27.471 1.00 88.19 372 LYS A CA 1
ATOM 3053 C C . LYS A 1 372 ? 1.670 -14.428 -28.253 1.00 88.19 372 LYS A C 1
ATOM 3055 O O . LYS A 1 372 ? 2.698 -14.248 -28.899 1.00 88.19 372 LYS A O 1
ATOM 3060 N N . CYS A 1 373 ? 0.744 -13.472 -28.128 1.00 84.50 373 CYS A N 1
ATOM 3061 C CA . CYS A 1 373 ? 0.850 -12.167 -28.790 1.00 84.50 373 CYS A CA 1
ATOM 3062 C C . CYS A 1 373 ? 2.094 -11.355 -28.365 1.00 84.50 373 CYS A C 1
ATOM 3064 O O . CYS A 1 373 ? 2.524 -10.455 -29.089 1.00 84.50 373 CYS A O 1
ATOM 3066 N N . ILE A 1 374 ? 2.657 -11.672 -27.196 1.00 88.62 374 ILE A N 1
ATOM 3067 C CA . ILE A 1 374 ? 3.825 -11.030 -26.587 1.00 88.62 374 ILE A CA 1
ATOM 3068 C C . ILE A 1 374 ? 5.078 -11.848 -26.911 1.00 88.62 374 ILE A C 1
ATOM 3070 O O . ILE A 1 374 ? 6.070 -11.294 -27.390 1.00 88.62 374 ILE A O 1
ATOM 3074 N N . THR A 1 375 ? 5.019 -13.171 -26.741 1.00 88.50 375 THR A N 1
ATOM 3075 C CA . THR A 1 375 ? 6.163 -14.061 -26.995 1.00 88.50 375 THR A CA 1
ATOM 3076 C C . THR A 1 375 ? 6.562 -14.097 -28.469 1.00 88.50 375 THR A C 1
ATOM 3078 O O . THR A 1 375 ? 7.753 -14.101 -28.780 1.00 88.50 375 THR A O 1
ATOM 3081 N N . ASP A 1 376 ? 5.602 -13.986 -29.396 1.00 85.44 376 ASP A N 1
ATOM 3082 C CA . ASP A 1 376 ? 5.870 -13.870 -30.841 1.00 85.44 376 ASP A CA 1
ATOM 3083 C C . ASP A 1 376 ? 6.686 -12.605 -31.192 1.00 85.44 376 ASP A C 1
ATOM 3085 O O . ASP A 1 376 ? 7.303 -12.513 -32.257 1.00 85.44 376 ASP A O 1
ATOM 3089 N N . LYS A 1 377 ? 6.722 -11.618 -30.286 1.00 85.44 377 LYS A N 1
ATOM 3090 C CA . LYS A 1 377 ? 7.493 -10.370 -30.390 1.00 85.44 377 LYS A CA 1
ATOM 3091 C C . LYS A 1 377 ? 8.815 -10.412 -29.601 1.00 85.44 377 LYS A C 1
ATOM 3093 O O . LYS A 1 377 ? 9.438 -9.364 -29.442 1.00 85.44 377 LYS A O 1
ATOM 3098 N N . LYS A 1 378 ? 9.266 -11.596 -29.157 1.00 89.75 378 LYS A N 1
ATOM 3099 C CA . LYS A 1 378 ? 10.488 -11.841 -28.352 1.00 89.75 378 LYS A CA 1
ATOM 3100 C C . LYS A 1 378 ? 10.458 -11.304 -26.915 1.00 89.75 378 LYS A C 1
ATOM 3102 O O . LYS A 1 378 ? 11.491 -11.283 -26.245 1.00 89.75 378 LYS A O 1
ATOM 3107 N N . PHE A 1 379 ? 9.299 -10.871 -26.437 1.00 92.19 379 PHE A N 1
ATOM 3108 C CA . PHE A 1 379 ? 9.129 -10.574 -25.021 1.00 92.19 379 PHE A CA 1
ATOM 3109 C C . PHE A 1 379 ? 8.951 -11.873 -24.233 1.00 92.19 379 PHE A C 1
ATOM 3111 O O . PHE A 1 379 ? 8.408 -12.851 -24.743 1.00 92.19 379 PHE A O 1
ATOM 3118 N N . ILE A 1 380 ? 9.401 -11.864 -22.986 1.00 95.06 380 ILE A N 1
ATOM 3119 C CA . ILE A 1 380 ? 9.324 -12.990 -22.059 1.00 95.06 380 ILE A CA 1
ATOM 3120 C C . ILE A 1 380 ? 8.384 -12.590 -20.929 1.00 95.06 380 ILE A C 1
ATOM 3122 O O . ILE A 1 380 ? 8.468 -11.467 -20.429 1.00 95.06 380 ILE A O 1
ATOM 3126 N N . VAL A 1 381 ? 7.489 -13.498 -20.544 1.00 96.19 381 VAL A N 1
ATOM 3127 C CA . VAL A 1 381 ? 6.566 -13.308 -19.423 1.00 96.19 381 VAL A CA 1
ATOM 3128 C C . VAL A 1 381 ? 6.922 -14.309 -18.339 1.00 96.19 381 VAL A C 1
ATOM 3130 O O . VAL A 1 381 ? 6.944 -15.512 -18.594 1.00 96.19 381 VAL A O 1
ATOM 3133 N N . ILE A 1 382 ? 7.178 -13.812 -17.139 1.00 97.69 382 ILE A N 1
ATOM 3134 C CA . ILE A 1 382 ? 7.485 -14.622 -15.968 1.00 97.69 382 ILE A CA 1
ATOM 3135 C C . ILE A 1 382 ? 6.301 -14.547 -15.002 1.00 97.69 382 ILE A C 1
ATOM 3137 O O . ILE A 1 382 ? 5.837 -13.463 -14.647 1.00 97.69 382 ILE A O 1
ATOM 3141 N N . GLU A 1 383 ? 5.776 -15.707 -14.618 1.00 97.62 383 GLU A N 1
ATOM 3142 C CA . GLU A 1 383 ? 4.733 -15.864 -13.609 1.00 97.62 383 GLU A CA 1
ATOM 3143 C C . GLU A 1 383 ? 5.385 -16.121 -12.245 1.00 97.62 383 GLU A C 1
ATOM 3145 O O . GLU A 1 383 ? 6.173 -17.049 -12.086 1.00 97.62 383 GLU A O 1
ATOM 3150 N N . HIS A 1 384 ? 5.034 -15.291 -11.267 1.00 98.25 384 HIS A N 1
ATOM 3151 C CA . HIS A 1 384 ? 5.352 -15.458 -9.856 1.00 98.25 384 HIS A CA 1
ATOM 3152 C C . HIS A 1 384 ? 4.112 -16.029 -9.159 1.00 98.25 384 HIS A C 1
ATOM 3154 O O . HIS A 1 384 ? 3.095 -15.331 -9.036 1.00 98.25 384 HIS A O 1
ATOM 3160 N N . ASP A 1 385 ? 4.178 -17.281 -8.709 1.00 97.75 385 ASP A N 1
ATOM 3161 C CA . ASP A 1 385 ? 3.107 -17.930 -7.948 1.00 97.75 385 ASP A CA 1
ATOM 3162 C C . ASP A 1 385 ? 3.438 -17.890 -6.453 1.00 97.75 385 ASP A C 1
ATOM 3164 O O . ASP A 1 385 ? 4.423 -18.457 -5.984 1.00 97.75 385 ASP A O 1
ATOM 3168 N N . PHE A 1 386 ? 2.597 -17.184 -5.699 1.00 97.38 386 PHE A N 1
ATOM 3169 C CA . PHE A 1 386 ? 2.718 -17.021 -4.250 1.00 97.38 386 PHE A CA 1
ATOM 3170 C C . PHE A 1 386 ? 1.549 -17.690 -3.511 1.00 97.38 386 PHE A C 1
ATOM 3172 O O . PHE A 1 386 ? 1.142 -17.266 -2.427 1.00 97.38 386 PHE A O 1
ATOM 3179 N N . SER A 1 387 ? 0.966 -18.739 -4.101 1.00 95.94 387 SER A N 1
ATOM 3180 C CA . SER A 1 387 ? -0.225 -19.421 -3.589 1.00 95.94 387 SER A CA 1
ATOM 3181 C C . SER A 1 387 ? -0.073 -19.971 -2.176 1.00 95.94 387 SER A C 1
ATOM 3183 O O . SER A 1 387 ? -1.068 -20.000 -1.445 1.00 95.94 387 SER A O 1
ATOM 3185 N N . GLN A 1 388 ? 1.130 -20.399 -1.789 1.00 94.69 388 GLN A N 1
ATOM 3186 C CA . GLN A 1 388 ? 1.409 -20.919 -0.448 1.00 94.69 388 GLN A CA 1
ATOM 3187 C C . GLN A 1 388 ? 1.300 -19.799 0.594 1.00 94.69 388 GLN A C 1
ATOM 3189 O O . GLN A 1 388 ? 0.430 -19.863 1.464 1.00 94.69 388 GLN A O 1
ATOM 3194 N N . ILE A 1 389 ? 2.017 -18.690 0.375 1.00 94.94 389 ILE A N 1
ATOM 3195 C CA . ILE A 1 389 ? 1.916 -17.469 1.190 1.00 94.94 389 ILE A CA 1
ATOM 3196 C C . ILE A 1 389 ? 0.462 -16.989 1.257 1.00 94.94 389 ILE A C 1
ATOM 3198 O O . ILE A 1 389 ? -0.077 -16.754 2.338 1.00 94.94 389 ILE A O 1
ATOM 3202 N N . ALA A 1 390 ? -0.213 -16.896 0.108 1.00 92.50 390 ALA A N 1
ATOM 3203 C CA . ALA A 1 390 ? -1.591 -16.419 0.012 1.00 92.50 390 ALA A CA 1
ATOM 3204 C C . ALA A 1 390 ? -2.600 -17.283 0.789 1.00 92.50 390 ALA A C 1
ATOM 3206 O O . ALA A 1 390 ? -3.670 -16.791 1.146 1.00 92.50 390 ALA A O 1
ATOM 3207 N N . SER A 1 391 ? -2.286 -18.559 1.031 1.00 89.81 391 SER A N 1
ATOM 3208 C CA . SER A 1 391 ? -3.136 -19.478 1.799 1.00 89.81 391 SER A CA 1
ATOM 3209 C C . SER A 1 391 ? -2.978 -19.303 3.314 1.00 89.81 391 SER A C 1
ATOM 3211 O O . SER A 1 391 ? -3.858 -19.728 4.056 1.00 89.81 391 SER A O 1
ATOM 3213 N N . SER A 1 392 ? -1.902 -18.647 3.764 1.00 87.88 392 SER A N 1
ATOM 3214 C CA . SER A 1 392 ? -1.672 -18.285 5.173 1.00 87.88 392 SER A CA 1
ATOM 3215 C C . SER A 1 392 ? -2.353 -16.977 5.600 1.00 87.88 392 SER A C 1
ATOM 3217 O O . SER A 1 392 ? -2.405 -16.668 6.787 1.00 87.88 392 SER A O 1
ATOM 3219 N N . ILE A 1 393 ? -2.869 -16.199 4.642 1.00 87.81 393 ILE A N 1
ATOM 3220 C CA . ILE A 1 393 ? -3.566 -14.937 4.906 1.00 87.81 393 ILE A CA 1
ATOM 3221 C C . ILE A 1 393 ? -5.018 -15.253 5.263 1.00 87.81 393 ILE A C 1
ATOM 3223 O O . ILE A 1 393 ? -5.755 -15.827 4.455 1.00 87.81 393 ILE A O 1
ATOM 3227 N N . GLU A 1 394 ? -5.441 -14.873 6.467 1.00 79.75 394 GLU A N 1
ATOM 3228 C CA . GLU A 1 394 ? -6.799 -15.144 6.934 1.00 79.75 394 GLU A CA 1
ATOM 3229 C C . GLU A 1 394 ? -7.851 -14.334 6.155 1.00 79.75 394 GLU A C 1
ATOM 3231 O O . GLU A 1 394 ? -7.567 -13.313 5.530 1.00 79.75 394 GLU A O 1
ATOM 3236 N N . ASN A 1 395 ? -9.117 -14.766 6.212 1.00 70.94 395 ASN A N 1
ATOM 3237 C CA . ASN A 1 395 ? -10.205 -14.220 5.389 1.00 70.94 395 ASN A CA 1
ATOM 3238 C C . ASN A 1 395 ? -10.433 -12.700 5.512 1.00 70.94 395 ASN A C 1
ATOM 3240 O O . ASN A 1 395 ? -10.977 -12.120 4.572 1.00 70.94 395 ASN A O 1
ATOM 3244 N N . ASN A 1 396 ? -10.041 -12.091 6.633 1.00 71.88 396 ASN A N 1
ATOM 3245 C CA . ASN A 1 396 ? -10.233 -10.667 6.932 1.00 71.88 396 ASN A CA 1
ATOM 3246 C C . ASN A 1 396 ? -8.911 -9.891 7.005 1.00 71.88 396 ASN A C 1
ATOM 3248 O O . ASN A 1 396 ? -8.904 -8.709 7.345 1.00 71.88 396 ASN A O 1
ATOM 3252 N N . GLU A 1 397 ? -7.792 -10.552 6.721 1.00 82.12 397 GLU A N 1
ATOM 3253 C CA . GLU A 1 397 ? -6.490 -9.915 6.729 1.00 82.12 397 GLU A CA 1
ATOM 3254 C C . GLU A 1 397 ? -6.175 -9.275 5.384 1.00 82.12 397 GLU A C 1
ATOM 3256 O O . GLU A 1 397 ? -6.642 -9.675 4.318 1.00 82.12 397 GLU A O 1
ATOM 3261 N N . VAL A 1 398 ? -5.339 -8.252 5.458 1.00 86.88 398 VAL A N 1
ATOM 3262 C CA . VAL A 1 398 ? -4.902 -7.451 4.326 1.00 86.88 398 VAL A CA 1
ATOM 3263 C C . VAL A 1 398 ? -3.384 -7.464 4.291 1.00 86.88 398 VAL A C 1
ATOM 3265 O O . VAL A 1 398 ? -2.730 -7.353 5.330 1.00 86.88 398 VAL A O 1
ATOM 3268 N N . ALA A 1 399 ? -2.832 -7.617 3.092 1.00 92.94 399 ALA A N 1
ATOM 3269 C CA . ALA A 1 399 ? -1.396 -7.609 2.862 1.00 92.94 399 ALA A CA 1
ATOM 3270 C C . ALA A 1 399 ? -1.054 -6.660 1.713 1.00 92.94 399 ALA A C 1
ATOM 3272 O O . ALA A 1 399 ? -1.726 -6.667 0.680 1.00 92.94 399 ALA A O 1
ATOM 3273 N N . GLU A 1 400 ? -0.022 -5.849 1.904 1.00 94.81 400 GLU A N 1
ATOM 3274 C CA . GLU A 1 400 ? 0.543 -4.985 0.871 1.00 94.81 400 GLU A CA 1
ATOM 3275 C C . GLU A 1 400 ? 1.572 -5.772 0.047 1.00 94.81 400 GLU A C 1
ATOM 3277 O O . GLU A 1 400 ? 2.344 -6.571 0.585 1.00 94.81 400 GLU A O 1
ATOM 3282 N N . LEU A 1 401 ? 1.580 -5.555 -1.266 1.00 96.94 401 LEU A N 1
ATOM 3283 C CA . LEU A 1 401 ? 2.584 -6.092 -2.175 1.00 96.94 401 LEU A CA 1
ATOM 3284 C C . LEU A 1 401 ? 3.678 -5.039 -2.363 1.00 96.94 401 LEU A C 1
ATOM 3286 O O . LEU A 1 401 ? 3.395 -3.918 -2.789 1.00 96.94 401 LEU A O 1
ATOM 3290 N N . LYS A 1 402 ? 4.925 -5.399 -2.060 1.00 97.19 402 LYS A N 1
ATOM 3291 C CA . LYS A 1 402 ? 6.092 -4.533 -2.262 1.00 97.19 402 LYS A CA 1
ATOM 3292 C C . LYS A 1 402 ? 7.078 -5.175 -3.223 1.00 97.19 402 LYS A C 1
ATOM 3294 O O . LYS A 1 402 ? 7.227 -6.394 -3.281 1.00 97.19 402 LYS A O 1
ATOM 3299 N N . PHE A 1 403 ? 7.757 -4.327 -3.979 1.00 98.06 403 PHE A N 1
ATOM 3300 C CA . PHE A 1 403 ? 8.595 -4.732 -5.097 1.00 98.06 403 PHE A CA 1
ATOM 3301 C C . PHE A 1 403 ? 10.008 -4.250 -4.859 1.00 98.06 403 PHE A C 1
ATOM 3303 O O . PHE A 1 403 ? 10.211 -3.083 -4.526 1.00 98.06 403 PHE A O 1
ATOM 3310 N N . ILE A 1 404 ? 10.969 -5.149 -5.019 1.00 97.25 404 ILE A N 1
ATOM 3311 C CA . ILE A 1 404 ? 12.385 -4.830 -4.905 1.00 97.25 404 ILE A CA 1
ATOM 3312 C C . ILE A 1 404 ? 13.076 -5.115 -6.232 1.00 97.25 404 ILE A C 1
ATOM 3314 O O . ILE A 1 404 ? 12.743 -6.077 -6.928 1.00 97.25 404 ILE A O 1
ATOM 3318 N N . ILE A 1 405 ? 14.018 -4.250 -6.595 1.00 94.62 405 ILE A N 1
ATOM 3319 C CA . ILE A 1 405 ? 14.741 -4.317 -7.865 1.00 94.62 405 ILE A CA 1
ATOM 3320 C C . ILE A 1 405 ? 16.238 -4.095 -7.643 1.00 94.62 405 ILE A C 1
ATOM 3322 O O . ILE A 1 405 ? 16.590 -3.318 -6.749 1.00 94.62 405 ILE A O 1
ATOM 3326 N N . PRO A 1 406 ? 17.127 -4.733 -8.426 1.00 91.44 406 PRO A N 1
ATOM 3327 C CA . PRO A 1 406 ? 18.558 -4.560 -8.248 1.00 91.44 406 PRO A CA 1
ATOM 3328 C C . PRO A 1 406 ? 19.015 -3.105 -8.392 1.00 91.44 406 PRO A C 1
ATOM 3330 O O . PRO A 1 406 ? 18.598 -2.367 -9.293 1.00 91.44 406 PRO A O 1
ATOM 3333 N N . ASN A 1 407 ? 19.930 -2.715 -7.515 1.00 85.62 407 ASN A N 1
ATOM 3334 C CA . ASN A 1 407 ? 20.623 -1.440 -7.512 1.00 85.62 407 ASN A CA 1
ATOM 3335 C C . ASN A 1 407 ? 22.120 -1.627 -7.807 1.00 85.62 407 ASN A C 1
ATOM 3337 O O . ASN A 1 407 ? 22.636 -2.739 -7.858 1.00 85.62 407 ASN A O 1
ATOM 3341 N N . ALA A 1 408 ? 22.839 -0.522 -8.003 1.00 74.31 408 ALA A N 1
ATOM 3342 C CA . ALA A 1 408 ? 24.243 -0.548 -8.420 1.00 74.31 408 ALA A CA 1
ATOM 3343 C C . ALA A 1 408 ? 25.232 -1.130 -7.379 1.00 74.31 408 ALA A C 1
ATOM 3345 O O . ALA A 1 408 ? 26.427 -1.176 -7.658 1.00 74.31 408 ALA A O 1
ATOM 3346 N N . LYS A 1 409 ? 24.773 -1.529 -6.184 1.00 75.56 409 LYS A N 1
ATOM 3347 C CA . LYS A 1 409 ? 25.603 -2.014 -5.065 1.00 75.56 409 LYS A CA 1
ATOM 3348 C C . LYS A 1 409 ? 25.417 -3.511 -4.780 1.00 75.56 409 LYS A C 1
ATOM 3350 O O . LYS A 1 409 ? 25.577 -3.921 -3.634 1.00 75.56 409 LYS A O 1
ATOM 3355 N N . ASP A 1 410 ? 25.021 -4.298 -5.780 1.00 75.75 410 ASP A N 1
ATOM 3356 C CA . ASP A 1 410 ? 24.703 -5.731 -5.635 1.00 75.75 410 ASP A CA 1
ATOM 3357 C C . ASP A 1 410 ? 23.656 -6.012 -4.536 1.00 75.75 410 ASP A C 1
ATOM 3359 O O . ASP A 1 410 ? 23.656 -7.047 -3.870 1.00 75.75 410 ASP A O 1
ATOM 3363 N N . LYS A 1 411 ? 22.756 -5.048 -4.340 1.00 89.44 411 LYS A N 1
ATOM 3364 C CA . LYS A 1 411 ? 21.622 -5.086 -3.415 1.00 89.44 411 LYS A CA 1
ATOM 3365 C C . LYS A 1 411 ? 20.363 -4.695 -4.165 1.00 89.44 411 LYS A C 1
ATOM 3367 O O . LYS A 1 411 ? 20.431 -4.256 -5.311 1.00 89.44 411 LYS A O 1
ATOM 3372 N N . HIS A 1 412 ? 19.221 -4.779 -3.504 1.00 93.75 412 HIS A N 1
ATOM 3373 C CA . HIS A 1 412 ? 17.958 -4.314 -4.050 1.00 93.75 412 HIS A CA 1
ATOM 3374 C C . HIS A 1 412 ? 17.472 -3.054 -3.347 1.00 93.75 412 HIS A C 1
ATOM 3376 O O . HIS A 1 412 ? 17.759 -2.806 -2.177 1.00 93.75 412 HIS A O 1
ATOM 3382 N N . SER A 1 413 ? 16.722 -2.250 -4.088 1.00 93.19 413 SER A N 1
ATOM 3383 C CA . SER A 1 413 ? 15.997 -1.089 -3.582 1.00 93.19 413 SER A CA 1
ATOM 3384 C C . SER A 1 413 ? 14.501 -1.310 -3.741 1.00 93.19 413 SER A C 1
ATOM 3386 O O . SER A 1 413 ? 14.061 -1.998 -4.663 1.00 93.19 413 SER A O 1
ATOM 3388 N N . ILE A 1 414 ? 13.720 -0.725 -2.835 1.00 95.00 414 ILE A N 1
ATOM 3389 C CA . ILE A 1 414 ? 12.265 -0.755 -2.926 1.00 95.00 414 ILE A CA 1
ATOM 3390 C C . ILE A 1 414 ? 11.768 0.169 -4.043 1.00 95.00 414 ILE A C 1
ATOM 3392 O O . ILE A 1 414 ? 12.192 1.318 -4.170 1.00 95.00 414 ILE A O 1
ATOM 3396 N N . VAL A 1 415 ? 10.823 -0.332 -4.830 1.00 96.19 415 VAL A N 1
ATOM 3397 C CA . VAL A 1 415 ? 10.104 0.435 -5.841 1.00 96.19 415 VAL A CA 1
ATOM 3398 C C . VAL A 1 415 ? 8.856 1.059 -5.221 1.00 96.19 415 VAL A C 1
ATOM 3400 O O . VAL A 1 415 ? 8.026 0.368 -4.629 1.00 96.19 415 VAL A O 1
ATOM 3403 N N . THR A 1 416 ? 8.698 2.368 -5.407 1.00 95.75 416 THR A N 1
ATOM 3404 C CA . THR A 1 416 ? 7.479 3.103 -5.055 1.00 95.75 416 THR A CA 1
ATOM 3405 C C . THR A 1 416 ? 6.553 3.155 -6.264 1.00 95.75 416 THR A C 1
ATOM 3407 O O . THR A 1 416 ? 6.953 3.594 -7.348 1.00 95.75 416 THR A O 1
ATOM 3410 N N . LEU A 1 417 ? 5.313 2.704 -6.072 1.00 97.44 417 LEU A N 1
ATOM 3411 C CA . LEU A 1 417 ? 4.274 2.731 -7.096 1.00 97.44 417 LEU A CA 1
ATOM 3412 C C . LEU A 1 417 ? 3.495 4.045 -7.033 1.00 97.44 417 LEU A C 1
ATOM 3414 O O . LEU A 1 417 ? 3.231 4.563 -5.952 1.00 97.44 417 LEU A O 1
ATOM 3418 N N . TYR A 1 418 ? 3.092 4.557 -8.191 1.00 96.88 418 TYR A N 1
ATOM 3419 C CA . TY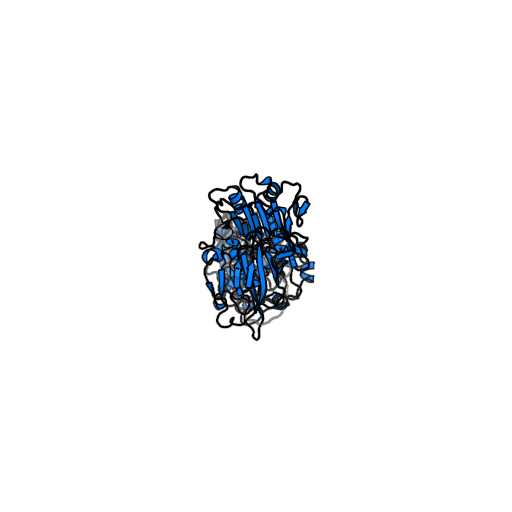R A 1 418 ? 2.288 5.769 -8.328 1.00 96.88 418 TYR A CA 1
ATOM 3420 C C . TYR A 1 418 ? 1.061 5.521 -9.204 1.00 96.88 418 TYR A C 1
ATOM 3422 O O . TYR A 1 418 ? 1.103 4.719 -10.139 1.00 96.88 418 TYR A O 1
ATOM 3430 N N . LYS A 1 419 ? -0.029 6.245 -8.928 1.00 94.50 419 LYS A N 1
ATOM 3431 C CA . LYS A 1 419 ? -1.341 6.022 -9.564 1.00 94.50 419 LYS A CA 1
ATOM 3432 C C . LYS A 1 419 ? -1.410 6.387 -11.048 1.00 94.50 419 LYS A C 1
ATOM 3434 O O . LYS A 1 419 ? -2.333 5.945 -11.732 1.00 94.50 419 LYS A O 1
ATOM 3439 N N . ASP A 1 420 ? -0.488 7.215 -11.533 1.00 93.38 420 ASP A N 1
ATOM 3440 C CA . ASP A 1 420 ? -0.428 7.655 -12.926 1.00 93.38 420 ASP A CA 1
ATOM 3441 C C . ASP A 1 420 ? 0.977 8.143 -13.327 1.00 93.38 420 ASP A C 1
ATOM 3443 O O . ASP A 1 420 ? 1.878 8.274 -12.494 1.00 93.38 420 ASP A O 1
ATOM 3447 N N . ASP A 1 421 ? 1.148 8.455 -14.616 1.00 88.94 421 ASP A N 1
ATOM 3448 C CA . ASP A 1 421 ? 2.398 8.972 -15.190 1.00 88.94 421 ASP A CA 1
ATOM 3449 C C . ASP A 1 421 ? 2.839 10.333 -14.601 1.00 88.94 421 ASP A C 1
ATOM 3451 O O . ASP A 1 421 ? 4.002 10.715 -14.748 1.00 88.94 421 ASP A O 1
ATOM 3455 N N . LYS A 1 422 ? 1.952 11.086 -13.922 1.00 90.12 422 LYS A N 1
ATOM 3456 C CA . LYS A 1 422 ? 2.332 12.349 -13.258 1.00 90.12 422 LYS A CA 1
ATOM 3457 C C . LYS A 1 422 ? 3.116 12.090 -11.976 1.00 90.12 422 LYS A C 1
ATOM 3459 O O . LYS A 1 422 ? 3.777 13.010 -11.497 1.00 90.12 422 LYS A O 1
ATOM 3464 N N . ALA A 1 423 ? 3.039 10.872 -11.433 1.00 89.69 423 ALA A N 1
ATOM 3465 C CA . ALA A 1 423 ? 3.747 10.437 -10.236 1.00 89.69 423 ALA A CA 1
ATOM 3466 C C . ALA A 1 423 ? 3.569 11.391 -9.043 1.00 89.69 423 ALA A C 1
ATOM 3468 O O . ALA A 1 423 ? 4.523 11.698 -8.329 1.00 89.69 423 ALA A O 1
ATOM 3469 N N . LYS A 1 424 ? 2.339 11.889 -8.861 1.00 88.94 424 LYS A N 1
ATOM 3470 C CA . LYS A 1 424 ? 1.982 12.767 -7.738 1.00 88.94 424 LYS A CA 1
ATOM 3471 C C . LYS A 1 424 ? 1.463 11.997 -6.536 1.00 88.94 424 LYS A C 1
ATOM 3473 O O . LYS A 1 424 ? 1.783 12.351 -5.415 1.00 88.94 424 LYS A O 1
ATOM 3478 N N . GLU A 1 425 ? 0.677 10.954 -6.777 1.00 90.81 425 GLU A N 1
ATOM 3479 C CA . GLU A 1 425 ? 0.052 10.161 -5.722 1.00 90.81 425 GLU A CA 1
ATOM 3480 C C . GLU A 1 425 ? 0.637 8.755 -5.698 1.00 90.81 425 GLU A C 1
ATOM 3482 O O . GLU A 1 425 ? 0.614 8.057 -6.718 1.00 90.81 425 GLU A O 1
ATOM 3487 N N . ILE A 1 426 ? 1.131 8.348 -4.530 1.00 92.56 426 ILE A N 1
ATOM 3488 C CA . ILE A 1 426 ? 1.581 6.987 -4.264 1.00 92.56 426 ILE A CA 1
ATOM 3489 C C . ILE A 1 426 ? 0.378 6.045 -4.361 1.00 92.56 426 ILE A C 1
ATOM 3491 O O . ILE A 1 426 ? -0.736 6.345 -3.916 1.00 92.56 426 ILE A O 1
ATOM 3495 N N . ASP A 1 427 ? 0.618 4.889 -4.963 1.00 94.19 427 ASP A N 1
ATOM 3496 C CA . ASP A 1 427 ? -0.320 3.783 -5.029 1.00 94.19 427 ASP A CA 1
ATOM 3497 C C . ASP A 1 427 ? 0.142 2.660 -4.097 1.00 94.19 427 ASP A C 1
ATOM 3499 O O . ASP A 1 427 ? 1.325 2.323 -4.050 1.00 94.19 427 ASP A O 1
ATOM 3503 N N . SER A 1 428 ? -0.790 2.079 -3.345 1.00 92.12 428 SER A N 1
ATOM 3504 C CA . SER A 1 428 ? -0.508 0.964 -2.437 1.00 92.12 428 SER A CA 1
ATOM 3505 C C . SER A 1 428 ? -1.234 -0.265 -2.959 1.00 92.12 428 SER A C 1
ATOM 3507 O O . SER A 1 428 ? -2.465 -0.363 -2.913 1.00 92.12 428 SER A O 1
ATOM 3509 N N . LEU A 1 429 ? -0.459 -1.185 -3.532 1.00 94.81 429 LEU A N 1
ATOM 3510 C CA . LEU A 1 429 ? -0.993 -2.361 -4.199 1.00 94.81 429 LEU A CA 1
ATOM 3511 C C . LEU A 1 429 ? -1.276 -3.458 -3.173 1.00 94.81 429 LEU A C 1
ATOM 3513 O O . LEU A 1 429 ? -0.361 -4.043 -2.602 1.00 94.81 429 LEU A O 1
ATOM 3517 N N . MET A 1 430 ? -2.554 -3.756 -2.956 1.00 93.75 430 MET A N 1
ATOM 3518 C CA . MET A 1 430 ? -2.988 -4.740 -1.963 1.00 93.75 430 MET A CA 1
ATOM 3519 C C . MET A 1 430 ? -3.237 -6.114 -2.588 1.00 93.75 430 MET A C 1
ATOM 3521 O O . MET A 1 430 ? -3.798 -6.227 -3.684 1.00 93.75 430 MET A O 1
ATOM 3525 N N . TYR A 1 431 ? -2.897 -7.170 -1.847 1.00 94.62 431 TYR A N 1
ATOM 3526 C CA . TYR A 1 431 ? -3.308 -8.532 -2.165 1.00 94.62 431 TYR A CA 1
ATOM 3527 C C . TYR A 1 431 ? -4.834 -8.609 -2.290 1.00 94.62 431 TYR A C 1
ATOM 3529 O O . TYR A 1 431 ? -5.584 -8.235 -1.389 1.00 94.62 431 TYR A O 1
ATOM 3537 N N . SER A 1 432 ? -5.294 -9.124 -3.425 1.00 92.56 432 SER A N 1
ATOM 3538 C CA . SER A 1 432 ? -6.699 -9.389 -3.704 1.00 92.56 432 SER A CA 1
ATOM 3539 C C . SER A 1 432 ? -6.996 -10.871 -3.488 1.00 92.56 432 SER A C 1
ATOM 3541 O O . SER A 1 432 ? -6.351 -11.736 -4.083 1.00 92.56 432 SER A O 1
ATOM 3543 N N . LYS A 1 433 ? -8.009 -11.181 -2.673 1.00 89.50 433 LYS A N 1
ATOM 3544 C CA . LYS A 1 433 ? -8.380 -12.565 -2.342 1.00 89.50 433 LYS A CA 1
ATOM 3545 C C . LYS A 1 433 ? -8.567 -13.419 -3.602 1.00 89.50 433 LYS A C 1
ATOM 3547 O O . LYS A 1 433 ? -9.322 -13.067 -4.506 1.00 89.50 433 LYS A O 1
ATOM 3552 N N . GLY A 1 434 ? -7.875 -14.557 -3.648 1.00 88.81 434 GLY A N 1
ATOM 3553 C CA . GLY A 1 434 ? -7.923 -15.495 -4.775 1.00 88.81 434 GLY A CA 1
ATOM 3554 C C . GLY A 1 434 ? -7.024 -15.122 -5.960 1.00 88.81 434 GLY A C 1
ATOM 3555 O O . GLY A 1 434 ? -6.927 -15.896 -6.910 1.00 88.81 434 GLY A O 1
ATOM 3556 N N . LYS A 1 435 ? -6.328 -13.981 -5.914 1.00 93.75 435 LYS A N 1
ATOM 3557 C CA . LYS A 1 435 ? -5.379 -13.542 -6.944 1.00 93.75 435 LYS A CA 1
ATOM 3558 C C . LYS A 1 435 ? -3.960 -13.846 -6.481 1.00 93.75 435 LYS A C 1
ATOM 3560 O O . LYS A 1 435 ? -3.332 -13.027 -5.820 1.00 93.75 435 LYS A O 1
ATOM 3565 N N . LYS A 1 436 ? -3.494 -15.048 -6.816 1.00 95.62 436 LYS A N 1
ATOM 3566 C CA . LYS A 1 436 ? -2.260 -15.665 -6.293 1.00 95.62 436 LYS A CA 1
ATOM 3567 C C . LYS A 1 436 ? -1.067 -15.612 -7.256 1.00 95.62 436 LYS A C 1
ATOM 3569 O O . LYS A 1 436 ? -0.064 -16.275 -7.033 1.00 95.62 436 LYS A O 1
ATOM 3574 N N . ARG A 1 437 ? -1.214 -14.866 -8.353 1.00 96.12 437 ARG A N 1
ATOM 3575 C CA . ARG A 1 437 ? -0.241 -14.785 -9.446 1.00 96.12 437 ARG A CA 1
ATOM 3576 C C . ARG A 1 437 ? 0.093 -13.345 -9.755 1.00 96.12 437 ARG A C 1
ATOM 3578 O O . ARG A 1 437 ? -0.799 -12.491 -9.751 1.00 96.12 437 ARG A O 1
ATOM 3585 N N . LEU A 1 438 ? 1.355 -13.116 -10.061 1.00 97.69 438 LEU A N 1
ATOM 3586 C CA . LEU A 1 438 ? 1.914 -11.834 -10.447 1.00 97.69 438 LEU A CA 1
ATOM 3587 C C . LEU A 1 438 ? 2.811 -12.037 -11.667 1.00 97.69 438 LEU A C 1
ATOM 3589 O O . LEU A 1 438 ? 3.455 -13.072 -11.786 1.00 97.69 438 LEU A O 1
ATOM 3593 N N . TYR A 1 439 ? 2.821 -11.080 -12.586 1.00 97.56 439 TYR A N 1
ATOM 3594 C CA . TYR A 1 439 ? 3.513 -11.214 -13.864 1.00 97.56 439 TYR A CA 1
ATOM 3595 C C . TYR A 1 439 ? 4.575 -10.139 -14.020 1.00 97.56 439 TYR A C 1
ATOM 3597 O O . TYR A 1 439 ? 4.283 -8.957 -13.836 1.00 97.56 439 TYR A O 1
ATOM 3605 N N . THR A 1 440 ? 5.778 -10.538 -14.409 1.00 97.94 440 THR A N 1
ATOM 3606 C CA . THR A 1 440 ? 6.858 -9.633 -14.807 1.00 97.94 440 THR A CA 1
ATOM 3607 C C . THR A 1 440 ? 7.233 -9.878 -16.265 1.00 97.94 440 THR A C 1
ATOM 3609 O O . THR A 1 440 ? 7.041 -10.969 -16.806 1.00 97.94 440 THR A O 1
ATOM 3612 N N . TYR A 1 441 ? 7.701 -8.829 -16.939 1.00 97.44 441 TYR A N 1
ATOM 3613 C CA . TYR A 1 441 ? 7.955 -8.853 -18.379 1.00 97.44 441 TYR A CA 1
ATOM 3614 C C . TYR A 1 441 ? 9.382 -8.431 -18.698 1.00 97.44 441 TYR A C 1
ATOM 3616 O O . TYR A 1 441 ? 9.873 -7.447 -18.149 1.00 97.44 441 TYR A O 1
ATOM 3624 N N . PHE A 1 442 ? 10.002 -9.127 -19.646 1.00 96.62 442 PHE A N 1
ATOM 3625 C CA . PHE A 1 442 ? 11.378 -8.906 -20.098 1.00 96.62 442 PHE A CA 1
ATOM 3626 C C . PHE A 1 442 ? 11.456 -8.950 -21.627 1.00 96.62 442 PHE A C 1
ATOM 3628 O O . PHE A 1 442 ? 10.489 -9.321 -22.298 1.00 96.62 442 PHE A O 1
ATOM 3635 N N . TYR A 1 443 ? 12.604 -8.587 -22.201 1.00 94.12 443 TYR A N 1
ATOM 3636 C CA . TYR A 1 443 ? 12.843 -8.695 -23.642 1.00 94.12 443 TYR A CA 1
ATOM 3637 C C . TYR A 1 443 ? 14.103 -9.510 -23.926 1.00 94.12 443 TYR A C 1
ATOM 3639 O O . TYR A 1 443 ? 15.199 -9.068 -23.598 1.00 94.12 443 TYR A O 1
ATOM 3647 N N . GLY A 1 444 ? 13.963 -10.660 -24.593 1.00 92.12 444 GLY A N 1
ATOM 3648 C CA . GLY A 1 444 ? 15.094 -11.497 -25.002 1.00 92.12 444 GLY A CA 1
ATOM 3649 C C . GLY A 1 444 ? 16.083 -11.790 -23.867 1.00 92.12 444 GLY A C 1
ATOM 3650 O O . GLY A 1 444 ? 15.762 -12.532 -22.946 1.00 92.12 444 GLY A O 1
ATOM 3651 N N . HIS A 1 445 ? 17.293 -11.233 -23.947 1.00 91.75 445 HIS A N 1
ATOM 3652 C CA . HIS A 1 445 ? 18.327 -11.380 -22.909 1.00 91.75 445 HIS A CA 1
ATOM 3653 C C . HIS A 1 445 ? 18.475 -10.152 -21.991 1.00 91.75 445 HIS A C 1
ATOM 3655 O O . HIS A 1 445 ? 19.318 -10.156 -21.097 1.00 91.75 445 HIS A O 1
ATOM 3661 N N . ASP A 1 446 ? 17.642 -9.121 -22.166 1.00 92.56 446 ASP A N 1
ATOM 3662 C CA . ASP A 1 446 ? 17.580 -7.974 -21.259 1.00 92.56 446 ASP A CA 1
ATOM 3663 C C . ASP A 1 446 ? 17.031 -8.420 -19.899 1.00 92.56 446 ASP A C 1
ATOM 3665 O O . ASP A 1 446 ? 15.890 -8.871 -19.776 1.00 92.56 446 ASP A O 1
ATOM 3669 N N . PHE A 1 447 ? 17.869 -8.303 -18.871 1.00 91.69 447 PHE A N 1
ATOM 3670 C CA . PHE A 1 447 ? 17.544 -8.726 -17.513 1.00 91.69 447 PHE A CA 1
ATOM 3671 C C . PHE A 1 447 ? 16.756 -7.672 -16.723 1.00 91.69 447 PHE A C 1
ATOM 3673 O O . PHE A 1 447 ? 16.382 -7.925 -15.579 1.00 91.69 447 PHE A O 1
ATOM 3680 N N . ARG A 1 448 ? 16.495 -6.494 -17.304 1.00 93.88 448 ARG A N 1
ATOM 3681 C CA . ARG A 1 448 ? 15.690 -5.447 -16.671 1.00 93.88 448 ARG A CA 1
ATOM 3682 C C . ARG A 1 448 ? 14.204 -5.719 -16.854 1.00 93.88 448 ARG A C 1
ATOM 3684 O O . ARG A 1 448 ? 13.720 -5.915 -17.969 1.00 93.88 448 ARG A O 1
ATOM 3691 N N . THR A 1 449 ? 13.477 -5.673 -15.749 1.00 96.44 449 THR A N 1
ATOM 3692 C CA . THR A 1 449 ? 12.023 -5.793 -15.718 1.00 96.44 449 THR A CA 1
ATOM 3693 C C . THR A 1 449 ? 11.380 -4.592 -16.405 1.00 96.44 449 THR A C 1
ATOM 3695 O O . THR A 1 449 ? 11.583 -3.442 -16.020 1.00 96.44 449 THR A O 1
ATOM 3698 N N . LEU A 1 450 ? 10.576 -4.858 -17.427 1.00 97.19 450 LEU A N 1
ATOM 3699 C CA . LEU A 1 450 ? 9.915 -3.836 -18.239 1.00 97.19 450 LEU A CA 1
ATOM 3700 C C . LEU A 1 450 ? 8.561 -3.429 -17.667 1.00 97.19 450 LEU A C 1
ATOM 3702 O O . LEU A 1 450 ? 8.127 -2.287 -17.798 1.00 97.19 450 LEU A O 1
ATOM 3706 N N . LEU A 1 451 ? 7.857 -4.394 -17.088 1.00 97.44 451 LEU A N 1
ATOM 3707 C CA . LEU A 1 451 ? 6.501 -4.219 -16.605 1.00 97.44 451 LEU A CA 1
ATOM 3708 C C . LEU A 1 451 ? 6.243 -5.213 -15.481 1.00 97.44 451 LEU A C 1
ATOM 3710 O O . LEU A 1 451 ? 6.707 -6.352 -15.519 1.00 97.44 451 LEU A O 1
ATOM 3714 N N . LEU A 1 452 ? 5.453 -4.768 -14.521 1.00 97.38 452 LEU A N 1
ATOM 3715 C CA . LEU A 1 452 ? 4.830 -5.561 -13.482 1.00 97.38 452 LEU A CA 1
ATOM 3716 C C . LEU A 1 452 ? 3.320 -5.566 -13.742 1.00 97.38 452 LEU A C 1
ATOM 3718 O O . LEU A 1 452 ? 2.754 -4.506 -13.994 1.00 97.38 452 LEU A O 1
ATOM 3722 N N . CYS A 1 453 ? 2.646 -6.710 -13.637 1.00 96.88 453 CYS A N 1
ATOM 3723 C CA . CYS A 1 453 ? 1.189 -6.779 -13.704 1.00 96.88 453 CYS A CA 1
ATOM 3724 C C . CYS A 1 453 ? 0.604 -7.718 -12.649 1.00 96.88 453 CYS A C 1
ATOM 3726 O O . CYS A 1 453 ? 0.950 -8.898 -12.573 1.00 96.88 453 CYS A O 1
ATOM 3728 N N . TYR A 1 454 ? -0.337 -7.202 -11.863 1.00 97.19 454 TYR A N 1
ATOM 3729 C CA . TYR A 1 454 ? -1.058 -7.952 -10.843 1.00 97.19 454 TYR A CA 1
ATOM 3730 C C . TYR A 1 454 ? -2.548 -7.640 -10.907 1.00 97.19 454 TYR A C 1
ATOM 3732 O O . TYR A 1 454 ? -2.960 -6.488 -10.792 1.00 97.19 454 TYR A O 1
ATOM 3740 N N . ASN A 1 455 ? -3.373 -8.677 -11.069 1.00 93.69 455 ASN A N 1
ATOM 3741 C CA . ASN A 1 455 ? -4.833 -8.551 -11.101 1.00 93.69 455 ASN A CA 1
ATOM 3742 C C . ASN A 1 455 ? -5.339 -7.454 -12.072 1.00 93.69 455 ASN A C 1
ATOM 3744 O O . ASN A 1 455 ? -6.215 -6.665 -11.726 1.00 93.69 455 ASN A O 1
ATOM 3748 N N . GLY A 1 456 ? -4.748 -7.380 -13.270 1.00 91.88 456 GLY A N 1
ATOM 3749 C CA . GLY A 1 456 ? -5.087 -6.382 -14.294 1.00 91.88 456 GLY A CA 1
ATOM 3750 C C . GLY A 1 456 ? -4.540 -4.976 -14.032 1.00 91.88 456 GLY A C 1
ATOM 3751 O O . GLY A 1 456 ? -4.766 -4.089 -14.842 1.00 91.88 456 GLY A O 1
ATOM 3752 N N . GLN A 1 457 ? -3.811 -4.758 -12.935 1.00 95.31 457 GLN A N 1
ATOM 3753 C CA . GLN A 1 457 ? -3.120 -3.500 -12.660 1.00 95.31 457 GLN A CA 1
ATOM 3754 C C . GLN A 1 457 ? -1.664 -3.620 -13.093 1.00 95.31 457 GLN A C 1
ATOM 3756 O O . GLN A 1 457 ? -0.925 -4.441 -12.545 1.00 95.31 457 GLN A O 1
ATOM 3761 N N . ALA A 1 458 ? -1.268 -2.813 -14.076 1.00 96.25 458 ALA A N 1
ATOM 3762 C CA . ALA A 1 458 ? 0.075 -2.824 -14.631 1.00 96.25 458 ALA A CA 1
ATOM 3763 C C . ALA A 1 458 ? 0.864 -1.577 -14.223 1.00 96.25 458 ALA A C 1
ATOM 3765 O O . ALA A 1 458 ? 0.338 -0.466 -14.259 1.00 96.25 458 ALA A O 1
ATOM 3766 N N . TYR A 1 459 ? 2.134 -1.766 -13.874 1.00 98.25 459 TYR A N 1
ATOM 3767 C CA . TYR A 1 459 ? 3.064 -0.709 -13.492 1.00 98.25 459 TYR A CA 1
ATOM 3768 C C . TYR A 1 459 ? 4.346 -0.846 -14.306 1.00 98.25 459 TYR A C 1
ATOM 3770 O O . TYR A 1 459 ? 4.878 -1.948 -14.453 1.00 98.25 459 TYR A O 1
ATOM 3778 N N . LYS A 1 460 ? 4.849 0.277 -14.810 1.00 97.06 460 LYS A N 1
ATOM 3779 C CA . LYS A 1 460 ? 6.105 0.374 -15.568 1.00 97.06 460 LYS A CA 1
ATOM 3780 C C . LYS A 1 460 ? 7.059 1.364 -14.900 1.00 97.06 460 LYS A C 1
ATOM 3782 O O . LYS A 1 460 ? 6.588 2.269 -14.204 1.00 97.06 460 LYS A O 1
ATOM 3787 N N . PRO A 1 461 ? 8.372 1.270 -15.158 1.00 96.75 461 PRO A N 1
ATOM 3788 C CA . PRO A 1 461 ? 9.288 2.353 -14.833 1.00 96.75 461 PRO A CA 1
ATOM 3789 C C . PRO A 1 461 ? 8.813 3.659 -15.473 1.00 96.75 461 PRO A C 1
ATOM 3791 O O . PRO A 1 461 ? 8.343 3.663 -16.615 1.00 96.75 461 PRO A O 1
ATOM 3794 N N . LYS A 1 462 ? 8.936 4.768 -14.742 1.00 94.81 462 LYS A N 1
ATOM 3795 C CA . LYS A 1 462 ? 8.567 6.085 -15.273 1.00 94.81 462 LYS A CA 1
ATOM 3796 C C . LYS A 1 462 ? 9.509 6.525 -16.396 1.00 94.81 462 LYS A C 1
ATOM 3798 O O . LYS A 1 462 ? 9.052 6.971 -17.445 1.00 94.81 462 LYS A O 1
ATOM 3803 N N . ASP A 1 463 ? 10.808 6.380 -16.159 1.00 91.12 463 ASP A N 1
ATOM 3804 C CA . ASP A 1 463 ? 11.888 6.697 -17.086 1.00 91.12 463 ASP A CA 1
ATOM 3805 C C . ASP A 1 463 ? 13.178 5.963 -16.671 1.00 91.12 463 ASP A C 1
ATOM 3807 O O . ASP A 1 463 ? 13.193 5.191 -15.709 1.00 91.12 463 ASP A O 1
ATOM 3811 N N . LEU A 1 464 ? 14.258 6.172 -17.429 1.00 88.44 464 LEU A N 1
ATOM 3812 C CA . LEU A 1 464 ? 15.555 5.537 -17.188 1.00 88.44 464 LEU A CA 1
ATOM 3813 C C . LEU A 1 464 ? 16.227 6.019 -15.890 1.00 88.44 464 LEU A C 1
ATOM 3815 O O . LEU A 1 464 ? 16.874 5.220 -15.215 1.00 88.44 464 LEU A O 1
ATOM 3819 N N . ASN A 1 465 ? 16.077 7.299 -15.534 1.00 88.38 465 ASN A N 1
ATOM 3820 C CA . ASN A 1 465 ? 16.771 7.908 -14.395 1.00 88.38 465 ASN A CA 1
ATOM 3821 C C . ASN A 1 465 ? 16.164 7.456 -13.065 1.00 88.38 465 ASN A C 1
ATOM 3823 O O . ASN A 1 465 ? 16.881 7.244 -12.091 1.00 88.38 465 ASN A O 1
ATOM 3827 N N . GLU A 1 466 ? 14.840 7.296 -13.030 1.00 91.12 466 GLU A N 1
ATOM 3828 C CA . GLU A 1 466 ? 14.098 6.900 -11.833 1.00 91.12 466 GLU A CA 1
ATOM 3829 C C . GLU A 1 466 ? 13.739 5.399 -11.811 1.00 91.12 466 GLU A C 1
ATOM 3831 O O . GLU A 1 466 ? 13.006 4.946 -10.927 1.00 91.12 466 GLU A O 1
ATOM 3836 N N . TYR A 1 467 ? 14.279 4.605 -12.749 1.00 92.19 467 TYR A N 1
ATOM 3837 C CA . TYR A 1 467 ? 13.969 3.179 -12.946 1.00 92.19 467 TYR A CA 1
ATOM 3838 C C . TYR A 1 467 ? 14.031 2.343 -11.656 1.00 92.19 467 TYR A C 1
ATOM 3840 O O . TYR A 1 467 ? 13.195 1.466 -11.440 1.00 92.19 467 TYR A O 1
ATOM 3848 N N . GLN A 1 468 ? 15.006 2.616 -10.786 1.00 90.94 468 GLN A N 1
ATOM 3849 C CA . GLN A 1 468 ? 15.262 1.818 -9.581 1.00 90.94 468 GLN A CA 1
ATOM 3850 C C . GLN A 1 468 ? 14.295 2.094 -8.421 1.00 90.94 468 GLN A C 1
ATOM 3852 O O . GLN A 1 468 ? 14.309 1.346 -7.448 1.00 90.94 468 GLN A O 1
ATOM 3857 N N . PHE A 1 469 ? 13.478 3.151 -8.485 1.00 91.62 469 PHE A N 1
ATOM 3858 C CA . PHE A 1 469 ? 12.662 3.564 -7.335 1.00 91.62 469 PHE A CA 1
ATOM 3859 C C . PHE A 1 469 ? 11.274 4.116 -7.680 1.00 91.62 469 PHE A C 1
ATOM 3861 O O . PHE A 1 469 ? 10.422 4.139 -6.794 1.00 91.62 469 PHE A O 1
ATOM 3868 N N . LYS A 1 470 ? 10.994 4.529 -8.927 1.00 95.56 470 LYS A N 1
ATOM 3869 C CA . LYS A 1 470 ? 9.712 5.149 -9.306 1.00 95.56 470 LYS A CA 1
ATOM 3870 C C . LYS A 1 470 ? 9.032 4.451 -10.476 1.00 95.56 470 LYS A C 1
ATOM 3872 O O . 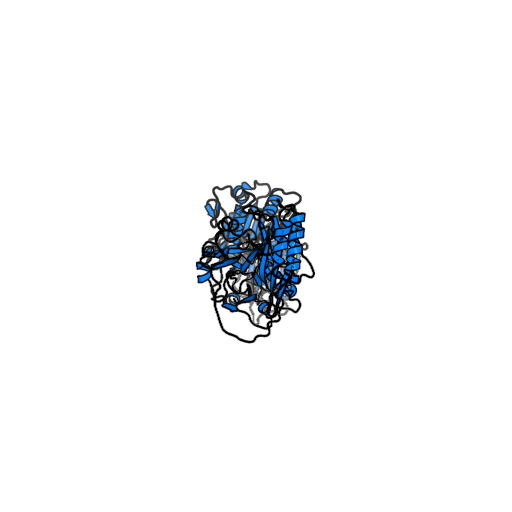LYS A 1 470 ? 9.496 4.505 -11.617 1.00 95.56 470 LYS A O 1
ATOM 3877 N N . TRP A 1 471 ? 7.895 3.830 -10.184 1.00 97.88 471 TRP A N 1
ATOM 3878 C CA . TRP A 1 471 ? 7.081 3.122 -11.165 1.00 97.88 471 TRP A CA 1
ATOM 3879 C C . TRP A 1 471 ? 5.657 3.668 -11.172 1.00 97.88 471 TRP A C 1
ATOM 3881 O O . TRP A 1 471 ? 5.082 3.969 -10.130 1.00 97.88 471 TRP A O 1
ATOM 3891 N N . VAL A 1 472 ? 5.086 3.812 -12.360 1.00 97.88 472 VAL A N 1
ATOM 3892 C CA . VAL A 1 472 ? 3.790 4.456 -12.589 1.00 97.88 472 VAL A CA 1
ATOM 3893 C C . VAL A 1 472 ? 2.802 3.454 -13.160 1.00 97.88 472 VAL A C 1
ATOM 3895 O O . VAL A 1 472 ? 3.167 2.595 -13.970 1.00 97.88 472 VAL A O 1
ATOM 3898 N N . LYS A 1 473 ? 1.547 3.554 -12.729 1.00 97.44 473 LYS A N 1
ATOM 3899 C CA . LYS A 1 473 ? 0.458 2.730 -13.242 1.00 97.44 473 LYS A CA 1
ATOM 3900 C C . LYS A 1 473 ? 0.154 3.087 -14.694 1.00 97.44 473 LYS A C 1
ATOM 3902 O O . LYS A 1 473 ? -0.056 4.254 -15.023 1.00 97.44 473 LYS A O 1
ATOM 3907 N N . ASP A 1 474 ? 0.072 2.072 -15.545 1.00 94.06 474 ASP A N 1
ATOM 3908 C CA . ASP A 1 474 ? -0.344 2.219 -16.935 1.00 94.06 474 ASP A CA 1
ATOM 3909 C C . ASP A 1 474 ? -1.827 1.864 -17.081 1.00 94.06 474 ASP A C 1
ATOM 3911 O O . ASP A 1 474 ? -2.219 0.698 -17.142 1.00 94.06 474 ASP A O 1
ATOM 3915 N N . ASN A 1 475 ? -2.667 2.897 -17.146 1.00 91.31 475 ASN A N 1
ATOM 3916 C CA . ASN A 1 475 ? -4.118 2.740 -17.247 1.00 91.31 475 ASN A CA 1
ATOM 3917 C C . ASN A 1 475 ? -4.589 2.224 -18.621 1.00 91.31 475 ASN A C 1
ATOM 3919 O O . ASN A 1 475 ? -5.776 1.950 -18.783 1.00 91.31 475 ASN A O 1
ATOM 3923 N N . SER A 1 476 ? -3.697 2.091 -19.612 1.00 88.25 476 SER A N 1
ATOM 3924 C CA . SER A 1 476 ? -4.039 1.498 -20.913 1.00 88.25 476 SER A CA 1
ATOM 3925 C C . SER A 1 476 ? -4.079 -0.035 -20.888 1.00 88.25 476 SER A C 1
ATOM 3927 O O . SER A 1 476 ? -4.538 -0.656 -21.849 1.00 88.25 476 SER A O 1
ATOM 3929 N N . ILE A 1 477 ? -3.624 -0.652 -19.792 1.00 89.69 477 ILE A N 1
ATOM 3930 C CA . ILE A 1 477 ? -3.554 -2.102 -19.621 1.00 89.69 477 ILE A CA 1
ATOM 3931 C C . ILE A 1 477 ? -4.610 -2.533 -18.602 1.00 89.69 477 ILE A C 1
ATOM 3933 O O . ILE A 1 477 ? -4.497 -2.236 -17.417 1.00 89.69 477 ILE A O 1
ATOM 3937 N N . GLY A 1 478 ? -5.632 -3.257 -19.069 1.00 86.12 478 GLY A N 1
ATOM 3938 C CA . GLY A 1 478 ? -6.672 -3.845 -18.212 1.00 86.12 478 GLY A CA 1
ATOM 3939 C C . GLY A 1 478 ? -6.465 -5.330 -17.891 1.00 86.12 478 GLY A C 1
ATOM 3940 O O . GLY A 1 478 ? -7.158 -5.881 -17.037 1.00 86.12 478 GLY A O 1
ATOM 3941 N N . SER A 1 479 ? -5.522 -5.990 -18.568 1.00 88.81 479 SER A N 1
ATOM 3942 C CA . SER A 1 479 ? -5.264 -7.426 -18.452 1.00 88.81 479 SER A CA 1
ATOM 3943 C C . SER A 1 479 ? -3.767 -7.717 -18.439 1.00 88.81 479 SER A C 1
ATOM 3945 O O . SER A 1 479 ? -2.993 -7.104 -19.170 1.00 88.81 479 SER A O 1
ATOM 3947 N N . CYS A 1 480 ? -3.365 -8.700 -17.630 1.00 89.62 480 CYS A N 1
ATOM 3948 C CA . CYS A 1 480 ? -1.991 -9.210 -17.583 1.00 89.62 480 CYS A CA 1
ATOM 3949 C C . CYS A 1 480 ? -1.717 -10.284 -18.646 1.00 89.62 480 CYS A C 1
ATOM 3951 O O . CYS A 1 480 ? -0.733 -11.009 -18.549 1.00 89.62 480 CYS A O 1
ATOM 3953 N N . CYS A 1 481 ? -2.618 -10.464 -19.606 1.00 86.38 481 CYS A N 1
ATOM 3954 C CA . CYS A 1 481 ? -2.500 -11.435 -20.684 1.00 86.38 481 CYS A CA 1
ATOM 3955 C C . CYS A 1 481 ? -3.024 -10.815 -21.981 1.00 86.38 481 CYS A C 1
ATOM 3957 O O . CYS A 1 481 ? -3.653 -9.756 -21.976 1.00 86.38 481 CYS A O 1
ATOM 3959 N N . CYS A 1 482 ? -2.798 -11.505 -23.091 1.00 84.06 482 CYS A N 1
ATOM 3960 C CA . CYS A 1 482 ? -3.382 -11.185 -24.378 1.00 84.06 482 CYS A CA 1
ATOM 3961 C C . CYS A 1 482 ? -4.912 -11.373 -24.331 1.00 84.06 482 CYS A C 1
ATOM 3963 O O . CYS A 1 482 ? -5.411 -12.469 -24.570 1.00 84.06 482 CYS A O 1
ATOM 3965 N N . ASP A 1 483 ? -5.668 -10.319 -24.022 1.00 69.75 483 ASP A N 1
ATOM 3966 C CA . ASP A 1 483 ? -7.085 -10.231 -24.393 1.00 69.75 483 ASP A CA 1
ATOM 3967 C C . ASP A 1 483 ? -7.186 -9.686 -25.827 1.00 69.75 483 ASP A C 1
ATOM 3969 O O . ASP A 1 483 ? -6.228 -9.115 -26.324 1.00 69.75 483 ASP A O 1
ATOM 3973 N N . GLY A 1 484 ? -8.290 -9.865 -26.556 1.00 63.88 484 GLY A N 1
ATOM 3974 C CA . GLY A 1 484 ? -8.379 -9.491 -27.984 1.00 63.88 484 GLY A CA 1
ATOM 3975 C C . GLY A 1 484 ? -8.004 -8.035 -28.355 1.00 63.88 484 GLY A C 1
ATOM 3976 O O . GLY A 1 484 ? -7.950 -7.722 -29.542 1.00 63.88 484 GLY A O 1
ATOM 3977 N N . SER A 1 485 ? -7.719 -7.163 -27.377 1.00 65.50 485 SER A N 1
ATOM 3978 C CA . SER A 1 485 ? -7.211 -5.793 -27.500 1.00 65.50 485 SER A CA 1
ATOM 3979 C C . SER A 1 485 ? -5.771 -5.655 -26.945 1.00 65.50 485 SER A C 1
ATOM 3981 O O . SER A 1 485 ? -5.457 -4.745 -26.175 1.00 65.50 485 SER A O 1
ATOM 3983 N N . THR A 1 486 ? -4.842 -6.512 -27.384 1.00 68.75 486 THR A N 1
ATOM 3984 C CA . THR A 1 486 ? -3.435 -6.591 -26.910 1.00 68.75 486 THR A CA 1
ATOM 3985 C C . THR A 1 486 ? -2.555 -5.367 -27.214 1.00 68.75 486 THR A C 1
ATOM 3987 O O . THR A 1 486 ? -1.354 -5.359 -26.925 1.00 68.75 486 THR A O 1
ATOM 3990 N N . THR A 1 487 ? -3.113 -4.333 -27.845 1.00 77.38 487 THR A N 1
ATOM 3991 C CA . THR A 1 487 ? -2.372 -3.172 -28.348 1.00 77.38 487 THR A CA 1
ATOM 3992 C C . THR A 1 487 ? -1.770 -2.331 -27.222 1.00 77.38 487 THR A C 1
ATOM 3994 O O . THR A 1 487 ? -0.639 -1.877 -27.370 1.00 77.38 487 THR A O 1
ATOM 3997 N N . GLY A 1 488 ? -2.472 -2.166 -26.092 1.00 86.25 488 GLY A N 1
ATOM 3998 C CA . GLY A 1 488 ? -1.966 -1.415 -24.933 1.00 86.25 488 GLY A CA 1
ATOM 3999 C C . GLY A 1 488 ? -0.694 -2.043 -24.361 1.00 86.25 488 GLY A C 1
ATOM 4000 O O . GLY A 1 488 ? 0.364 -1.423 -24.370 1.00 86.25 488 GLY A O 1
ATOM 4001 N N . LEU A 1 489 ? -0.767 -3.326 -23.996 1.00 89.56 489 LEU A N 1
ATOM 4002 C CA . LEU A 1 489 ? 0.342 -4.073 -23.398 1.00 89.56 489 LEU A CA 1
ATOM 4003 C C . LEU A 1 489 ? 1.604 -4.088 -24.279 1.00 89.56 489 LEU A C 1
ATOM 4005 O O . LEU A 1 489 ? 2.694 -3.771 -23.805 1.00 89.56 489 LEU A O 1
ATOM 4009 N N . ILE A 1 490 ? 1.473 -4.391 -25.576 1.00 87.62 490 ILE A N 1
ATOM 4010 C CA . ILE A 1 490 ? 2.622 -4.414 -26.501 1.00 87.62 490 ILE A CA 1
ATOM 4011 C C . ILE A 1 490 ? 3.214 -3.009 -26.685 1.00 87.62 490 ILE A C 1
ATOM 4013 O O . ILE A 1 490 ? 4.439 -2.859 -26.736 1.00 87.62 490 ILE A O 1
ATOM 4017 N N . ASN A 1 491 ? 2.375 -1.973 -26.775 1.00 87.56 491 ASN A N 1
ATOM 4018 C CA . ASN A 1 491 ? 2.848 -0.595 -26.899 1.00 87.56 491 ASN A CA 1
ATOM 4019 C C . ASN A 1 491 ? 3.614 -0.152 -25.653 1.00 87.56 491 ASN A C 1
ATOM 4021 O O . ASN A 1 491 ? 4.690 0.428 -25.793 1.00 87.56 491 ASN A O 1
ATOM 4025 N N . THR A 1 492 ? 3.117 -0.476 -24.461 1.00 91.88 492 THR A N 1
ATOM 4026 C CA . THR A 1 492 ? 3.793 -0.174 -23.197 1.00 91.88 492 THR A CA 1
ATOM 4027 C C . THR A 1 492 ? 5.134 -0.886 -23.097 1.00 91.88 492 THR A C 1
ATOM 4029 O O . THR A 1 492 ? 6.148 -0.226 -22.882 1.00 91.88 492 THR A O 1
ATOM 4032 N N . LEU A 1 493 ? 5.181 -2.201 -23.336 1.00 92.50 493 LEU A N 1
ATOM 4033 C CA . LEU A 1 493 ? 6.436 -2.961 -23.322 1.00 92.50 493 LEU A CA 1
ATOM 4034 C C . LEU A 1 493 ? 7.455 -2.385 -24.311 1.00 92.50 493 LEU A C 1
ATOM 4036 O O . LEU A 1 493 ? 8.636 -2.249 -23.999 1.00 92.50 493 LEU A O 1
ATOM 4040 N N . THR A 1 494 ? 6.991 -1.981 -25.492 1.00 88.62 494 THR A N 1
ATOM 4041 C CA . THR A 1 494 ? 7.843 -1.364 -26.513 1.00 88.62 494 THR A CA 1
ATOM 4042 C C . THR A 1 494 ? 8.377 -0.012 -26.068 1.00 88.62 494 THR A C 1
ATOM 4044 O O . THR A 1 494 ? 9.575 0.226 -26.202 1.00 88.62 494 THR A O 1
ATOM 4047 N N . ASN A 1 495 ? 7.517 0.848 -25.523 1.00 90.69 495 ASN A N 1
ATOM 4048 C CA . ASN A 1 495 ? 7.903 2.153 -24.998 1.00 90.69 495 ASN A CA 1
ATOM 4049 C C . ASN A 1 495 ? 8.960 2.001 -23.892 1.00 90.69 495 ASN A C 1
ATOM 4051 O O . ASN A 1 495 ? 10.024 2.609 -23.972 1.00 90.69 495 ASN A O 1
ATOM 4055 N N . VAL A 1 496 ? 8.738 1.091 -22.938 1.00 94.00 496 VAL A N 1
ATOM 4056 C CA . VAL A 1 496 ? 9.717 0.829 -21.876 1.00 94.00 496 VAL A CA 1
ATOM 4057 C C . VAL A 1 496 ? 11.043 0.342 -22.450 1.00 94.00 496 VAL A C 1
ATOM 4059 O O . VAL A 1 496 ? 12.091 0.913 -22.151 1.00 94.00 496 VAL A O 1
ATOM 4062 N N . THR A 1 497 ? 11.030 -0.638 -23.360 1.00 92.25 497 THR A N 1
ATOM 4063 C CA . THR A 1 497 ? 12.283 -1.071 -24.003 1.00 92.25 497 THR A CA 1
ATOM 4064 C C . THR A 1 497 ? 12.981 0.040 -24.780 1.00 92.25 497 THR A C 1
ATOM 4066 O O . THR A 1 497 ? 14.202 -0.023 -24.932 1.00 92.25 497 THR A O 1
ATOM 4069 N N . SER A 1 498 ? 12.246 1.035 -25.289 1.00 90.62 498 SER A N 1
ATOM 4070 C CA . SER A 1 498 ? 12.828 2.083 -26.118 1.00 90.62 498 SER A CA 1
ATOM 4071 C C . SER A 1 498 ? 13.595 3.109 -25.292 1.00 90.62 498 SER A C 1
ATOM 4073 O O . SER A 1 498 ? 14.711 3.453 -25.672 1.00 90.62 498 SER A O 1
ATOM 4075 N N . PHE A 1 499 ? 13.077 3.555 -24.146 1.00 91.31 499 PHE A N 1
ATOM 4076 C CA . PHE A 1 499 ? 13.841 4.459 -23.278 1.00 91.31 499 PHE A CA 1
ATOM 4077 C C . PHE A 1 499 ? 14.882 3.732 -22.415 1.00 91.31 499 PHE A C 1
ATOM 4079 O O . PHE A 1 499 ? 15.794 4.373 -21.905 1.00 91.31 499 PHE A O 1
ATOM 4086 N N . LEU A 1 500 ? 14.790 2.406 -22.259 1.00 92.88 500 LEU A N 1
ATOM 4087 C CA . LEU A 1 500 ? 15.816 1.625 -21.562 1.00 92.88 500 LEU A CA 1
ATOM 4088 C C . LEU A 1 500 ? 17.036 1.293 -22.435 1.00 92.88 500 LEU A C 1
ATOM 4090 O O . LEU A 1 500 ? 18.107 1.041 -21.892 1.00 92.88 500 LEU A O 1
ATOM 4094 N N . ASN A 1 501 ? 16.906 1.284 -23.765 1.00 92.56 501 ASN A N 1
ATOM 4095 C CA . ASN A 1 501 ? 17.972 0.892 -24.701 1.00 92.56 501 ASN A CA 1
ATOM 4096 C C . ASN A 1 501 ? 18.413 2.043 -25.620 1.00 92.56 501 ASN A C 1
ATOM 4098 O O . ASN A 1 501 ? 18.501 1.877 -26.837 1.00 92.56 501 ASN A O 1
ATOM 4102 N N . VAL A 1 502 ? 18.650 3.225 -25.047 1.00 92.81 502 VAL A N 1
ATOM 4103 C CA . VAL A 1 502 ? 18.967 4.444 -25.807 1.00 92.81 502 VAL A CA 1
ATOM 4104 C C . VAL A 1 502 ? 20.260 4.302 -26.616 1.00 92.81 502 VAL A C 1
ATOM 4106 O O . VAL A 1 502 ? 21.302 3.906 -26.096 1.00 92.81 502 VAL A O 1
ATOM 4109 N N . VAL A 1 503 ? 20.199 4.685 -27.891 1.00 93.94 503 VAL A N 1
ATOM 4110 C CA . VAL A 1 503 ? 21.351 4.804 -28.787 1.00 93.94 503 VAL A CA 1
ATOM 4111 C C . VAL A 1 503 ? 21.914 6.216 -28.692 1.00 93.94 503 VAL A C 1
ATOM 4113 O O . VAL A 1 503 ? 21.252 7.176 -29.080 1.00 93.94 503 VAL A O 1
ATOM 4116 N N . ASN A 1 504 ? 23.155 6.337 -28.227 1.00 92.25 504 ASN A N 1
ATOM 4117 C CA . ASN A 1 504 ? 23.879 7.602 -28.181 1.00 92.25 504 ASN A CA 1
ATOM 4118 C C . ASN A 1 504 ? 24.677 7.816 -29.478 1.00 92.25 504 ASN A C 1
ATOM 4120 O O . ASN A 1 504 ? 25.698 7.158 -29.699 1.00 92.25 504 ASN A O 1
ATOM 4124 N N . LEU A 1 505 ? 24.227 8.756 -30.314 1.00 91.94 505 LEU A N 1
ATOM 4125 C CA . LEU A 1 505 ? 24.861 9.084 -31.595 1.00 91.94 505 LEU A CA 1
ATOM 4126 C C . LEU A 1 505 ? 26.232 9.762 -31.448 1.00 91.94 505 LEU A C 1
ATOM 4128 O O . LEU A 1 505 ? 27.001 9.799 -32.403 1.00 91.94 505 LEU A O 1
ATOM 4132 N N . ASN A 1 506 ? 26.582 10.284 -30.270 1.00 87.56 506 ASN A N 1
ATOM 4133 C CA . ASN A 1 506 ? 27.901 10.880 -30.041 1.00 87.56 506 ASN A CA 1
ATOM 4134 C C . ASN A 1 506 ? 29.012 9.836 -29.903 1.00 87.56 506 ASN A C 1
ATOM 4136 O O . ASN A 1 506 ? 30.193 10.176 -30.037 1.00 87.56 506 ASN A O 1
ATOM 4140 N N . VAL A 1 507 ? 28.659 8.578 -29.612 1.00 89.81 507 VAL A N 1
ATOM 4141 C CA . VAL A 1 507 ? 29.643 7.513 -29.429 1.00 89.81 507 VAL A CA 1
ATOM 4142 C C . VAL A 1 507 ? 30.148 7.040 -30.783 1.00 89.81 507 VAL A C 1
ATOM 4144 O O . VAL A 1 507 ? 29.383 6.585 -31.628 1.00 89.81 507 VAL A O 1
ATOM 4147 N N . ARG A 1 508 ? 31.467 7.091 -30.953 1.00 88.00 508 ARG A N 1
ATOM 4148 C CA . ARG A 1 508 ? 32.170 6.658 -32.160 1.00 88.00 508 ARG A CA 1
ATOM 4149 C C . ARG A 1 508 ? 33.423 5.861 -31.804 1.00 88.00 508 ARG A C 1
ATOM 4151 O O . ARG A 1 508 ? 33.970 6.081 -30.718 1.00 88.00 508 ARG A O 1
ATOM 4158 N N . PRO A 1 509 ? 33.894 4.979 -32.701 1.00 90.19 509 PRO A N 1
ATOM 4159 C CA . PRO A 1 509 ? 35.200 4.350 -32.568 1.00 90.19 509 PRO A CA 1
ATOM 4160 C C . PRO A 1 509 ? 36.316 5.383 -32.391 1.00 90.19 509 PRO A C 1
ATOM 4162 O O . PRO A 1 509 ? 36.273 6.467 -32.979 1.00 90.19 509 PRO A O 1
ATOM 4165 N N . ASP A 1 510 ? 37.301 5.051 -31.559 1.00 87.06 510 ASP A N 1
ATOM 4166 C CA . ASP A 1 510 ? 38.486 5.891 -31.380 1.00 87.06 510 ASP A CA 1
ATOM 4167 C C . ASP A 1 510 ? 39.318 5.909 -32.680 1.00 87.06 510 ASP A C 1
ATOM 4169 O O . ASP A 1 510 ? 39.233 4.961 -33.469 1.00 87.06 510 ASP A O 1
ATOM 4173 N N . PRO A 1 511 ? 40.114 6.964 -32.951 1.00 81.69 511 PRO A N 1
ATOM 4174 C CA . PRO A 1 511 ? 40.914 7.042 -34.171 1.00 81.69 511 PRO A CA 1
ATOM 4175 C C . PRO A 1 511 ? 41.777 5.789 -34.379 1.00 81.69 511 PRO A C 1
ATOM 4177 O O . PRO A 1 511 ? 42.601 5.449 -33.534 1.00 81.69 511 PRO A O 1
ATOM 4180 N N . GLY A 1 512 ? 41.587 5.107 -35.510 1.00 80.81 512 GLY A N 1
ATOM 4181 C CA . GLY A 1 512 ? 42.294 3.864 -35.842 1.00 80.81 512 GLY A CA 1
ATOM 4182 C C . GLY A 1 512 ? 41.638 2.576 -35.329 1.00 80.81 512 GLY A C 1
ATOM 4183 O O . GLY A 1 512 ? 42.116 1.500 -35.676 1.00 80.81 512 GLY A O 1
ATOM 4184 N N . SER A 1 513 ? 40.543 2.656 -34.564 1.00 88.62 513 SER A N 1
ATOM 4185 C CA . SER A 1 513 ? 39.739 1.490 -34.180 1.00 88.62 513 SER A CA 1
ATOM 4186 C C . SER A 1 513 ? 38.591 1.247 -35.162 1.00 88.62 513 SER A C 1
ATOM 4188 O O . SER A 1 513 ? 37.893 2.176 -35.570 1.00 88.62 513 SER A O 1
ATOM 4190 N N . GLU A 1 514 ? 38.342 -0.019 -35.500 1.00 88.62 514 GLU A N 1
ATOM 4191 C CA . GLU A 1 514 ? 37.209 -0.420 -36.346 1.00 88.62 514 GLU A CA 1
ATOM 4192 C C . GLU A 1 514 ? 35.870 -0.380 -35.594 1.00 88.62 514 GLU A C 1
ATOM 4194 O O . GLU A 1 514 ? 34.802 -0.256 -36.205 1.00 88.62 514 GLU A O 1
ATOM 4199 N N . ASN A 1 515 ? 35.906 -0.496 -34.262 1.00 93.75 515 ASN A N 1
ATOM 4200 C CA . ASN A 1 515 ? 34.714 -0.509 -33.427 1.00 93.75 515 ASN A CA 1
ATOM 4201 C C . ASN A 1 515 ? 34.957 0.027 -32.005 1.00 93.75 515 ASN A C 1
ATOM 4203 O O . ASN A 1 515 ? 36.092 0.222 -31.571 1.00 93.75 515 ASN A O 1
ATOM 4207 N N . LYS A 1 516 ? 33.864 0.297 -31.290 1.00 95.19 516 LYS A N 1
ATOM 4208 C CA . LYS A 1 516 ? 33.844 0.650 -29.866 1.00 95.19 516 LYS A CA 1
ATOM 4209 C C . LYS A 1 516 ? 32.555 0.157 -29.234 1.00 95.19 516 LYS A C 1
ATOM 4211 O O . LYS A 1 516 ? 31.505 0.207 -29.868 1.00 95.19 516 LYS A O 1
ATOM 4216 N N . THR A 1 517 ? 32.619 -0.293 -27.991 1.00 95.12 517 THR A N 1
ATOM 4217 C CA . THR A 1 517 ? 31.437 -0.625 -27.192 1.00 95.12 517 THR A CA 1
ATOM 4218 C C . THR A 1 517 ? 31.196 0.442 -26.136 1.00 95.12 517 THR A C 1
ATOM 4220 O O . THR A 1 517 ? 32.133 1.088 -25.665 1.00 95.12 517 THR A O 1
ATOM 4223 N N . TYR A 1 518 ? 29.934 0.642 -25.775 1.00 93.88 518 TYR A N 1
ATOM 4224 C CA . TYR A 1 518 ? 29.555 1.455 -24.627 1.00 93.88 518 TYR A CA 1
ATOM 4225 C C . TYR A 1 518 ? 28.412 0.799 -23.859 1.00 93.88 518 TYR A C 1
ATOM 4227 O O . TYR A 1 518 ? 27.547 0.141 -24.447 1.00 93.88 518 TYR A O 1
ATOM 4235 N N . ASP A 1 519 ? 28.432 0.991 -22.544 1.00 91.81 519 ASP A N 1
ATOM 4236 C CA . ASP A 1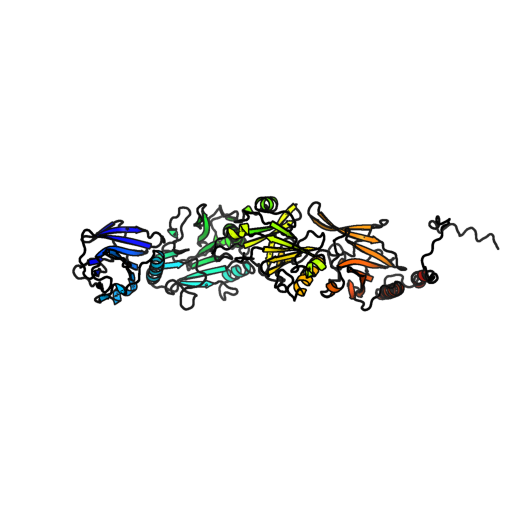 519 ? 27.442 0.436 -21.631 1.00 91.81 519 ASP A CA 1
ATOM 4237 C C . ASP A 1 519 ? 26.174 1.295 -21.656 1.00 91.81 519 ASP A C 1
ATOM 4239 O O . ASP A 1 519 ? 26.232 2.519 -21.527 1.00 91.81 519 ASP A O 1
ATOM 4243 N N . ILE A 1 520 ? 25.021 0.646 -21.806 1.00 90.06 520 ILE A N 1
ATOM 4244 C CA . ILE A 1 520 ? 23.710 1.248 -21.532 1.00 90.06 520 ILE A CA 1
ATOM 4245 C C . ILE A 1 520 ? 23.361 1.063 -20.057 1.00 90.06 520 ILE A C 1
ATOM 4247 O O . ILE A 1 520 ? 22.791 1.944 -19.418 1.00 90.06 520 ILE A O 1
ATOM 4251 N N . TYR A 1 521 ? 23.660 -0.121 -19.528 1.00 88.75 521 TYR A N 1
ATOM 4252 C CA . TYR A 1 521 ? 23.319 -0.497 -18.169 1.00 88.75 521 TYR A CA 1
ATOM 4253 C C . TYR A 1 521 ? 24.318 -1.517 -17.639 1.00 88.75 521 TYR A C 1
ATOM 4255 O O . TYR A 1 521 ? 24.749 -2.407 -18.375 1.00 88.75 521 TYR A O 1
ATOM 4263 N N . LYS A 1 522 ? 24.652 -1.400 -16.354 1.00 87.75 522 LYS A N 1
ATOM 4264 C CA . LYS A 1 522 ? 25.573 -2.295 -15.660 1.00 87.75 522 LYS A CA 1
ATOM 4265 C C . LYS A 1 522 ? 25.024 -2.643 -14.282 1.00 87.75 522 LYS A C 1
ATOM 4267 O O . LYS A 1 522 ? 24.599 -1.756 -13.545 1.00 87.75 522 LYS A O 1
ATOM 4272 N N . LEU A 1 523 ? 25.059 -3.929 -13.950 1.00 84.75 523 LEU A N 1
ATOM 4273 C CA . LEU A 1 523 ? 24.661 -4.479 -12.660 1.00 84.75 523 LEU A CA 1
ATOM 4274 C C . LEU A 1 523 ? 25.615 -5.622 -12.298 1.00 84.75 523 LEU A C 1
ATOM 4276 O O . LEU A 1 523 ? 25.534 -6.702 -12.887 1.00 84.75 523 LEU A O 1
ATOM 4280 N N . GLY A 1 524 ? 26.531 -5.371 -11.362 1.00 81.12 524 GLY A N 1
ATOM 4281 C CA . GLY A 1 524 ? 27.636 -6.286 -11.073 1.00 81.12 524 GLY A CA 1
ATOM 4282 C C . GLY A 1 524 ? 28.426 -6.618 -12.347 1.00 81.12 524 GLY A C 1
ATOM 4283 O O . GLY A 1 524 ? 28.863 -5.716 -13.073 1.00 81.12 524 GLY A O 1
ATOM 4284 N N . ASP A 1 525 ? 28.539 -7.914 -12.645 1.00 83.12 525 ASP A N 1
ATOM 4285 C CA . ASP A 1 525 ? 29.184 -8.446 -13.855 1.00 83.12 525 ASP A CA 1
ATOM 4286 C C . ASP A 1 525 ? 28.262 -8.487 -15.089 1.00 83.12 525 ASP A C 1
ATOM 4288 O O . ASP A 1 525 ? 28.722 -8.736 -16.206 1.00 83.12 525 ASP A O 1
ATOM 4292 N N . LYS A 1 526 ? 26.954 -8.249 -14.922 1.00 85.94 526 LYS A N 1
ATOM 4293 C CA . LYS A 1 526 ? 26.000 -8.201 -16.038 1.00 85.94 526 LYS A CA 1
ATOM 4294 C C . LYS A 1 526 ? 26.003 -6.808 -16.660 1.00 85.94 526 LYS A C 1
ATOM 4296 O O . LYS A 1 526 ? 25.872 -5.798 -15.967 1.00 85.94 526 LYS A O 1
ATOM 4301 N N . GLN A 1 527 ? 26.085 -6.751 -17.984 1.00 90.38 527 GLN A N 1
ATOM 4302 C CA . GLN A 1 527 ? 26.103 -5.496 -18.731 1.00 90.38 527 GLN A CA 1
ATOM 4303 C C . GLN A 1 527 ? 25.264 -5.593 -20.000 1.00 90.38 527 GLN A C 1
ATOM 4305 O O . GLN A 1 527 ? 25.193 -6.639 -20.639 1.00 90.38 527 GLN A O 1
ATOM 4310 N N . ILE A 1 528 ? 24.647 -4.475 -20.367 1.00 91.88 528 ILE A N 1
ATOM 4311 C CA . ILE A 1 528 ? 23.932 -4.303 -21.630 1.00 91.88 528 ILE A CA 1
ATOM 4312 C C . ILE A 1 528 ? 24.717 -3.283 -22.437 1.00 91.88 528 ILE A C 1
ATOM 4314 O O . ILE A 1 528 ? 24.886 -2.146 -21.994 1.00 91.88 528 ILE A O 1
ATOM 4318 N N . GLN A 1 529 ? 25.206 -3.691 -23.606 1.00 95.19 529 GLN A N 1
ATOM 4319 C CA . GLN A 1 529 ? 26.144 -2.904 -24.403 1.00 95.19 529 GLN A CA 1
ATOM 4320 C C . GLN A 1 529 ? 25.663 -2.696 -25.834 1.00 95.19 529 GLN A C 1
ATOM 4322 O O . GLN A 1 529 ? 25.123 -3.603 -26.476 1.00 95.19 529 GLN A O 1
ATOM 4327 N N . ILE A 1 530 ? 25.960 -1.514 -26.365 1.00 96.44 530 ILE A N 1
ATOM 4328 C CA . ILE A 1 530 ? 25.870 -1.225 -27.796 1.00 96.44 530 ILE A CA 1
ATOM 4329 C C . ILE A 1 530 ? 27.279 -1.199 -28.366 1.00 96.44 530 ILE A C 1
ATOM 4331 O O . ILE A 1 530 ? 28.192 -0.592 -27.805 1.00 96.44 530 ILE A O 1
ATOM 4335 N N . ARG A 1 531 ? 27.443 -1.840 -29.519 1.00 96.62 531 ARG A N 1
ATOM 4336 C CA . ARG A 1 531 ? 28.644 -1.766 -30.338 1.00 96.62 531 ARG A CA 1
ATOM 4337 C C . ARG A 1 531 ? 28.429 -0.751 -31.454 1.00 96.62 531 ARG A C 1
ATOM 4339 O O . ARG A 1 531 ? 27.406 -0.770 -32.132 1.00 96.62 531 ARG A O 1
ATOM 4346 N N . VAL A 1 532 ? 29.415 0.109 -31.664 1.00 96.38 532 VAL A N 1
ATOM 4347 C CA . VAL A 1 532 ? 29.489 1.048 -32.784 1.00 96.38 532 VAL A CA 1
ATOM 4348 C C . VAL A 1 532 ? 30.622 0.623 -33.696 1.00 96.38 532 VAL A C 1
ATOM 4350 O O . VAL A 1 532 ? 31.737 0.407 -33.225 1.00 96.38 532 VAL A O 1
ATOM 4353 N N . LYS A 1 533 ? 30.347 0.504 -34.993 1.00 95.69 533 LYS A N 1
ATOM 4354 C CA . LYS A 1 533 ? 31.330 0.162 -36.028 1.00 95.69 533 LYS A CA 1
ATOM 4355 C C . LYS A 1 533 ? 31.449 1.281 -37.051 1.00 95.69 533 LYS A C 1
ATOM 4357 O O . LYS A 1 533 ? 30.473 1.988 -37.309 1.00 95.69 533 LYS A O 1
ATOM 4362 N N . VAL A 1 534 ? 32.622 1.400 -37.665 1.00 92.50 534 VAL A N 1
ATOM 4363 C CA . VAL A 1 534 ? 32.780 2.198 -38.886 1.00 92.50 534 VAL A CA 1
ATOM 4364 C C . VAL A 1 534 ? 32.113 1.443 -40.040 1.00 92.50 534 VAL A C 1
ATOM 4366 O O . VAL A 1 534 ? 32.458 0.295 -40.312 1.00 92.50 534 VAL A O 1
ATOM 4369 N N . GLY A 1 535 ? 31.114 2.059 -40.671 1.00 88.62 535 GLY A N 1
ATOM 4370 C CA . GLY A 1 535 ? 30.457 1.538 -41.869 1.00 88.62 535 GLY A CA 1
ATOM 4371 C C . GLY A 1 535 ? 31.188 1.940 -43.150 1.00 88.62 535 GLY A C 1
ATOM 4372 O O . GLY A 1 535 ? 32.103 2.765 -43.128 1.00 88.62 535 GLY A O 1
ATOM 4373 N N . GLU A 1 536 ? 30.760 1.381 -44.282 1.00 87.06 536 GLU A N 1
ATOM 4374 C CA . GLU A 1 536 ? 31.295 1.774 -45.587 1.00 87.06 536 GLU A CA 1
ATOM 4375 C C . GLU A 1 536 ? 30.948 3.246 -45.884 1.00 87.06 536 GLU A C 1
ATOM 4377 O O . GLU A 1 536 ? 29.784 3.642 -45.759 1.00 87.06 536 GLU A O 1
ATOM 4382 N N . PRO A 1 537 ? 31.938 4.090 -46.228 1.00 85.81 537 PRO A N 1
ATOM 4383 C CA . PRO A 1 537 ? 31.697 5.501 -46.488 1.00 85.81 537 PRO A CA 1
ATOM 4384 C C . PRO A 1 537 ? 30.908 5.686 -47.785 1.00 85.81 537 PRO A C 1
ATOM 4386 O O . PRO A 1 537 ? 31.190 5.055 -48.801 1.00 85.81 537 PRO A O 1
ATOM 4389 N N . VAL A 1 538 ? 29.970 6.631 -47.778 1.00 84.62 538 VAL A N 1
ATOM 4390 C CA . VAL A 1 538 ? 29.180 6.992 -48.961 1.00 84.62 538 VAL A CA 1
ATOM 4391 C C . VAL A 1 538 ? 29.725 8.313 -49.493 1.00 84.62 538 VAL A C 1
ATOM 4393 O O . VAL A 1 538 ? 29.455 9.368 -48.932 1.00 84.62 538 VAL A O 1
ATOM 4396 N N . GLY A 1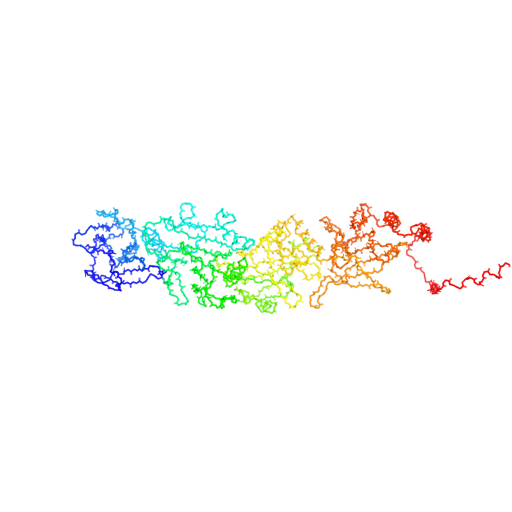 539 ? 30.550 8.283 -50.542 1.00 84.56 539 GLY A N 1
ATOM 4397 C CA . GLY A 1 539 ? 31.192 9.489 -51.088 1.00 84.56 539 GLY A CA 1
ATOM 4398 C C . GLY A 1 539 ? 32.044 10.239 -50.050 1.00 84.56 539 GLY A C 1
ATOM 4399 O O . GLY A 1 539 ? 33.076 9.742 -49.602 1.00 84.56 539 GLY A O 1
ATOM 4400 N N . CYS A 1 540 ? 31.614 11.447 -49.672 1.00 85.38 540 CYS A N 1
ATOM 4401 C CA . CYS A 1 540 ? 32.264 12.301 -48.665 1.00 85.38 540 CYS A CA 1
ATOM 4402 C C . CYS A 1 540 ? 31.664 12.174 -47.256 1.00 85.38 540 CYS A C 1
ATOM 4404 O O . CYS A 1 540 ? 31.838 13.074 -46.429 1.00 85.38 540 CYS A O 1
ATOM 4406 N N . TYR A 1 541 ? 30.948 11.084 -46.983 1.00 88.69 541 TYR A N 1
ATOM 4407 C CA . TYR A 1 541 ? 30.237 10.886 -45.727 1.00 88.69 541 TYR A CA 1
ATOM 4408 C C . TYR A 1 541 ? 30.732 9.641 -44.993 1.00 88.69 541 TYR A C 1
ATOM 4410 O O . TYR A 1 541 ? 30.804 8.551 -45.566 1.00 88.69 541 TYR A O 1
ATOM 4418 N N . LYS A 1 542 ? 31.046 9.814 -43.708 1.00 89.88 542 LYS A N 1
ATOM 4419 C CA . LYS A 1 542 ? 31.366 8.743 -42.761 1.00 89.88 542 LYS A CA 1
ATOM 4420 C C . LYS A 1 542 ? 30.063 8.169 -42.239 1.00 89.88 542 LYS A C 1
ATOM 4422 O O . LYS A 1 542 ? 29.115 8.915 -41.986 1.00 89.88 542 LYS A O 1
ATOM 4427 N N . VAL A 1 543 ? 30.054 6.860 -42.025 1.00 92.12 543 VAL A N 1
ATOM 4428 C CA . VAL A 1 543 ? 28.905 6.145 -41.473 1.00 92.12 543 VAL A CA 1
ATOM 4429 C C . VAL A 1 543 ? 29.333 5.454 -40.193 1.00 92.12 543 VAL A C 1
ATOM 4431 O O . VAL A 1 543 ? 30.329 4.732 -40.187 1.00 92.12 543 VAL A O 1
ATOM 4434 N N . TYR A 1 544 ? 28.570 5.645 -39.123 1.00 94.56 544 TYR A N 1
ATOM 4435 C CA . TYR A 1 544 ? 28.687 4.819 -37.926 1.00 94.56 544 TYR A CA 1
ATOM 4436 C C . TYR A 1 544 ? 27.446 3.952 -37.779 1.00 94.56 544 TYR A C 1
ATOM 4438 O O . TYR A 1 544 ? 26.322 4.415 -37.974 1.00 94.56 544 TYR A O 1
ATOM 4446 N N . VAL A 1 545 ? 27.666 2.677 -37.469 1.00 96.12 545 VAL A N 1
ATOM 4447 C CA . VAL A 1 545 ? 26.608 1.678 -37.324 1.00 96.12 545 VAL A CA 1
ATOM 4448 C C . VAL A 1 545 ? 26.550 1.249 -35.870 1.00 96.12 545 VAL A C 1
ATOM 4450 O O . VAL A 1 545 ? 27.474 0.601 -35.382 1.00 96.12 545 VAL A O 1
ATOM 4453 N N . HIS A 1 546 ? 25.471 1.616 -35.188 1.00 97.06 546 HIS A N 1
ATOM 4454 C CA . HIS A 1 546 ? 25.165 1.165 -33.837 1.00 97.06 546 HIS A CA 1
ATOM 4455 C C . HIS A 1 546 ? 24.333 -0.113 -33.911 1.00 97.06 546 HIS A C 1
ATOM 4457 O O . HIS A 1 546 ? 23.324 -0.159 -34.617 1.00 97.06 546 HIS A O 1
ATOM 4463 N N . GLU A 1 547 ? 24.729 -1.135 -33.164 1.00 96.06 547 GLU A N 1
ATOM 4464 C CA . GLU A 1 547 ? 24.023 -2.409 -33.058 1.00 96.06 547 GLU A CA 1
ATOM 4465 C C . GLU A 1 547 ? 24.196 -3.008 -31.657 1.00 96.06 547 GLU A C 1
ATOM 4467 O O . GLU A 1 547 ? 25.175 -2.688 -30.974 1.00 96.06 547 GLU A O 1
ATOM 4472 N N . PRO A 1 548 ? 23.269 -3.857 -31.183 1.00 95.06 548 PRO A N 1
ATOM 4473 C CA . PRO A 1 548 ? 23.472 -4.560 -29.927 1.00 95.06 548 PRO A CA 1
ATOM 4474 C C . PRO A 1 548 ? 24.767 -5.376 -29.974 1.00 95.06 548 PRO A C 1
ATOM 4476 O O . PRO A 1 548 ? 25.076 -5.997 -30.992 1.00 95.06 548 PRO A O 1
ATOM 4479 N N . ASN A 1 549 ? 25.537 -5.366 -28.885 1.00 94.31 549 ASN A N 1
ATOM 4480 C CA . ASN A 1 549 ? 26.802 -6.099 -28.837 1.00 94.31 549 ASN A CA 1
ATOM 4481 C C . ASN A 1 549 ? 26.605 -7.625 -28.895 1.00 94.31 549 ASN A C 1
ATOM 4483 O O . ASN A 1 549 ? 27.474 -8.340 -29.394 1.00 94.31 549 ASN A O 1
ATOM 4487 N N . GLU A 1 550 ? 25.461 -8.093 -28.397 1.00 90.38 550 GLU A N 1
ATOM 4488 C CA . GLU A 1 550 ? 25.077 -9.497 -28.298 1.00 90.38 550 GLU A CA 1
ATOM 4489 C C . GLU A 1 550 ? 23.704 -9.733 -28.940 1.00 90.38 550 GLU A C 1
ATOM 4491 O O . GLU A 1 550 ? 22.856 -8.835 -29.010 1.00 90.38 550 GLU A O 1
ATOM 4496 N N . GLU A 1 551 ? 23.469 -10.959 -29.408 1.00 88.00 551 GLU A N 1
ATOM 4497 C CA . GLU A 1 551 ? 22.150 -11.364 -29.892 1.00 88.00 551 GLU A CA 1
ATOM 4498 C C . GLU A 1 551 ? 21.118 -11.389 -28.754 1.00 88.00 551 GLU A C 1
ATOM 4500 O O . GLU A 1 551 ? 21.456 -11.433 -27.578 1.00 88.00 551 GLU A O 1
ATOM 4505 N N . GLY A 1 552 ? 19.829 -11.322 -29.095 1.00 87.25 552 GLY A N 1
ATOM 4506 C CA . GLY A 1 552 ? 18.741 -11.307 -28.107 1.00 87.25 552 GLY A CA 1
ATOM 4507 C C . GLY A 1 552 ? 18.425 -9.929 -27.513 1.00 87.25 552 GLY A C 1
ATOM 4508 O O . GLY A 1 552 ? 17.365 -9.767 -26.914 1.00 87.25 552 GLY A O 1
ATOM 4509 N N . TYR A 1 553 ? 19.260 -8.917 -27.751 1.00 91.31 553 TYR A N 1
ATOM 4510 C CA . TYR A 1 553 ? 18.998 -7.523 -27.382 1.00 91.31 553 TYR A CA 1
ATOM 4511 C C . TYR A 1 553 ? 18.392 -6.715 -28.543 1.00 91.31 553 TYR A C 1
ATOM 4513 O O . TYR A 1 553 ? 18.372 -7.145 -29.702 1.00 91.31 553 TYR A O 1
ATOM 4521 N N . ARG A 1 554 ? 17.870 -5.522 -28.235 1.00 91.62 554 ARG A N 1
ATOM 4522 C CA . ARG A 1 554 ? 17.332 -4.564 -29.216 1.00 91.62 554 ARG A CA 1
ATOM 4523 C C . ARG A 1 554 ? 17.790 -3.148 -28.905 1.00 91.62 554 ARG A C 1
ATOM 4525 O O . ARG A 1 554 ? 18.102 -2.835 -27.763 1.00 91.62 554 ARG A O 1
ATOM 4532 N N . LEU A 1 555 ? 17.744 -2.289 -29.916 1.00 93.69 555 LEU A N 1
ATOM 4533 C CA . LEU A 1 555 ? 17.960 -0.855 -29.753 1.00 93.69 555 LEU A CA 1
ATOM 4534 C C . LEU A 1 555 ? 16.645 -0.121 -29.457 1.00 93.69 555 LEU A C 1
ATOM 4536 O O . LEU A 1 555 ? 15.553 -0.560 -29.851 1.00 93.69 555 LEU A O 1
ATOM 4540 N N . GLY A 1 556 ? 16.770 1.013 -28.782 1.00 93.25 556 GLY A N 1
ATOM 4541 C CA . GLY A 1 556 ? 15.690 1.888 -28.351 1.00 93.25 556 GLY A CA 1
ATOM 4542 C C . GLY A 1 556 ? 15.725 3.265 -29.013 1.00 93.25 556 GLY A C 1
ATOM 4543 O O . GLY A 1 556 ? 16.070 3.387 -30.188 1.00 93.25 556 GLY A O 1
ATOM 4544 N N . ASN A 1 557 ? 15.304 4.288 -28.269 1.00 92.81 557 ASN A N 1
ATOM 4545 C CA . ASN A 1 557 ? 15.279 5.677 -28.722 1.00 92.81 557 ASN A CA 1
ATOM 4546 C C . ASN A 1 557 ? 16.677 6.124 -29.153 1.00 92.81 557 ASN A C 1
ATOM 4548 O O . ASN A 1 557 ? 17.681 5.667 -28.614 1.00 92.81 557 ASN A O 1
ATOM 4552 N N . ILE A 1 558 ? 16.737 7.030 -30.120 1.00 93.50 558 ILE A N 1
ATOM 4553 C CA . ILE A 1 558 ? 17.994 7.554 -30.640 1.00 93.50 558 ILE A CA 1
ATOM 4554 C C . ILE A 1 558 ? 18.165 8.967 -30.104 1.00 93.50 558 ILE A C 1
ATOM 4556 O O . ILE A 1 558 ? 17.260 9.785 -30.255 1.00 93.50 558 ILE A O 1
ATOM 4560 N N . GLU A 1 559 ? 19.314 9.252 -29.502 1.00 92.25 559 GLU A N 1
ATOM 4561 C CA . GLU A 1 559 ? 19.628 10.547 -28.907 1.00 92.25 559 GLU A CA 1
ATOM 4562 C C . GLU A 1 559 ? 20.950 11.094 -29.435 1.00 92.25 559 GLU A C 1
ATOM 4564 O O . GLU A 1 559 ? 21.939 10.376 -29.596 1.00 92.25 559 GLU A O 1
ATOM 4569 N N . TYR A 1 560 ? 20.960 12.401 -29.661 1.00 89.94 560 TYR A N 1
ATOM 4570 C CA . TYR A 1 560 ? 22.156 13.193 -29.879 1.00 89.94 560 TYR A CA 1
ATOM 4571 C C . TYR A 1 560 ? 22.276 14.219 -28.753 1.00 89.94 560 TYR A C 1
ATOM 4573 O O . TYR A 1 560 ? 21.339 14.980 -28.479 1.00 89.94 560 TYR A O 1
ATOM 4581 N N . LYS A 1 561 ? 23.436 14.230 -28.106 1.00 86.19 561 LYS A N 1
ATOM 4582 C CA . LYS A 1 561 ? 23.784 15.090 -26.979 1.00 86.19 561 LYS A CA 1
ATOM 4583 C C . LYS A 1 561 ? 24.881 16.069 -27.395 1.00 86.19 561 LYS A C 1
ATOM 4585 O O . LYS A 1 561 ? 25.723 15.755 -28.228 1.00 86.19 561 LYS A O 1
ATOM 4590 N N . GLU A 1 562 ? 24.889 17.267 -26.834 1.00 69.38 562 GLU A N 1
ATOM 4591 C CA . GLU A 1 562 ? 26.002 18.212 -26.996 1.00 69.38 562 GLU A CA 1
ATOM 4592 C C . GLU A 1 562 ? 26.620 18.450 -25.617 1.00 69.38 562 GLU A C 1
ATOM 4594 O O . GLU A 1 562 ? 25.925 18.833 -24.678 1.00 69.38 562 GLU A O 1
ATOM 4599 N N . GLY A 1 563 ? 27.912 18.152 -25.462 1.00 63.59 563 GLY A N 1
ATOM 4600 C CA . GLY A 1 563 ? 28.523 18.016 -24.135 1.00 63.59 563 GLY A CA 1
ATOM 4601 C C . GLY A 1 563 ? 28.137 16.702 -23.441 1.00 63.59 563 GLY A C 1
ATOM 4602 O O . GLY A 1 563 ? 27.769 15.733 -24.105 1.00 63.59 563 GLY A O 1
ATOM 4603 N N . PHE A 1 564 ? 28.272 16.642 -22.112 1.00 54.75 564 PHE A N 1
ATOM 4604 C CA . PHE A 1 564 ? 28.125 15.379 -21.377 1.00 54.75 564 PHE A CA 1
ATOM 4605 C C . PHE A 1 564 ? 26.667 14.957 -21.113 1.00 54.75 564 PHE A C 1
ATOM 4607 O O . PHE A 1 564 ? 26.428 13.754 -21.100 1.00 54.75 564 PHE A O 1
ATOM 4614 N N . ASP A 1 565 ? 25.686 15.872 -21.018 1.00 64.38 565 ASP A N 1
ATOM 4615 C CA . ASP A 1 565 ? 24.337 15.492 -20.539 1.00 64.38 565 ASP A CA 1
ATOM 4616 C C . ASP A 1 565 ? 23.123 16.147 -21.234 1.00 64.38 565 ASP A C 1
ATOM 4618 O O . ASP A 1 565 ? 21.998 15.686 -21.036 1.00 64.38 565 ASP A O 1
ATOM 4622 N N . GLU A 1 566 ? 23.281 17.180 -22.072 1.00 79.00 566 GLU A N 1
ATOM 4623 C CA . GLU A 1 566 ? 22.119 17.861 -22.671 1.00 79.00 566 GLU A CA 1
ATOM 4624 C C . GLU A 1 566 ? 21.662 17.180 -23.973 1.00 79.00 566 GLU A C 1
ATOM 4626 O O . GLU A 1 566 ? 22.361 17.221 -24.988 1.00 79.00 566 GLU A O 1
ATOM 4631 N N . ILE A 1 567 ? 20.462 16.583 -23.964 1.00 82.69 567 ILE A N 1
ATOM 4632 C CA . ILE A 1 567 ? 19.819 16.048 -25.174 1.00 82.69 567 ILE A CA 1
ATOM 4633 C C . ILE A 1 567 ? 19.443 17.218 -26.083 1.00 82.69 567 ILE A C 1
ATOM 4635 O O . ILE A 1 567 ? 18.554 18.009 -25.770 1.00 82.69 567 ILE A O 1
ATOM 4639 N N . LYS A 1 568 ? 20.094 17.300 -27.241 1.00 83.56 568 LYS A N 1
ATOM 4640 C CA . LYS A 1 568 ? 19.803 18.314 -28.257 1.00 83.56 568 LYS A CA 1
ATOM 4641 C C . LYS A 1 568 ? 18.799 17.837 -29.289 1.00 83.56 568 LYS A C 1
ATOM 4643 O O . LYS A 1 568 ? 18.048 18.640 -29.836 1.00 83.56 568 LYS A O 1
ATOM 4648 N N . GLY A 1 569 ? 18.775 16.536 -29.540 1.00 84.75 569 GLY A N 1
ATOM 4649 C CA . GLY A 1 569 ? 17.877 15.948 -30.508 1.00 84.75 569 GLY A CA 1
ATOM 4650 C C . GLY A 1 569 ? 17.577 14.494 -30.196 1.00 84.75 569 GLY A C 1
ATOM 4651 O O . GLY A 1 569 ? 18.429 13.768 -29.684 1.00 84.75 569 GLY A O 1
ATOM 4652 N N . SER A 1 570 ? 16.368 14.061 -30.544 1.00 89.94 570 SER A N 1
ATOM 4653 C CA . SER A 1 570 ? 15.947 12.679 -30.369 1.00 89.94 570 SER A CA 1
ATOM 4654 C C . SER A 1 570 ? 15.046 12.191 -31.501 1.00 89.94 570 SER A C 1
ATOM 4656 O O . SER A 1 570 ? 14.345 12.965 -32.157 1.00 89.94 570 SER A O 1
ATOM 4658 N N . ILE A 1 571 ? 15.076 10.879 -31.722 1.00 88.88 571 ILE A N 1
ATOM 4659 C CA . ILE A 1 571 ? 14.097 10.143 -32.519 1.00 88.88 571 ILE A CA 1
ATOM 4660 C C . ILE A 1 571 ? 13.477 9.109 -31.581 1.00 88.88 571 ILE A C 1
ATOM 4662 O O . ILE A 1 571 ? 14.114 8.119 -31.205 1.00 88.88 571 ILE A O 1
ATOM 4666 N N . SER A 1 572 ? 12.242 9.373 -31.167 1.00 83.56 572 SER A N 1
ATOM 4667 C CA . SER A 1 572 ? 11.481 8.487 -30.289 1.00 83.56 572 SER A CA 1
ATOM 4668 C C . SER A 1 572 ? 10.757 7.412 -31.088 1.00 83.56 572 SER A C 1
ATOM 4670 O O . SER A 1 572 ? 10.283 7.655 -32.197 1.00 83.56 572 SER A O 1
ATOM 4672 N N . TYR A 1 573 ? 10.641 6.229 -30.493 1.00 71.31 573 TYR A N 1
ATOM 4673 C CA . TYR A 1 573 ? 9.817 5.150 -31.026 1.00 71.31 573 TYR A CA 1
ATOM 4674 C C . TYR A 1 573 ? 8.340 5.553 -31.125 1.00 71.31 573 TYR A C 1
ATOM 4676 O O . TYR A 1 573 ? 7.747 5.996 -30.142 1.00 71.31 573 TYR A O 1
ATOM 4684 N N . GLU A 1 574 ? 7.721 5.333 -32.287 1.00 67.12 574 GLU A N 1
ATOM 4685 C CA . GLU A 1 574 ? 6.276 5.506 -32.472 1.00 67.12 574 GLU A CA 1
ATOM 4686 C C . GLU A 1 574 ? 5.529 4.170 -32.294 1.00 67.12 574 GLU A C 1
ATOM 4688 O O . GLU A 1 574 ? 6.069 3.086 -32.528 1.00 67.12 574 GLU A O 1
ATOM 4693 N N . SER A 1 575 ? 4.249 4.225 -31.911 1.00 61.09 575 SER A N 1
ATOM 4694 C CA . SER A 1 575 ? 3.419 3.040 -31.616 1.00 61.09 575 SER A CA 1
ATOM 4695 C C . SER A 1 575 ? 3.247 2.083 -32.805 1.00 61.09 575 SER A C 1
ATOM 4697 O O . SER A 1 575 ? 3.147 0.868 -32.633 1.00 61.09 575 SER A O 1
ATOM 4699 N N . ASN A 1 576 ? 3.274 2.600 -34.033 1.00 66.19 576 ASN A N 1
ATOM 4700 C CA . ASN A 1 576 ? 3.218 1.801 -35.259 1.00 66.19 576 ASN A CA 1
ATOM 4701 C C . ASN A 1 576 ? 4.526 1.030 -35.538 1.00 66.19 576 ASN A C 1
ATOM 4703 O O . ASN A 1 576 ? 4.512 0.127 -36.379 1.00 66.19 576 ASN A O 1
ATOM 4707 N N . TRP A 1 577 ? 5.640 1.309 -34.843 1.00 70.56 577 TRP A N 1
ATOM 4708 C CA . TRP A 1 577 ? 6.923 0.641 -35.107 1.00 70.56 577 TRP A CA 1
ATOM 4709 C C . TRP A 1 577 ? 6.909 -0.846 -34.761 1.00 70.56 577 TRP A C 1
ATOM 4711 O O . TRP A 1 577 ? 7.642 -1.629 -35.361 1.00 70.56 577 TRP A O 1
ATOM 4721 N N . ASN A 1 578 ? 5.983 -1.267 -33.900 1.00 66.94 578 ASN A N 1
ATOM 4722 C CA . ASN A 1 578 ? 5.739 -2.674 -33.581 1.00 66.94 578 ASN A CA 1
ATOM 4723 C C . ASN A 1 578 ? 5.349 -3.532 -34.788 1.00 66.94 578 ASN A C 1
ATOM 4725 O O . ASN A 1 578 ? 5.507 -4.760 -34.761 1.00 66.94 578 ASN A O 1
ATOM 4729 N N . SER A 1 579 ? 4.852 -2.901 -35.854 1.00 72.31 579 SER A N 1
ATOM 4730 C CA . SER A 1 579 ? 4.583 -3.567 -37.129 1.00 72.31 579 SER A CA 1
ATOM 4731 C C . SER A 1 579 ? 5.858 -3.865 -37.929 1.00 72.31 579 SER A C 1
ATOM 4733 O O . SER A 1 579 ? 5.863 -4.801 -38.726 1.00 72.31 579 SER A O 1
ATOM 4735 N N . TYR A 1 580 ? 6.950 -3.128 -37.695 1.00 72.56 580 TYR A N 1
ATOM 4736 C CA . TYR A 1 580 ? 8.192 -3.254 -38.462 1.00 72.56 580 TYR A CA 1
ATOM 4737 C C . TYR A 1 580 ? 9.159 -4.308 -37.905 1.00 72.56 580 TYR A C 1
ATOM 4739 O O . TYR A 1 580 ? 10.028 -4.780 -38.634 1.00 72.56 580 TYR A O 1
ATOM 4747 N N . GLY A 1 581 ? 8.997 -4.709 -36.642 1.00 81.38 581 GLY A N 1
ATOM 4748 C CA . GLY A 1 581 ? 9.913 -5.608 -35.936 1.00 81.38 581 GLY A CA 1
ATOM 4749 C C . GLY A 1 581 ? 10.727 -4.871 -34.872 1.00 81.38 581 GLY A C 1
ATOM 4750 O O . GLY A 1 581 ? 10.316 -3.814 -34.399 1.00 81.38 581 GLY A O 1
ATOM 4751 N N . TYR A 1 582 ? 11.871 -5.426 -34.474 1.00 87.06 582 TYR A N 1
ATOM 4752 C CA . TYR A 1 582 ? 12.753 -4.797 -33.483 1.00 87.06 582 TYR A CA 1
ATOM 4753 C C . TYR A 1 582 ? 13.862 -3.999 -34.176 1.00 87.06 582 TYR A C 1
ATOM 4755 O O . TYR A 1 582 ? 14.388 -4.441 -35.197 1.00 87.06 582 TYR A O 1
ATOM 4763 N N . LEU A 1 583 ? 14.244 -2.838 -33.634 1.00 91.12 583 LEU A N 1
ATOM 4764 C CA . LEU A 1 583 ? 15.377 -2.071 -34.161 1.00 91.12 583 LEU A CA 1
ATOM 4765 C C . LEU A 1 583 ? 16.676 -2.821 -33.874 1.00 91.12 583 LEU A C 1
ATOM 4767 O O . LEU A 1 583 ? 17.065 -3.001 -32.717 1.00 91.12 583 LEU A O 1
ATOM 4771 N N . GLY A 1 584 ? 17.311 -3.289 -34.944 1.00 92.00 584 GLY A N 1
ATOM 4772 C CA . GLY A 1 584 ? 18.542 -4.064 -34.878 1.00 92.00 584 GLY A CA 1
ATOM 4773 C C . GLY A 1 584 ? 19.785 -3.232 -35.162 1.00 92.00 584 GLY A C 1
ATOM 4774 O O . GLY A 1 584 ? 20.833 -3.534 -34.603 1.00 92.00 584 GLY A O 1
ATOM 4775 N N . ARG A 1 585 ? 19.685 -2.214 -36.028 1.00 94.44 585 ARG A N 1
ATOM 4776 C CA . ARG A 1 585 ? 20.811 -1.340 -36.386 1.00 94.44 585 ARG A CA 1
ATOM 4777 C C . ARG A 1 585 ? 20.366 0.106 -36.584 1.00 94.44 585 ARG A C 1
ATOM 4779 O O . ARG A 1 585 ? 19.267 0.359 -37.079 1.00 94.44 585 ARG A O 1
ATOM 4786 N N . VAL A 1 586 ? 21.244 1.039 -36.229 1.00 95.69 586 VAL A N 1
ATOM 4787 C CA . VAL A 1 586 ? 21.111 2.473 -36.510 1.00 95.69 586 VAL A CA 1
ATOM 4788 C C . VAL A 1 586 ? 22.349 2.935 -37.261 1.00 95.69 586 VAL A C 1
ATOM 4790 O O . VAL A 1 586 ? 23.461 2.817 -36.756 1.00 95.69 586 VAL A O 1
ATOM 4793 N N . PHE A 1 587 ? 22.150 3.468 -38.459 1.00 94.81 587 PHE A N 1
ATOM 4794 C CA . PHE A 1 587 ? 23.197 4.065 -39.278 1.00 94.81 587 PHE A CA 1
ATOM 4795 C C . PHE A 1 587 ? 23.114 5.575 -39.130 1.00 94.81 587 PHE A C 1
ATOM 4797 O O . PHE A 1 587 ? 22.040 6.148 -39.310 1.00 94.81 587 PHE A O 1
ATOM 4804 N N . VAL A 1 588 ? 24.234 6.224 -38.852 1.00 94.62 588 VAL A N 1
ATOM 4805 C CA . VAL A 1 588 ? 24.304 7.680 -38.761 1.00 94.62 588 VAL A CA 1
ATOM 4806 C C . VAL A 1 588 ? 25.385 8.210 -39.690 1.00 94.62 588 VAL A C 1
ATOM 4808 O O . VAL A 1 588 ? 26.508 7.706 -39.711 1.00 94.62 588 VAL A O 1
ATOM 4811 N N . TYR A 1 589 ? 25.016 9.208 -40.489 1.00 92.75 589 TYR A N 1
ATOM 4812 C CA . TYR A 1 589 ? 25.847 9.766 -41.547 1.00 92.75 589 TYR A CA 1
ATOM 4813 C C . TYR A 1 589 ? 26.340 11.155 -41.157 1.00 92.75 589 TYR A C 1
ATOM 4815 O O . TYR A 1 589 ? 25.539 12.059 -40.903 1.00 92.75 589 TYR A O 1
ATOM 4823 N N . TYR A 1 590 ? 27.658 11.326 -41.175 1.00 89.94 590 TYR A N 1
ATOM 4824 C CA . TYR A 1 590 ? 28.341 12.584 -40.887 1.00 89.94 590 TYR A CA 1
ATOM 4825 C C . TYR A 1 590 ? 29.138 13.041 -42.099 1.00 89.94 590 TYR A C 1
ATOM 4827 O O . TYR A 1 590 ? 29.663 12.226 -42.859 1.00 89.94 590 TYR A O 1
ATOM 4835 N N . TYR A 1 591 ? 29.267 14.352 -42.270 1.00 88.06 591 TYR A N 1
ATOM 4836 C CA . TYR A 1 591 ? 30.174 14.896 -43.274 1.00 88.06 591 TYR A CA 1
ATOM 4837 C C . TYR A 1 591 ? 31.633 14.636 -42.871 1.00 88.06 591 TYR A C 1
ATOM 4839 O O . TYR A 1 591 ? 31.994 14.819 -41.713 1.00 88.06 591 TYR A O 1
ATOM 4847 N N . ASN A 1 592 ? 32.493 14.218 -43.804 1.00 83.12 592 ASN A N 1
ATOM 4848 C CA . ASN A 1 592 ? 33.859 13.795 -43.465 1.00 83.12 592 ASN A CA 1
ATOM 4849 C C . ASN A 1 592 ? 34.721 14.881 -42.813 1.00 83.12 592 ASN A C 1
ATOM 4851 O O . ASN A 1 592 ? 35.591 14.522 -42.011 1.00 83.12 592 ASN A O 1
ATOM 4855 N N . LEU A 1 593 ? 34.472 16.150 -43.160 1.00 79.75 593 LEU A N 1
ATOM 4856 C CA . LEU A 1 593 ? 35.162 17.328 -42.619 1.00 79.75 593 LEU A CA 1
ATOM 4857 C C . LEU A 1 593 ? 34.487 17.897 -41.362 1.00 79.75 593 LEU A C 1
ATOM 4859 O O . LEU A 1 593 ? 34.967 18.872 -40.791 1.00 79.75 593 LEU A O 1
ATOM 4863 N N . ASP A 1 594 ? 33.373 17.316 -40.917 1.00 78.44 594 ASP A N 1
ATOM 4864 C CA . ASP A 1 594 ? 32.815 17.618 -39.602 1.00 78.44 594 ASP A CA 1
ATOM 4865 C C . ASP A 1 594 ? 33.624 16.867 -38.535 1.00 78.44 594 ASP A C 1
ATOM 4867 O O . ASP A 1 594 ? 33.225 15.813 -38.042 1.00 78.44 594 ASP A O 1
ATOM 4871 N N . GLU A 1 595 ? 34.815 17.387 -38.227 1.00 73.19 595 GLU A N 1
ATOM 4872 C CA . GLU A 1 595 ? 35.773 16.765 -37.298 1.00 73.19 595 GLU A CA 1
ATOM 4873 C C . GLU A 1 595 ? 35.228 16.638 -35.870 1.00 73.19 595 GLU A C 1
ATOM 4875 O O . GLU A 1 595 ? 35.619 15.741 -35.119 1.00 73.19 595 GLU A O 1
ATOM 4880 N N . GLU A 1 596 ? 34.293 17.516 -35.508 1.00 75.88 596 GLU A N 1
ATOM 4881 C CA . GLU A 1 596 ? 33.605 17.503 -34.219 1.00 75.88 596 GLU A CA 1
ATOM 4882 C C . GLU A 1 596 ? 32.340 16.628 -34.236 1.00 75.88 596 GLU A C 1
ATOM 4884 O O . GLU A 1 596 ? 31.763 16.388 -33.177 1.00 75.88 596 GLU A O 1
ATOM 4889 N N . TYR A 1 597 ? 31.941 16.101 -35.402 1.00 78.44 597 TYR A N 1
ATOM 4890 C CA . TYR A 1 597 ? 30.730 15.295 -35.593 1.00 78.44 597 TYR A CA 1
ATOM 4891 C C . TYR A 1 597 ? 29.473 16.006 -35.087 1.00 78.44 597 TYR A C 1
ATOM 4893 O O . TYR A 1 597 ? 28.572 15.386 -34.517 1.00 78.44 597 TYR A O 1
ATOM 4901 N N . ARG A 1 598 ? 29.433 17.327 -35.283 1.00 78.81 598 ARG A N 1
ATOM 4902 C CA . ARG A 1 598 ? 28.350 18.185 -34.818 1.00 78.81 598 ARG A CA 1
ATOM 4903 C C . ARG A 1 598 ? 27.031 17.866 -35.498 1.00 78.81 598 ARG A C 1
ATOM 4905 O O . ARG A 1 598 ? 25.996 18.041 -34.878 1.00 78.81 598 ARG A O 1
ATOM 4912 N N . TYR A 1 599 ? 27.034 17.401 -36.744 1.00 85.25 599 TYR A N 1
ATOM 4913 C CA . TYR A 1 599 ? 25.826 17.307 -37.560 1.00 85.25 599 TYR A CA 1
ATOM 4914 C C . TYR A 1 599 ? 25.554 15.867 -38.014 1.00 85.25 599 TYR A C 1
ATOM 4916 O O . TYR A 1 599 ? 26.061 15.445 -39.057 1.00 85.25 599 TYR A O 1
ATOM 4924 N N . PRO A 1 600 ? 24.695 15.115 -37.294 1.00 90.62 600 PRO A N 1
ATOM 4925 C CA . PRO A 1 600 ? 24.186 13.827 -37.757 1.00 90.62 600 PRO A CA 1
ATOM 4926 C C . PRO A 1 600 ? 23.169 14.074 -38.879 1.00 90.62 600 PRO A C 1
ATOM 4928 O O . PRO A 1 600 ? 21.975 14.270 -38.637 1.00 90.62 600 PRO A O 1
ATOM 4931 N N . LEU A 1 601 ? 23.649 14.143 -40.122 1.00 90.56 601 LEU A N 1
ATOM 4932 C CA . LEU A 1 601 ? 22.869 14.611 -41.272 1.00 90.56 601 LEU A CA 1
ATOM 4933 C C . LEU A 1 601 ? 21.687 13.691 -41.570 1.00 90.56 601 LEU A C 1
ATOM 4935 O O . LEU A 1 601 ? 20.562 14.157 -41.756 1.00 90.56 601 LEU A O 1
ATOM 4939 N N . ILE A 1 602 ? 21.944 12.386 -41.607 1.00 92.06 602 ILE A N 1
ATOM 4940 C CA . ILE A 1 602 ? 20.923 11.365 -41.830 1.00 92.06 602 ILE A CA 1
ATOM 4941 C C . ILE A 1 602 ? 21.078 10.276 -40.778 1.00 92.06 602 ILE A C 1
ATOM 4943 O O . ILE A 1 602 ? 22.189 9.834 -40.490 1.00 92.06 602 ILE A O 1
ATOM 4947 N N . VAL A 1 603 ? 19.947 9.823 -40.246 1.00 93.12 603 VAL A N 1
ATOM 4948 C CA . VAL A 1 603 ? 19.843 8.637 -39.400 1.00 93.12 603 VAL A CA 1
ATOM 4949 C C . VAL A 1 603 ? 18.952 7.623 -40.115 1.00 93.12 603 VAL A C 1
ATOM 4951 O O . VAL A 1 603 ? 17.813 7.931 -40.469 1.00 93.12 603 VAL A O 1
ATOM 4954 N N . VAL A 1 604 ? 19.459 6.415 -40.353 1.00 92.25 604 VAL A N 1
ATOM 4955 C CA . VAL A 1 604 ? 18.691 5.304 -40.929 1.00 92.25 604 VAL A CA 1
ATOM 4956 C C . VAL A 1 604 ? 18.502 4.231 -39.869 1.00 92.25 604 VAL A C 1
ATOM 4958 O O . VAL A 1 604 ? 19.459 3.744 -39.277 1.00 92.25 604 VAL A O 1
ATOM 4961 N N . LEU A 1 605 ? 17.251 3.856 -39.643 1.00 92.56 605 LEU A N 1
ATOM 4962 C CA . LEU A 1 605 ? 16.842 2.827 -38.700 1.00 92.56 605 LEU A CA 1
ATOM 4963 C C . LEU A 1 605 ? 16.544 1.541 -39.463 1.00 92.56 605 LEU A C 1
ATOM 4965 O O . LEU A 1 605 ? 15.748 1.568 -40.402 1.00 92.56 605 LEU A O 1
ATOM 4969 N N . GLU A 1 606 ? 17.139 0.423 -39.055 1.00 91.50 606 GLU A N 1
ATOM 4970 C CA . GLU A 1 606 ? 16.822 -0.896 -39.599 1.00 91.50 606 GLU A CA 1
ATOM 4971 C C . GLU A 1 606 ? 16.092 -1.762 -38.576 1.00 91.50 606 GLU A C 1
ATOM 4973 O O . GLU A 1 606 ? 16.656 -2.223 -37.575 1.00 91.50 606 GLU A O 1
ATOM 4978 N N . PHE A 1 607 ? 14.837 -2.050 -38.892 1.00 89.06 607 PHE A N 1
ATOM 4979 C CA . PHE A 1 607 ? 14.002 -2.980 -38.156 1.00 89.06 607 PHE A CA 1
ATOM 4980 C C . PHE A 1 607 ? 14.151 -4.378 -38.738 1.00 89.06 607 PHE A C 1
ATOM 4982 O O . PHE A 1 607 ? 14.002 -4.578 -39.944 1.00 89.06 607 PHE A O 1
ATOM 4989 N N . LYS A 1 608 ? 14.420 -5.349 -37.870 1.00 85.88 608 LYS A N 1
ATOM 4990 C CA . LYS A 1 608 ? 14.489 -6.765 -38.219 1.00 85.88 608 LYS A CA 1
ATOM 4991 C C . LYS A 1 608 ? 13.169 -7.441 -37.858 1.00 85.88 608 LYS A C 1
ATOM 4993 O O . LYS A 1 608 ? 12.713 -7.363 -36.714 1.00 85.88 608 LYS A O 1
ATOM 4998 N N . ASN A 1 609 ? 12.583 -8.146 -38.822 1.00 78.31 609 ASN A N 1
ATOM 4999 C CA . ASN A 1 609 ? 11.524 -9.125 -38.584 1.00 78.31 609 ASN A CA 1
ATOM 5000 C C . ASN A 1 609 ? 11.941 -10.505 -39.136 1.00 78.31 609 ASN A C 1
ATOM 5002 O O . ASN A 1 609 ? 12.971 -10.622 -39.796 1.00 78.31 609 ASN A O 1
ATOM 5006 N N . ASN A 1 610 ? 11.147 -11.548 -38.873 1.00 68.19 610 ASN A N 1
ATOM 5007 C CA . ASN A 1 610 ? 11.469 -12.934 -39.251 1.00 68.19 610 ASN A CA 1
ATOM 5008 C C . ASN A 1 610 ? 11.550 -13.196 -40.777 1.00 68.19 610 ASN A C 1
ATOM 5010 O O . ASN A 1 610 ? 11.942 -14.285 -41.180 1.00 68.19 610 ASN A O 1
ATOM 5014 N N . PHE A 1 611 ? 11.185 -12.230 -41.622 1.00 69.81 611 PHE A N 1
ATOM 5015 C CA . PHE A 1 611 ? 11.045 -12.370 -43.075 1.00 69.81 611 PHE A CA 1
ATOM 5016 C C . PHE A 1 611 ? 11.829 -11.321 -43.889 1.00 69.81 611 PHE A C 1
ATOM 5018 O O . PHE A 1 611 ? 12.199 -11.603 -45.027 1.00 69.81 611 PHE A O 1
ATOM 5025 N N . LYS A 1 612 ? 12.060 -10.106 -43.363 1.00 79.88 612 LYS A N 1
ATOM 5026 C CA . LYS A 1 612 ? 12.738 -9.004 -44.074 1.00 79.88 612 LYS A CA 1
ATOM 5027 C C . LYS A 1 612 ? 13.216 -7.896 -43.120 1.00 79.88 612 LYS A C 1
ATOM 5029 O O . LYS A 1 612 ? 12.607 -7.666 -42.074 1.00 79.88 612 LYS A O 1
ATOM 5034 N N . SER A 1 613 ? 14.248 -7.155 -43.531 1.00 84.50 613 SER A N 1
ATOM 5035 C CA . SER A 1 613 ? 14.607 -5.858 -42.938 1.00 84.50 613 SER A CA 1
ATOM 5036 C C . SER A 1 613 ? 13.740 -4.722 -43.497 1.00 84.50 613 SER A C 1
ATOM 5038 O O . SER A 1 613 ? 13.515 -4.632 -44.707 1.00 84.50 613 SER A O 1
ATOM 5040 N N . ILE A 1 614 ? 13.279 -3.831 -42.621 1.00 87.19 614 ILE A N 1
ATOM 5041 C CA . ILE A 1 614 ? 12.548 -2.607 -42.973 1.00 87.19 614 ILE A CA 1
ATOM 5042 C C . ILE A 1 614 ? 13.398 -1.406 -42.571 1.00 87.19 614 ILE A C 1
ATOM 5044 O O . ILE A 1 614 ? 13.843 -1.318 -41.430 1.00 87.19 614 ILE A O 1
ATOM 5048 N N . PHE A 1 615 ? 13.589 -0.463 -43.492 1.00 87.44 615 PHE A N 1
ATOM 5049 C CA . PHE A 1 615 ? 14.407 0.727 -43.265 1.00 87.44 615 PHE A CA 1
ATOM 5050 C C . PHE A 1 615 ? 13.543 1.984 -43.142 1.00 87.44 615 PHE A C 1
ATOM 5052 O O . PHE A 1 615 ? 12.582 2.165 -43.894 1.00 87.44 615 PHE A O 1
ATOM 5059 N N . LYS A 1 616 ? 13.894 2.870 -42.208 1.00 88.00 616 LYS A N 1
ATOM 5060 C CA . LYS A 1 616 ? 13.299 4.207 -42.062 1.00 88.00 616 LYS A CA 1
ATOM 5061 C C . LYS A 1 616 ? 14.401 5.255 -42.036 1.00 88.00 616 LYS A C 1
ATOM 5063 O O . LYS A 1 616 ? 15.355 5.113 -41.281 1.00 88.00 616 LYS A O 1
ATOM 5068 N N . GLN A 1 617 ? 14.262 6.296 -42.849 1.00 89.81 617 GLN A N 1
ATOM 5069 C CA . GLN A 1 617 ? 15.231 7.386 -42.943 1.00 89.81 617 GLN A CA 1
ATOM 5070 C C . GLN A 1 617 ? 14.704 8.634 -42.235 1.00 89.81 617 GLN A C 1
ATOM 5072 O O . GLN A 1 617 ? 13.544 9.011 -42.405 1.00 89.81 617 GLN A O 1
ATOM 5077 N N . TYR A 1 618 ? 15.589 9.294 -41.499 1.00 90.56 618 TYR A N 1
ATOM 5078 C CA . TYR A 1 618 ? 15.361 10.540 -40.785 1.00 90.56 618 TYR A CA 1
ATOM 5079 C C . TYR A 1 618 ? 16.422 11.548 -41.218 1.00 90.56 618 TYR A C 1
ATOM 5081 O O . TYR A 1 618 ? 17.617 11.297 -41.083 1.00 90.56 618 TYR A O 1
ATOM 5089 N N . GLN A 1 619 ? 15.990 12.681 -41.766 1.00 91.12 619 GLN A N 1
ATOM 5090 C CA . GLN A 1 619 ? 16.881 13.738 -42.248 1.00 91.12 619 GLN A CA 1
ATOM 5091 C C . GLN A 1 619 ? 16.919 14.895 -41.259 1.00 91.12 619 GLN A C 1
ATOM 5093 O O . GLN A 1 619 ? 15.880 15.287 -40.725 1.00 91.12 619 GLN A O 1
ATOM 5098 N N . LEU A 1 620 ? 18.100 15.472 -41.050 1.00 89.12 620 LEU A N 1
ATOM 5099 C CA . LEU A 1 620 ? 18.260 16.662 -40.227 1.00 89.12 620 LEU A CA 1
ATOM 5100 C C . LEU A 1 620 ? 17.480 17.830 -40.856 1.00 89.12 620 LEU A C 1
ATOM 5102 O O . LEU A 1 620 ? 17.740 18.264 -41.977 1.00 89.12 620 LEU A O 1
ATOM 5106 N N . SER A 1 621 ? 16.485 18.331 -40.134 1.00 85.31 621 SER A N 1
ATOM 5107 C CA . SER A 1 621 ? 15.536 19.342 -40.617 1.00 85.31 621 SER A CA 1
ATOM 5108 C C . SER A 1 621 ? 15.866 20.755 -40.131 1.00 85.31 621 SER A C 1
ATOM 5110 O O . SER A 1 621 ? 15.479 21.727 -40.776 1.00 85.31 621 SER A O 1
ATOM 5112 N N . SER A 1 622 ? 16.607 20.892 -39.025 1.00 78.94 622 SER A N 1
ATOM 5113 C CA . SER A 1 622 ? 17.022 22.190 -38.482 1.00 78.94 622 SER A CA 1
ATOM 5114 C C . SER A 1 622 ? 18.361 22.104 -37.748 1.00 78.94 622 SER A C 1
ATOM 5116 O O . SER A 1 622 ? 18.749 21.026 -37.302 1.00 78.94 622 SER A O 1
ATOM 5118 N N . ILE A 1 623 ? 19.017 23.257 -37.566 1.00 74.12 623 ILE A N 1
ATOM 5119 C CA . ILE A 1 623 ? 20.255 23.401 -36.774 1.00 74.12 623 ILE A CA 1
ATOM 5120 C C . ILE A 1 623 ? 20.060 23.088 -35.283 1.00 74.12 623 ILE A C 1
ATOM 5122 O O . ILE A 1 623 ? 21.033 22.876 -34.577 1.00 74.12 623 ILE A O 1
ATOM 5126 N N . ASN A 1 624 ? 18.811 23.002 -34.817 1.00 77.25 624 ASN A N 1
ATOM 5127 C CA . ASN A 1 624 ? 18.463 22.600 -33.453 1.00 77.25 624 ASN A CA 1
ATOM 5128 C C . ASN A 1 624 ? 18.285 21.075 -33.339 1.00 77.25 624 ASN A C 1
ATOM 5130 O O . ASN A 1 624 ? 17.441 20.619 -32.574 1.00 77.25 624 ASN A O 1
ATOM 5134 N N . TYR A 1 625 ? 18.998 20.297 -34.160 1.00 81.06 625 TYR A N 1
ATOM 5135 C CA . TYR A 1 625 ? 19.064 18.832 -34.071 1.00 81.06 625 TYR A CA 1
ATOM 5136 C C . TYR A 1 625 ? 17.700 18.123 -34.098 1.00 81.06 625 TYR A C 1
ATOM 5138 O O . TYR A 1 625 ? 17.451 17.157 -33.387 1.00 81.06 625 TYR A O 1
ATOM 5146 N N . LYS A 1 626 ? 16.788 18.606 -34.950 1.00 84.50 626 LYS A N 1
ATOM 5147 C CA . LYS A 1 626 ? 15.495 17.948 -35.200 1.00 84.50 626 LYS A CA 1
ATOM 5148 C C . LYS A 1 626 ? 15.565 17.117 -36.466 1.00 84.50 626 LYS A C 1
ATOM 5150 O O . LYS A 1 626 ? 15.918 17.669 -37.511 1.00 84.50 626 LYS A O 1
ATOM 5155 N N . TRP A 1 627 ? 15.130 15.862 -36.421 1.00 88.81 627 TRP A N 1
ATOM 5156 C CA . TRP A 1 627 ? 14.989 15.039 -37.622 1.00 88.81 627 TRP A CA 1
ATOM 5157 C C . TRP A 1 627 ? 13.541 14.916 -38.084 1.00 88.81 627 TRP A C 1
ATOM 5159 O O . TRP A 1 627 ? 12.625 14.808 -37.273 1.00 88.81 627 TRP A O 1
ATOM 5169 N N . SER A 1 628 ? 13.342 14.891 -39.401 1.00 87.25 628 SER A N 1
ATOM 5170 C CA . SER A 1 628 ? 12.055 14.593 -40.026 1.00 87.25 628 SER A CA 1
ATOM 5171 C C . SER A 1 628 ? 12.123 13.276 -40.791 1.00 87.25 628 SER A C 1
ATOM 5173 O O . SER A 1 628 ? 13.053 13.042 -41.569 1.00 87.25 628 SER A O 1
ATOM 5175 N N . GLN A 1 629 ? 11.123 12.417 -40.586 1.00 84.62 629 GLN A N 1
ATOM 5176 C CA . GLN A 1 629 ? 11.027 11.144 -41.292 1.00 84.62 629 GLN A CA 1
ATOM 5177 C C . GLN A 1 629 ? 10.819 11.370 -42.795 1.00 84.62 629 GLN A C 1
ATOM 5179 O O . GLN A 1 629 ? 9.973 12.163 -43.211 1.00 84.62 629 GLN A O 1
ATOM 5184 N N . THR A 1 630 ? 11.555 10.628 -43.618 1.00 80.69 630 THR A N 1
ATOM 5185 C CA . THR A 1 630 ? 11.341 10.551 -45.065 1.00 80.69 630 THR A CA 1
ATOM 5186 C C . THR A 1 630 ? 10.434 9.357 -45.384 1.00 80.69 630 THR A C 1
ATOM 5188 O O . THR A 1 630 ? 10.768 8.209 -45.085 1.00 80.69 630 THR A O 1
ATOM 5191 N N . TYR A 1 631 ? 9.267 9.604 -45.982 1.00 68.38 631 TYR A N 1
ATOM 5192 C CA . TYR A 1 631 ? 8.331 8.547 -46.390 1.00 68.38 631 TYR A CA 1
ATOM 5193 C C . TYR A 1 631 ? 8.722 7.937 -47.748 1.00 68.38 631 TYR A C 1
ATOM 5195 O O . TYR A 1 631 ? 9.257 8.629 -48.612 1.00 68.38 631 TYR A O 1
ATOM 5203 N N . GLY A 1 632 ? 8.449 6.640 -47.945 1.00 60.31 632 GLY A N 1
ATOM 5204 C CA . GLY A 1 632 ? 8.736 5.943 -49.211 1.00 60.31 632 GLY A CA 1
ATOM 5205 C C . GLY A 1 632 ? 10.226 5.682 -49.472 1.00 60.31 632 GLY A C 1
ATOM 5206 O O . GLY A 1 632 ? 10.668 5.688 -50.620 1.00 60.31 632 GLY A O 1
ATOM 5207 N N . PHE A 1 633 ? 11.022 5.512 -48.415 1.00 60.84 633 PHE A N 1
ATOM 5208 C CA . PHE A 1 633 ? 12.434 5.163 -48.541 1.00 60.84 633 PHE A CA 1
ATOM 5209 C C . PHE A 1 633 ? 12.602 3.679 -48.899 1.00 60.84 633 PHE A C 1
ATOM 5211 O O . PHE A 1 633 ? 12.277 2.800 -48.102 1.00 60.84 633 PHE A O 1
ATOM 5218 N N . GLU A 1 634 ? 13.149 3.418 -50.083 1.00 63.00 634 GLU A N 1
ATOM 5219 C CA . GLU A 1 634 ? 13.833 2.168 -50.407 1.00 63.00 634 GLU A CA 1
ATOM 5220 C C . GLU A 1 634 ? 15.333 2.452 -50.374 1.00 63.00 634 GLU A C 1
ATOM 5222 O O . GLU A 1 634 ? 15.779 3.455 -50.941 1.00 63.00 634 GLU A O 1
ATOM 5227 N N . TYR A 1 635 ? 16.098 1.608 -49.677 1.00 64.81 635 TYR A N 1
ATOM 5228 C CA . TYR A 1 635 ? 17.540 1.790 -49.553 1.00 64.81 635 TYR A CA 1
ATOM 5229 C C . TYR A 1 635 ? 18.185 1.771 -50.943 1.00 64.81 635 TYR A C 1
ATOM 5231 O O . TYR A 1 635 ? 18.180 0.754 -51.632 1.00 64.81 635 TYR A O 1
ATOM 5239 N N . ASN A 1 636 ? 18.701 2.926 -51.358 1.00 74.06 636 ASN A N 1
ATOM 5240 C CA . ASN A 1 636 ? 19.370 3.134 -52.632 1.00 74.06 636 ASN A CA 1
ATOM 5241 C C . ASN A 1 636 ? 20.504 4.135 -52.403 1.00 74.06 636 ASN A C 1
ATOM 5243 O O . ASN A 1 636 ? 20.251 5.308 -52.122 1.00 74.06 636 ASN A O 1
ATOM 5247 N N . GLU A 1 637 ? 21.745 3.670 -52.525 1.00 69.38 637 GLU A N 1
ATOM 5248 C CA . GLU A 1 637 ? 22.945 4.465 -52.243 1.00 69.38 637 GLU A CA 1
ATOM 5249 C C . GLU A 1 637 ? 23.022 5.758 -53.065 1.00 69.38 637 GLU A C 1
ATOM 5251 O O . GLU A 1 637 ? 23.428 6.795 -52.543 1.00 69.38 637 GLU A O 1
ATOM 5256 N N . ASN A 1 638 ? 22.568 5.745 -54.323 1.00 74.19 638 ASN A N 1
ATOM 5257 C CA . ASN A 1 638 ? 22.580 6.942 -55.168 1.00 74.19 638 ASN A CA 1
ATOM 5258 C C . ASN A 1 638 ? 21.600 8.005 -54.660 1.00 74.19 638 ASN A C 1
ATOM 5260 O O . ASN A 1 638 ? 21.924 9.192 -54.648 1.00 74.19 638 ASN A O 1
ATOM 5264 N N . LYS A 1 639 ? 20.411 7.582 -54.216 1.00 80.00 639 LYS A N 1
ATOM 5265 C CA . LYS A 1 639 ? 19.419 8.483 -53.614 1.00 80.00 639 LYS A CA 1
ATOM 5266 C C . LYS A 1 639 ? 19.911 9.015 -52.266 1.00 80.00 639 LYS A C 1
ATOM 5268 O O . LYS A 1 639 ? 19.790 10.205 -51.998 1.00 80.00 639 LYS A O 1
ATOM 5273 N N . LEU A 1 640 ? 20.522 8.152 -51.456 1.00 82.25 640 LEU A N 1
ATOM 5274 C CA . LEU A 1 640 ? 21.103 8.516 -50.167 1.00 82.25 640 LEU A CA 1
ATOM 5275 C C . LEU A 1 640 ? 22.223 9.559 -50.315 1.00 82.25 640 LEU A C 1
ATOM 5277 O O . LEU A 1 640 ? 22.243 10.542 -49.579 1.00 82.25 640 LEU A O 1
ATOM 5281 N N . LEU A 1 641 ? 23.119 9.394 -51.295 1.00 82.19 641 LEU A N 1
ATOM 5282 C CA . LEU A 1 641 ? 24.176 10.369 -51.579 1.00 82.19 641 LEU A CA 1
ATOM 5283 C C . LEU A 1 641 ? 23.605 11.732 -52.005 1.00 82.19 641 LEU A C 1
ATOM 5285 O O . LEU A 1 641 ? 24.106 12.768 -51.568 1.00 82.19 641 LEU A O 1
ATOM 5289 N N . GLN A 1 642 ? 22.548 11.746 -52.826 1.00 80.94 642 GLN A N 1
ATOM 5290 C CA . GLN A 1 642 ? 21.860 12.984 -53.212 1.00 80.94 642 GLN A CA 1
ATOM 5291 C C . GLN A 1 642 ? 21.230 13.691 -52.004 1.00 80.94 642 GLN A C 1
ATOM 5293 O O . GLN A 1 642 ? 21.397 14.902 -51.850 1.00 80.94 642 GLN A O 1
ATOM 5298 N N . ASP A 1 643 ? 20.552 12.945 -51.129 1.00 84.25 643 ASP A N 1
ATOM 5299 C CA . ASP A 1 643 ? 19.951 13.482 -49.904 1.00 84.25 643 ASP A CA 1
ATOM 5300 C C . ASP A 1 643 ? 21.018 14.085 -48.973 1.00 84.25 643 ASP A C 1
ATOM 5302 O O . ASP A 1 643 ? 20.866 15.214 -48.497 1.00 84.25 643 ASP A O 1
ATOM 5306 N N . LEU A 1 644 ? 22.129 13.371 -48.757 1.00 85.62 644 LEU A N 1
ATOM 5307 C CA . LEU A 1 644 ? 23.260 13.845 -47.951 1.00 85.62 644 LEU A CA 1
ATOM 5308 C C . LEU A 1 644 ? 23.847 15.144 -48.510 1.00 85.62 644 LEU A C 1
ATOM 5310 O O . LEU A 1 644 ? 24.057 16.102 -47.762 1.00 85.62 644 LEU A O 1
ATOM 5314 N N . TYR A 1 645 ? 24.035 15.206 -49.829 1.00 81.56 645 TYR A N 1
ATOM 5315 C CA . TYR A 1 645 ? 24.537 16.391 -50.519 1.00 81.56 645 TYR A CA 1
ATOM 5316 C C . TYR A 1 645 ? 23.625 17.614 -50.324 1.00 81.56 645 TYR A C 1
ATOM 5318 O O . TYR A 1 645 ? 24.099 18.706 -49.991 1.00 81.56 645 TYR A O 1
ATOM 5326 N N . ILE A 1 646 ? 22.306 17.437 -50.464 1.00 84.25 646 ILE A N 1
ATOM 5327 C CA . ILE A 1 646 ? 21.321 18.508 -50.242 1.00 84.25 646 ILE A CA 1
ATOM 5328 C C . ILE A 1 646 ? 21.411 19.042 -48.806 1.00 84.25 646 ILE A C 1
ATOM 5330 O O . ILE A 1 646 ? 21.349 20.258 -48.594 1.00 84.25 646 ILE A O 1
ATOM 5334 N N . LEU A 1 647 ? 21.574 18.157 -47.820 1.00 85.06 647 LEU A N 1
ATOM 5335 C CA . LEU A 1 647 ? 21.657 18.536 -46.410 1.00 85.06 647 LEU A CA 1
ATOM 5336 C C . LEU A 1 647 ? 22.960 19.272 -46.082 1.00 85.06 647 LEU A C 1
ATOM 5338 O O . LEU A 1 647 ? 22.912 20.304 -45.414 1.00 85.06 647 LEU A O 1
ATOM 5342 N N . THR A 1 648 ? 24.107 18.824 -46.599 1.00 81.19 648 THR A N 1
ATOM 5343 C CA . THR A 1 648 ? 25.392 19.525 -46.414 1.00 81.19 648 THR A CA 1
ATOM 5344 C C . THR A 1 648 ? 25.336 20.956 -46.936 1.00 81.19 648 THR A C 1
ATOM 5346 O O . THR A 1 648 ? 25.762 21.880 -46.241 1.00 81.19 648 THR A O 1
ATOM 5349 N N . LYS A 1 649 ? 24.737 21.160 -48.118 1.00 78.88 649 LYS A N 1
ATOM 5350 C CA . LYS A 1 649 ? 24.512 22.500 -48.675 1.00 78.88 649 LYS A CA 1
ATOM 5351 C C . LYS A 1 649 ? 23.583 23.333 -47.793 1.00 78.88 649 LYS A C 1
ATOM 5353 O O . LYS A 1 649 ? 23.856 24.504 -47.545 1.00 78.88 649 LYS A O 1
ATOM 5358 N N . ARG A 1 650 ? 22.484 22.736 -47.316 1.00 81.25 650 ARG A N 1
ATOM 5359 C CA . ARG A 1 650 ? 21.474 23.412 -46.486 1.00 81.25 650 ARG A CA 1
ATOM 5360 C C . ARG A 1 650 ? 22.053 23.939 -45.173 1.00 81.25 650 ARG A C 1
ATOM 5362 O O . ARG A 1 650 ? 21.698 25.041 -44.772 1.00 81.25 650 ARG A O 1
ATOM 5369 N N . PHE A 1 651 ? 22.925 23.174 -44.521 1.00 78.75 651 PHE A N 1
ATOM 5370 C CA . PHE A 1 651 ? 23.515 23.546 -43.231 1.00 78.75 651 PHE A CA 1
ATOM 5371 C C . PHE A 1 651 ? 24.837 24.317 -43.343 1.00 78.75 651 PHE A C 1
ATOM 5373 O O . PHE A 1 651 ? 25.438 24.632 -42.321 1.00 78.75 651 PHE A O 1
ATOM 5380 N N . ASN A 1 652 ? 25.261 24.671 -44.564 1.00 71.81 652 ASN A N 1
ATOM 5381 C CA . ASN A 1 652 ? 26.435 25.506 -44.838 1.00 71.81 652 ASN A CA 1
ATOM 5382 C C . ASN A 1 652 ? 27.706 25.046 -44.092 1.00 71.81 652 ASN A C 1
ATOM 5384 O O . ASN A 1 652 ? 28.457 25.862 -43.551 1.00 71.81 652 ASN A O 1
ATOM 5388 N N . LEU A 1 653 ? 27.932 23.729 -44.040 1.00 68.94 653 LEU A N 1
ATOM 5389 C CA . LEU A 1 653 ? 29.158 23.155 -43.486 1.00 68.94 653 LEU A CA 1
ATOM 5390 C C . LEU A 1 653 ? 30.334 23.615 -44.375 1.00 68.94 653 LEU A C 1
ATOM 5392 O O . LEU A 1 653 ? 30.259 23.481 -45.597 1.00 68.94 653 LEU A O 1
ATOM 5396 N N . LYS A 1 654 ? 31.354 24.259 -43.782 1.00 52.41 654 LYS A N 1
ATOM 5397 C CA . LYS A 1 654 ? 32.436 24.984 -44.491 1.00 52.41 654 LYS A CA 1
ATOM 5398 C C . LYS A 1 654 ? 33.138 24.135 -45.577 1.00 52.41 654 LYS A C 1
ATOM 5400 O O . LYS A 1 654 ? 33.225 22.918 -45.459 1.00 52.41 654 LYS A O 1
ATOM 5405 N N . ASP A 1 655 ? 33.641 24.831 -46.605 1.00 52.91 655 ASP A N 1
ATOM 5406 C CA . ASP A 1 655 ? 34.366 24.346 -47.804 1.00 52.91 655 ASP A CA 1
ATOM 5407 C C . ASP A 1 655 ? 33.556 23.596 -48.882 1.00 52.91 655 ASP A C 1
ATOM 5409 O O . ASP A 1 655 ? 34.069 22.793 -49.656 1.00 52.91 655 ASP A O 1
ATOM 5413 N N . TYR A 1 656 ? 32.275 23.950 -49.019 1.00 45.81 656 TYR A N 1
ATOM 5414 C CA . TYR A 1 656 ? 31.362 23.427 -50.049 1.00 45.81 656 TYR A CA 1
ATOM 5415 C C . TYR A 1 656 ? 31.759 23.734 -51.514 1.00 45.81 656 TYR A C 1
ATOM 5417 O O . TYR A 1 656 ? 31.349 23.004 -52.413 1.00 45.81 656 TYR A O 1
ATOM 5425 N N . LYS A 1 657 ? 32.518 24.804 -51.800 1.00 47.59 657 LYS A N 1
ATOM 5426 C CA . LYS A 1 657 ? 32.710 25.268 -53.192 1.00 47.59 657 LYS A CA 1
ATOM 5427 C C . LYS A 1 657 ? 33.802 24.541 -53.989 1.00 47.59 657 LYS A C 1
ATOM 5429 O O . LYS A 1 657 ? 33.693 24.532 -55.210 1.00 47.59 657 LYS A O 1
ATOM 5434 N N . ASP A 1 658 ? 34.763 23.879 -53.340 1.00 50.56 658 ASP A N 1
ATOM 5435 C CA . ASP A 1 658 ? 35.915 23.274 -54.038 1.00 50.56 658 ASP A CA 1
ATOM 5436 C C . ASP A 1 658 ? 35.843 21.736 -54.175 1.00 50.56 658 ASP A C 1
ATOM 5438 O O . ASP A 1 658 ? 36.573 21.157 -54.976 1.00 50.56 658 ASP A O 1
ATOM 5442 N N . HIS A 1 659 ? 34.910 21.060 -53.485 1.00 53.16 659 HIS A N 1
ATOM 5443 C CA . HIS A 1 659 ? 34.840 19.585 -53.429 1.00 53.16 659 HIS A CA 1
ATOM 5444 C C . HIS A 1 659 ? 33.608 18.943 -54.097 1.00 53.16 659 HIS A C 1
ATOM 5446 O O . HIS A 1 659 ? 33.449 17.720 -54.058 1.00 53.16 659 HIS A O 1
ATOM 5452 N N . GLU A 1 660 ? 32.745 19.717 -54.767 1.00 51.91 660 GLU A N 1
ATOM 5453 C CA . GLU A 1 660 ? 31.555 19.184 -55.458 1.00 51.91 660 GLU A CA 1
ATOM 5454 C C . GLU A 1 660 ? 31.916 18.099 -56.495 1.00 51.91 660 GLU A C 1
ATOM 5456 O O . GLU A 1 660 ? 31.240 17.071 -56.596 1.00 51.91 660 GLU A O 1
ATOM 5461 N N . SER A 1 661 ? 33.029 18.287 -57.213 1.00 54.19 661 SER A N 1
ATOM 5462 C CA . SER A 1 661 ? 33.525 17.333 -58.213 1.00 54.19 661 SER A CA 1
ATOM 5463 C C . SER A 1 661 ? 34.163 16.073 -57.608 1.00 54.19 661 SER A C 1
ATOM 5465 O O . SER A 1 661 ? 34.059 15.007 -58.211 1.00 54.19 661 SER A O 1
ATOM 5467 N N . GLU A 1 662 ? 34.747 16.144 -56.407 1.00 57.00 662 GLU A N 1
ATOM 5468 C CA . GLU A 1 662 ? 35.346 14.990 -55.717 1.00 57.00 662 GLU A CA 1
ATOM 5469 C C . GLU A 1 662 ? 34.301 14.130 -54.995 1.00 57.00 662 GLU A C 1
ATOM 5471 O O . GLU A 1 662 ? 34.363 12.899 -55.065 1.00 57.00 662 GLU A O 1
ATOM 5476 N N . CYS A 1 663 ? 33.306 14.755 -54.355 1.00 56.00 663 CYS A N 1
ATOM 5477 C CA . CYS A 1 663 ? 32.259 14.040 -53.621 1.00 56.00 663 CYS A CA 1
ATOM 5478 C C . CYS A 1 663 ? 31.268 13.313 -54.541 1.00 56.00 663 CYS A C 1
ATOM 5480 O O . CYS A 1 663 ? 30.837 12.207 -54.216 1.00 56.00 663 CYS A O 1
ATOM 5482 N N . LEU A 1 664 ? 30.927 13.899 -55.697 1.00 55.62 664 LEU A N 1
ATOM 5483 C CA . LEU A 1 664 ? 30.069 13.265 -56.710 1.00 55.62 664 LEU A CA 1
ATOM 5484 C C . LEU A 1 664 ? 30.876 12.442 -57.736 1.00 55.62 664 LEU A C 1
ATOM 5486 O O . LEU A 1 664 ? 30.349 11.495 -58.323 1.00 55.62 664 LEU A O 1
ATOM 5490 N N . GLY A 1 665 ? 32.155 12.771 -57.956 1.00 50.16 665 GLY A N 1
ATOM 5491 C CA . GLY A 1 665 ? 33.012 12.145 -58.970 1.00 50.16 665 GLY A CA 1
ATOM 5492 C C . GLY A 1 665 ? 33.495 10.735 -58.632 1.00 50.16 665 GLY A C 1
ATOM 5493 O O . GLY A 1 665 ? 33.674 9.933 -59.549 1.00 50.16 665 GLY A O 1
ATOM 5494 N N . LYS A 1 666 ? 33.624 10.376 -57.345 1.00 47.09 666 LYS A N 1
ATOM 5495 C CA . LYS A 1 666 ? 34.007 9.009 -56.934 1.00 47.09 666 LYS A CA 1
ATOM 5496 C C . LYS A 1 666 ? 32.987 7.926 -57.328 1.00 47.09 666 LYS A C 1
ATOM 5498 O O . LYS A 1 666 ? 33.383 6.776 -57.490 1.00 47.09 666 LYS A O 1
ATOM 5503 N N . ASN A 1 667 ? 31.724 8.277 -57.602 1.00 42.75 667 ASN A N 1
ATOM 5504 C CA . ASN A 1 667 ? 30.704 7.323 -58.067 1.00 42.75 667 ASN A CA 1
ATOM 5505 C C . ASN A 1 667 ? 30.690 7.082 -59.588 1.00 42.75 667 ASN A C 1
ATOM 5507 O O . ASN A 1 667 ? 30.028 6.150 -60.045 1.00 42.75 667 ASN A O 1
ATOM 5511 N N . LYS A 1 668 ? 31.444 7.843 -60.400 1.00 36.75 668 LYS A N 1
ATOM 5512 C CA . LYS A 1 668 ? 31.502 7.593 -61.857 1.00 36.75 668 LYS A CA 1
ATOM 5513 C C . LYS A 1 668 ? 32.217 6.290 -62.237 1.00 36.75 668 LYS A C 1
ATOM 5515 O O . LYS A 1 668 ? 32.051 5.838 -63.365 1.00 36.75 668 LYS A O 1
ATOM 5520 N N . HIS A 1 669 ? 32.947 5.658 -61.316 1.00 36.94 669 HIS A N 1
ATOM 5521 C CA . HIS A 1 669 ? 33.646 4.393 -61.575 1.00 36.94 669 HIS A CA 1
ATOM 5522 C C . HIS A 1 669 ? 32.915 3.132 -61.080 1.00 36.94 669 HIS A C 1
ATOM 5524 O O . HIS A 1 669 ? 33.366 2.033 -61.382 1.00 36.94 669 HIS A O 1
ATOM 5530 N N . ILE A 1 670 ? 31.766 3.256 -60.400 1.00 38.06 670 ILE A N 1
ATOM 5531 C CA . ILE A 1 670 ? 30.964 2.096 -59.948 1.00 38.06 670 ILE A CA 1
ATOM 5532 C C . ILE A 1 670 ? 29.831 1.760 -60.943 1.00 38.06 670 ILE A C 1
ATOM 5534 O O . ILE A 1 670 ? 29.350 0.633 -60.999 1.00 38.06 670 ILE A O 1
ATOM 5538 N N . GLY A 1 671 ? 29.475 2.686 -61.841 1.00 28.55 671 GLY A N 1
ATOM 5539 C CA . GLY A 1 671 ? 28.449 2.488 -62.876 1.00 28.55 671 GLY A CA 1
ATOM 5540 C C . GLY A 1 671 ? 28.823 1.576 -64.058 1.00 28.55 671 GLY A C 1
ATOM 5541 O O . GLY A 1 671 ? 28.100 1.581 -65.050 1.00 28.55 671 GLY A O 1
ATOM 5542 N N . ALA A 1 672 ? 29.925 0.818 -63.996 1.00 29.09 672 ALA A N 1
ATOM 5543 C CA . ALA A 1 672 ? 30.416 0.004 -65.117 1.00 29.09 672 ALA A CA 1
ATOM 5544 C C . ALA A 1 672 ? 30.507 -1.512 -64.851 1.00 29.09 672 ALA A C 1
ATOM 5546 O O . ALA A 1 672 ? 31.038 -2.231 -65.693 1.00 29.09 672 ALA A O 1
ATOM 5547 N N . ILE A 1 673 ? 29.960 -2.034 -63.744 1.00 29.70 673 ILE A N 1
ATOM 5548 C CA . ILE A 1 673 ? 29.774 -3.488 -63.570 1.00 29.70 673 ILE A CA 1
ATOM 5549 C C . ILE A 1 673 ? 28.348 -3.774 -63.081 1.00 29.70 673 ILE A C 1
ATOM 5551 O O . ILE A 1 673 ? 28.114 -4.157 -61.941 1.00 29.70 673 ILE A O 1
ATOM 5555 N N . ILE A 1 674 ? 27.372 -3.606 -63.976 1.00 29.09 674 ILE A N 1
ATOM 5556 C CA . ILE A 1 674 ? 26.146 -4.414 -63.948 1.00 29.09 674 ILE A CA 1
ATOM 5557 C C . ILE A 1 674 ? 26.314 -5.453 -65.053 1.00 29.09 674 ILE A C 1
ATOM 5559 O O . ILE A 1 674 ? 25.892 -5.269 -66.191 1.00 29.09 674 ILE A O 1
ATOM 5563 N N . GLY A 1 675 ? 27.010 -6.532 -64.710 1.00 24.67 675 GLY A N 1
ATOM 5564 C CA . GLY A 1 675 ? 26.980 -7.789 -65.437 1.00 24.67 675 GLY A CA 1
ATOM 5565 C C . GLY A 1 675 ? 26.413 -8.832 -64.490 1.00 24.67 675 GLY A C 1
ATOM 5566 O O . GLY A 1 675 ? 27.029 -9.142 -63.477 1.00 24.67 675 GLY A O 1
ATOM 5567 N N . THR A 1 676 ? 25.213 -9.315 -64.796 1.00 28.28 676 THR A N 1
ATOM 5568 C CA . THR A 1 676 ? 24.584 -10.518 -64.234 1.00 28.28 676 THR A CA 1
ATOM 5569 C C . THR A 1 676 ? 25.599 -11.569 -63.772 1.00 28.28 676 THR A C 1
ATOM 5571 O O . THR A 1 676 ? 26.303 -12.133 -64.606 1.00 28.28 676 THR A O 1
ATOM 5574 N N . VAL A 1 677 ? 25.616 -11.898 -62.475 1.00 23.69 677 VAL A N 1
ATOM 5575 C CA . VAL A 1 677 ? 26.247 -13.130 -61.979 1.00 23.69 677 VAL A CA 1
ATOM 5576 C C . VAL A 1 677 ? 25.148 -14.125 -61.620 1.00 23.69 677 VAL A C 1
ATOM 5578 O O . VAL A 1 677 ? 24.577 -14.113 -60.533 1.00 23.69 677 VAL A O 1
ATOM 5581 N N . VAL A 1 678 ? 24.855 -14.983 -62.594 1.00 26.08 678 VAL A N 1
ATOM 5582 C CA . VAL A 1 678 ? 24.399 -16.360 -62.373 1.00 26.08 678 VAL A CA 1
ATOM 5583 C C . VAL A 1 678 ? 25.628 -17.154 -61.893 1.00 26.08 678 VAL A C 1
ATOM 5585 O O . VAL A 1 678 ? 26.726 -16.903 -62.396 1.00 26.08 678 VAL A O 1
ATOM 5588 N N . PRO A 1 679 ? 25.515 -18.080 -60.923 1.00 25.67 679 PRO A N 1
ATOM 5589 C CA . PRO A 1 679 ? 26.685 -18.723 -60.344 1.00 25.67 679 PRO A CA 1
ATOM 5590 C C . PRO A 1 679 ? 27.184 -19.850 -61.252 1.00 25.67 679 PRO A C 1
ATOM 5592 O O . PRO A 1 679 ? 26.561 -20.905 -61.332 1.00 25.67 679 PRO A O 1
ATOM 5595 N N . THR A 1 680 ? 28.348 -19.670 -61.876 1.00 24.69 680 THR A N 1
ATOM 5596 C CA . THR A 1 680 ? 29.168 -20.794 -62.350 1.00 24.69 680 THR A CA 1
ATOM 5597 C C . THR A 1 680 ? 30.646 -20.527 -62.086 1.00 24.69 680 THR A C 1
ATOM 5599 O O . THR A 1 680 ? 31.249 -19.629 -62.663 1.00 24.69 680 THR A O 1
ATOM 5602 N N . THR A 1 681 ? 31.184 -21.334 -61.173 1.00 30.73 681 THR A N 1
ATOM 5603 C CA . THR A 1 681 ? 32.575 -21.786 -61.014 1.00 30.73 681 THR A CA 1
ATOM 5604 C C . THR A 1 681 ? 33.580 -21.382 -62.101 1.00 30.73 681 THR A C 1
ATOM 5606 O O . THR A 1 681 ? 33.406 -21.787 -63.248 1.00 30.73 681 THR A O 1
ATOM 5609 N N . LEU A 1 682 ? 34.712 -20.778 -61.708 1.00 25.34 682 LEU A N 1
ATOM 5610 C CA . LEU A 1 682 ? 36.049 -21.183 -62.175 1.00 25.34 682 LEU A CA 1
ATOM 5611 C C . LEU A 1 682 ? 37.186 -20.550 -61.352 1.00 25.34 682 LEU A C 1
ATOM 5613 O O . LEU A 1 682 ? 37.134 -19.402 -60.927 1.00 25.34 682 LEU A O 1
ATOM 5617 N N . VAL A 1 683 ? 38.181 -21.399 -61.112 1.00 29.66 683 VAL A N 1
ATOM 5618 C CA . VAL A 1 683 ? 39.431 -21.238 -60.359 1.00 29.66 683 VAL A CA 1
ATOM 5619 C C . VAL A 1 683 ? 40.471 -20.464 -61.186 1.00 29.66 683 VAL A C 1
ATOM 5621 O O . VAL A 1 683 ? 40.328 -20.370 -62.401 1.00 29.66 683 VAL A O 1
ATOM 5624 N N . THR A 1 684 ? 41.561 -20.036 -60.525 1.00 26.84 684 THR A N 1
ATOM 5625 C CA . THR A 1 684 ? 42.788 -19.356 -61.022 1.00 26.84 684 THR A CA 1
ATOM 5626 C C . THR A 1 684 ? 42.645 -17.834 -61.180 1.00 26.84 684 THR A C 1
ATOM 5628 O O . THR A 1 684 ? 41.694 -17.371 -61.781 1.00 26.84 684 THR A O 1
ATOM 5631 N N . GLY A 1 685 ? 43.506 -16.944 -60.684 1.00 23.69 685 GLY A N 1
ATOM 5632 C CA . GLY A 1 685 ? 44.740 -17.004 -59.905 1.00 23.69 685 GLY A CA 1
ATOM 5633 C C . GLY A 1 685 ? 45.478 -15.668 -60.111 1.00 23.69 685 GLY A C 1
ATOM 5634 O O . GLY A 1 685 ? 45.561 -15.197 -61.238 1.00 23.69 685 GLY A O 1
ATOM 5635 N N . GLY A 1 686 ? 46.028 -15.082 -59.042 1.00 24.66 686 GLY A N 1
ATOM 5636 C CA . GLY A 1 686 ? 47.153 -14.139 -59.119 1.00 24.66 686 GLY A CA 1
ATOM 5637 C C . GLY A 1 686 ? 46.866 -12.627 -59.077 1.00 24.66 686 GLY A C 1
ATOM 5638 O O . GLY A 1 686 ? 46.296 -12.059 -59.996 1.00 24.66 686 GLY A O 1
ATOM 5639 N N . ILE A 1 687 ? 47.483 -11.991 -58.069 1.00 28.27 687 ILE A N 1
ATOM 5640 C CA . ILE A 1 687 ? 47.874 -10.570 -57.957 1.00 28.27 687 ILE A CA 1
ATOM 5641 C C . ILE A 1 687 ? 46.782 -9.591 -57.487 1.00 28.27 687 ILE A C 1
ATOM 5643 O O . ILE A 1 687 ? 46.231 -8.803 -58.246 1.00 28.27 687 ILE A O 1
ATOM 5647 N N . ALA A 1 688 ? 46.571 -9.564 -56.170 1.00 27.59 688 ALA A N 1
ATOM 5648 C CA . ALA A 1 688 ? 45.963 -8.442 -55.459 1.00 27.59 688 ALA A CA 1
ATOM 5649 C C . ALA A 1 688 ? 46.746 -8.171 -54.165 1.00 27.59 688 ALA A C 1
ATOM 5651 O O . ALA A 1 688 ? 46.277 -8.476 -53.077 1.00 27.59 688 ALA A O 1
ATOM 5652 N N . VAL A 1 689 ? 47.970 -7.645 -54.278 1.00 32.22 689 VAL A N 1
ATOM 5653 C CA . VAL A 1 689 ? 48.689 -7.017 -53.156 1.00 32.22 689 VAL A CA 1
ATOM 5654 C C . VAL A 1 689 ? 49.547 -5.882 -53.720 1.00 32.22 689 VAL A C 1
ATOM 5656 O O . VAL A 1 689 ? 50.258 -6.089 -54.697 1.00 32.22 689 VAL A O 1
ATOM 5659 N N . ALA A 1 690 ? 49.489 -4.723 -53.055 1.00 28.44 690 ALA A N 1
ATOM 5660 C CA . ALA A 1 690 ? 50.241 -3.481 -53.285 1.00 28.44 690 ALA A CA 1
ATOM 5661 C C . ALA A 1 690 ? 49.576 -2.416 -54.180 1.00 28.44 690 ALA A C 1
ATOM 5663 O O . ALA A 1 690 ? 50.104 -2.034 -55.216 1.00 28.44 690 ALA A O 1
ATOM 5664 N N . PHE A 1 691 ? 48.467 -1.840 -53.705 1.00 27.61 691 PHE A N 1
ATOM 5665 C CA . PHE A 1 691 ? 48.096 -0.461 -54.049 1.00 27.61 691 PHE A CA 1
ATOM 5666 C C . PHE A 1 691 ? 47.519 0.254 -52.829 1.00 27.61 691 PHE A C 1
ATOM 5668 O O . PHE A 1 691 ? 46.329 0.509 -52.742 1.00 27.61 691 PHE A O 1
ATOM 5675 N N . TYR A 1 692 ? 48.378 0.546 -51.859 1.00 33.22 692 TYR A N 1
ATOM 5676 C CA . TYR A 1 692 ? 48.178 1.625 -50.895 1.00 33.22 692 TYR A CA 1
ATOM 5677 C C . TYR A 1 692 ? 49.530 1.852 -50.227 1.00 33.22 692 TYR A C 1
ATOM 5679 O O . TYR A 1 692 ? 49.997 0.957 -49.532 1.00 33.22 692 TYR A O 1
ATOM 5687 N N . LEU A 1 693 ? 50.180 2.982 -50.529 1.00 30.42 693 LEU A N 1
ATOM 5688 C CA . LEU A 1 693 ? 51.105 3.760 -49.683 1.00 30.42 693 LEU A CA 1
ATOM 5689 C C . LEU A 1 693 ? 52.002 4.647 -50.577 1.00 30.42 693 LEU A C 1
ATOM 5691 O O . LEU A 1 693 ? 52.783 4.150 -51.380 1.00 30.42 693 LEU A O 1
ATOM 5695 N N . ASN A 1 694 ? 51.909 5.962 -50.351 1.00 28.22 694 ASN A N 1
ATOM 5696 C CA . ASN A 1 694 ? 52.731 7.081 -50.854 1.00 28.22 694 ASN A CA 1
ATOM 5697 C C . ASN A 1 694 ? 52.424 7.731 -52.232 1.00 28.22 694 ASN A C 1
ATOM 5699 O O . ASN A 1 694 ? 52.892 7.259 -53.265 1.00 28.22 694 ASN A O 1
ATOM 5703 N N . PRO A 1 695 ? 51.782 8.924 -52.245 1.00 36.00 695 PRO A N 1
ATOM 5704 C CA . PRO A 1 695 ? 51.548 9.741 -53.449 1.00 36.00 695 PRO A CA 1
ATOM 5705 C C . PRO A 1 695 ? 52.752 10.534 -54.006 1.00 36.00 695 PRO A C 1
ATOM 5707 O O . PRO A 1 695 ? 52.596 11.215 -55.013 1.00 36.00 695 PRO A O 1
ATOM 5710 N N . ASN A 1 696 ? 53.949 10.483 -53.408 1.00 35.12 696 ASN A N 1
ATOM 5711 C CA . ASN A 1 696 ? 55.030 11.440 -53.727 1.00 35.12 696 ASN A CA 1
ATOM 5712 C C . ASN A 1 696 ? 56.181 10.917 -54.612 1.00 35.12 696 ASN A C 1
ATOM 5714 O O . ASN A 1 696 ? 57.193 11.597 -54.754 1.00 35.12 696 ASN A O 1
ATOM 5718 N N . VAL A 1 697 ? 56.052 9.749 -55.253 1.00 38.56 697 VAL A N 1
ATOM 5719 C CA . VAL A 1 697 ? 57.139 9.178 -56.088 1.00 38.56 697 VAL A CA 1
ATOM 5720 C C . VAL A 1 697 ? 56.934 9.389 -57.601 1.00 38.56 697 VAL A C 1
ATOM 5722 O O . VAL A 1 697 ? 57.879 9.275 -58.377 1.00 38.56 697 VAL A O 1
ATOM 5725 N N . PHE A 1 698 ? 55.748 9.804 -58.057 1.00 36.84 698 PHE A N 1
ATOM 5726 C CA . PHE A 1 698 ? 55.450 9.890 -59.498 1.00 36.84 698 PHE A CA 1
ATOM 5727 C C . PHE A 1 698 ? 55.724 11.242 -60.179 1.00 36.84 698 PHE A C 1
ATOM 5729 O O . PHE A 1 698 ? 55.456 11.385 -61.369 1.00 36.84 698 PHE A O 1
ATOM 5736 N N . PHE A 1 699 ? 56.347 12.204 -59.492 1.00 36.91 699 PHE A N 1
ATOM 5737 C CA . PHE A 1 699 ? 56.759 13.472 -60.116 1.00 36.91 699 PHE A CA 1
ATOM 5738 C C . PHE A 1 699 ? 58.122 13.420 -60.837 1.00 36.91 699 PHE A C 1
ATOM 5740 O O . PHE A 1 699 ? 58.495 14.395 -61.486 1.00 36.91 699 PHE A O 1
ATOM 5747 N N . TYR A 1 700 ? 58.858 12.299 -60.782 1.00 33.53 700 TYR A N 1
ATOM 5748 C CA . TYR A 1 700 ? 60.237 12.227 -61.301 1.00 33.53 700 TYR A CA 1
ATOM 5749 C C . TYR A 1 700 ? 60.447 11.382 -62.574 1.00 33.53 700 TYR A C 1
ATOM 5751 O O . TYR A 1 700 ? 61.548 11.383 -63.116 1.00 33.53 700 TYR A O 1
ATOM 5759 N N . ILE A 1 701 ? 59.419 10.702 -63.105 1.00 37.81 701 ILE A N 1
ATOM 5760 C CA . ILE A 1 701 ? 59.564 9.832 -64.299 1.00 37.81 701 ILE A CA 1
ATOM 5761 C C . ILE A 1 701 ? 58.934 10.445 -65.570 1.00 37.81 701 ILE A C 1
ATOM 5763 O O . ILE A 1 701 ? 59.246 10.029 -66.682 1.00 37.81 701 ILE A O 1
ATOM 5767 N N . TYR A 1 702 ? 58.159 11.529 -65.462 1.00 34.09 702 TYR A N 1
ATOM 5768 C CA . TYR A 1 702 ? 57.504 12.161 -66.622 1.00 34.09 702 TYR A CA 1
ATOM 5769 C C . TYR A 1 702 ? 58.384 13.158 -67.413 1.00 34.09 702 TYR A C 1
ATOM 5771 O O . TYR A 1 702 ? 57.878 13.915 -68.235 1.00 34.09 702 TYR A O 1
ATOM 5779 N N . ARG A 1 703 ? 59.710 13.182 -67.194 1.00 34.50 703 ARG A N 1
ATOM 5780 C CA . ARG A 1 703 ? 60.645 14.105 -67.879 1.00 34.50 703 ARG A CA 1
ATOM 5781 C C . ARG A 1 703 ? 61.706 13.407 -68.748 1.00 34.50 703 ARG A C 1
ATOM 5783 O O . ARG A 1 703 ? 62.717 14.021 -69.070 1.00 34.50 703 ARG A O 1
ATOM 5790 N N . TRP A 1 704 ? 61.488 12.145 -69.129 1.00 33.47 704 TRP A N 1
ATOM 5791 C CA . TRP A 1 704 ? 62.410 11.397 -70.005 1.00 33.47 704 TRP A CA 1
ATOM 5792 C C . TRP A 1 704 ? 61.741 10.650 -71.174 1.00 33.47 704 TRP A C 1
ATOM 5794 O O . TRP A 1 704 ? 62.375 9.808 -71.799 1.00 33.47 704 TRP A O 1
ATOM 5804 N N . LEU A 1 705 ? 60.478 10.960 -71.491 1.00 40.16 705 LEU A N 1
ATOM 5805 C CA . LEU A 1 705 ? 59.775 10.440 -72.675 1.00 40.16 705 LEU A CA 1
ATOM 5806 C C . LEU A 1 705 ? 58.921 11.529 -73.358 1.00 40.16 705 LEU A C 1
ATOM 5808 O O . LEU A 1 705 ? 57.711 11.376 -73.520 1.00 40.16 705 LEU A O 1
ATOM 5812 N N . ILE A 1 706 ? 59.584 12.627 -73.743 1.00 42.94 706 ILE A N 1
ATOM 5813 C CA . ILE A 1 706 ? 59.332 13.397 -74.977 1.00 42.94 706 ILE A CA 1
ATOM 5814 C C . ILE A 1 706 ? 60.694 13.647 -75.617 1.00 42.94 706 ILE A C 1
ATOM 5816 O O . ILE A 1 706 ? 61.597 14.082 -74.863 1.00 42.94 706 ILE A O 1
#

Sequence (706 aa):
MVKIYLASTPGASSYIIGNQNIEKQDFPISNLFFRYQHNRTGWLSNDNIQVYEKYSWSGSFVTLKATGVYDGYSVKHEHVYFNKYNEGVPLVLVIFFTGRGNVKNKFYRLAGFKQDLGNTKDIEELEDYTTDENMLTALLEENDKIETILTYNIGLTEGTGEDKDTYNGQKIKLTKLTSNPEDDEDQKSLLKAFEGDVFRIYTHKSLNLRSPNKYCYIYKQQLLIDEKKQPIRNLINNNYILTVYFSVVNKPLIIEFSKQGSDKKSNLYYYLKESDDGTEYWEQIKQGSVLDVEITDDKIYEQLTSNDYEKLLSLLRTLNNKCTKTIFFMLDAQKDPYGKSEIGLAFDEYSNYKMINNDEITVEEKKDDNVKCITDKKFIVIEHDFSQIASSIENNEVAELKFIIPNAKDKHSIVTLYKDDKAKEIDSLMYSKGKKRLYTYFYGHDFRTLLLCYNGQAYKPKDLNEYQFKWVKDNSIGSCCCDGSTTGLINTLTNVTSFLNVVNLNVRPDPGSENKTYDIYKLGDKQIQIRVKVGEPVGCYKVYVHEPNEEGYRLGNIEYKEGFDEIKGSISYESNWNSYGYLGRVFVYYYNLDEEYRYPLIVVLEFKNNFKSIFKQYQLSSINYKWSQTYGFEYNENKLLQDLYILTKRFNLKDYKDHESECLGKNKHIGAIIGTVVPTTLVTGGIAVAFYLNPNVFFYIYRWLI

Foldseek 3Di:
DAEAEQFDPPPDQWDDDDQWTWGKAAQPQANFKIKIKTAGDDWDDQAWYWYFPHDDPDGWTFTAGQDDPSRGKTFRIKIFMDGNVCNGDTAKIWTDIDDDDDDFIFMDGCVCGVVRTVHYDYRVPGHGDDDSVVVLVSRQLSQLPDQQEDEAALLDPFEPDPVRQAYSVRQKGKDKLDADDPPDPLSNLLCVLCFQPLKTKIKIAGDDGPHHQWYFYDYPNYGAAAPVRHHPVVPIRAHFIWIFIAGNLSHTAKIWTHHPPDDSQPIWMWGWDADPVRDIHIDTDAQQQDLNQHDHHGSVVCVCPPPSRPSVVVSSVLSNQAPAEEEEDELLDAADWDFPVNQVVAAVCNVSHNYQRPDTWGKYWDDDPQACVPVLQQKIKIKTFQPVSLVPADPSGKHWYWYWYADQPSHTDTAWEAAALVRRHTDTHIDDRPFGIKMWMDFFPGSQTAWIDGQQWIWGQSADVCRRYYIYTQPLTRDPTDDVPCLSVNLSSQQSLQRQAEAEPQDDDDVPDQKDKDFSDDHPPDTWIWMWGFDDAQQQKTKIKIFTPDPRGAHHKYFYADPDDHTLEIDHDDSCCSVQGTFGMKIFIAGNPPPSSLDRAKIKTWHDDPPDIDIWIWGQDDSSHYTDTDPPDDDDSVVVLVSSLVSCVVVCDPPNPPCPCRRVVVCVVVVPDPDDDDDDDDDDDDDDDDDDDDPPPPPPPVPPDD

pLDDT: mean 83.45, std 16.14, range [23.69, 98.38]

Organism: NCBI:txid869250

Secondary structure (DSSP, 8-state):
-EEEE----TT-SEEEETTEEEEEEE-TT-TTEEEEEEEESSPPPSS-EEEESS--SS--EEEEE--GGGTTPEEEEEEEEEETTEEEEEEEEEEEEESSS-PPEEEEEGGGHHHHTT-EEEGGGSEEE--HHHHHHHHHHHHHT-TTEEEEETT-SS-SSTTSSEETTTTEEEEE--S--SS-HHHHHHHHHTTT-S-EEEEEEE---S---EEEEEETTEE-B-TTS-B-TTTTT--EEEEEEE-TTS-EEEEEEEETTS-GGG-EEEEEEE-TTS-EEEEE--SEEETTEEE-SS-HHHHHHHHHHHHHHHHHHHHHHHHSEEEEEETT-SSS-B-HHHHHHH-GGGGGSEE---SPBEEEE--SGGGHHHHTTTEEEEEEE-HHHHHSS-TT--EEEEEEEE-TTSSEEEEEEESSTT--SB---BPPTT--EEEEEEETTEEEEEEEEETTEEEEES-SSSTTTEEEE-TT---SS--TTTHHHHHHHHHHHHHHS-EETT--PPTT-SEEEEEEEEETTEEEEEEEEEPPPBTTEEEEEEEESSTT-----EEEEETTTEEEEEEPPPGGGGGT-EEEEEEEEEETT-TT-----EEEEEEE-SS-EEEEEEEEEETTTEEEEETT----HHHHHHHHHHHHHHTT-S-TTTSHHHHHHGGGGTTT--------------------S-TTSTTSSTTS--

Radius of gyration: 40.45 Å; chains: 1; bounding box: 109×56×126 Å